Protein AF-0000000076757649 (afdb_homodimer)

Radius of gyration: 25.76 Å; Cα contacts (8 Å, |Δi|>4): 1391; chains: 2; bounding box: 56×74×54 Å

Structure (mmCIF, N/CA/C/O backbone):
data_AF-0000000076757649-model_v1
#
loop_
_entity.id
_entity.type
_entity.pdbx_description
1 polymer 'Dyp-type peroxidase'
#
loop_
_atom_site.group_PDB
_atom_site.id
_atom_site.type_symbol
_atom_site.label_atom_id
_atom_site.label_alt_id
_atom_site.label_comp_id
_atom_site.label_asym_id
_atom_site.label_entity_id
_atom_site.label_seq_id
_atom_site.pdbx_PDB_ins_code
_atom_site.Cartn_x
_atom_site.Cartn_y
_atom_site.Cartn_z
_atom_site.occupancy
_atom_site.B_iso_or_equiv
_atom_site.auth_seq_id
_atom_site.auth_comp_id
_atom_site.auth_asym_id
_atom_site.auth_atom_id
_atom_site.pdbx_PDB_model_num
ATOM 1 N N . MET A 1 1 ? 19.5 -32.125 1.056 1 68.5 1 MET A N 1
ATOM 2 C CA . MET A 1 1 ? 18.078 -31.844 0.833 1 68.5 1 MET A CA 1
ATOM 3 C C . MET A 1 1 ? 17.859 -30.438 0.289 1 68.5 1 MET A C 1
ATOM 5 O O . MET A 1 1 ? 18.547 -29.5 0.704 1 68.5 1 MET A O 1
ATOM 9 N N . SER A 1 2 ? 17.25 -30.172 -0.918 1 90.62 2 SER A N 1
ATOM 10 C CA . SER A 1 2 ? 17.047 -28.906 -1.595 1 90.62 2 SER A CA 1
ATOM 11 C C . SER A 1 2 ? 16.016 -28.047 -0.85 1 90.62 2 SER A C 1
ATOM 13 O O . SER A 1 2 ? 15.008 -28.547 -0.367 1 90.62 2 SER A O 1
ATOM 15 N N . THR A 1 3 ? 16.422 -26.859 -0.515 1 96.69 3 THR A N 1
ATOM 16 C CA . THR A 1 3 ? 15.648 -25.953 0.329 1 96.69 3 THR A CA 1
ATOM 17 C C . THR A 1 3 ? 14.719 -25.094 -0.517 1 96.69 3 THR A C 1
ATOM 19 O O . THR A 1 3 ? 15.172 -24.391 -1.422 1 96.69 3 THR A O 1
ATOM 22 N N . PRO A 1 4 ? 13.438 -25.203 -0.251 1 98.12 4 PRO A N 1
ATOM 23 C CA . PRO A 1 4 ? 12.539 -24.281 -0.949 1 98.12 4 PRO A CA 1
ATOM 24 C C . PRO A 1 4 ? 12.773 -22.828 -0.573 1 98.12 4 PRO A C 1
ATOM 26 O O . PRO A 1 4 ? 13.266 -22.531 0.52 1 98.12 4 PRO A O 1
ATOM 29 N N . GLN A 1 5 ? 12.477 -21.938 -1.474 1 98.12 5 GLN A N 1
ATOM 30 C CA . GLN A 1 5 ? 12.586 -20.516 -1.158 1 98.12 5 GLN A CA 1
ATOM 31 C C . GLN A 1 5 ? 11.562 -20.109 -0.097 1 98.12 5 GLN A C 1
ATOM 33 O O . GLN A 1 5 ? 10.492 -20.719 0.005 1 98.12 5 GLN A O 1
ATOM 38 N N . THR A 1 6 ? 11.758 -19.062 0.585 1 97 6 THR A N 1
ATOM 39 C CA . THR A 1 6 ? 11.227 -18.844 1.924 1 97 6 THR A CA 1
ATOM 40 C C . THR A 1 6 ? 9.812 -18.266 1.853 1 97 6 THR A C 1
ATOM 42 O O . THR A 1 6 ? 9.102 -18.234 2.857 1 97 6 THR A O 1
ATOM 45 N N . ALA A 1 7 ? 9.359 -17.828 0.71 1 96.44 7 ALA A N 1
ATOM 46 C CA . ALA A 1 7 ? 8.023 -17.25 0.639 1 96.44 7 ALA A CA 1
ATOM 47 C C . ALA A 1 7 ? 6.977 -18.312 0.326 1 96.44 7 ALA A C 1
ATOM 49 O O . ALA A 1 7 ? 5.773 -18.047 0.359 1 96.44 7 ALA A O 1
ATOM 50 N N . ILE A 1 8 ? 7.367 -19.5 0.077 1 95.44 8 ILE A N 1
ATOM 51 C CA . ILE A 1 8 ? 6.465 -20.516 -0.445 1 95.44 8 ILE A CA 1
ATOM 52 C C . ILE A 1 8 ? 5.699 -21.172 0.707 1 95.44 8 ILE A C 1
ATOM 54 O O . ILE A 1 8 ? 4.484 -21.359 0.628 1 95.44 8 ILE A O 1
ATOM 58 N N . ILE A 1 9 ? 6.305 -21.406 1.802 1 88.81 9 ILE A N 1
ATOM 59 C CA . ILE A 1 9 ? 5.75 -22.297 2.816 1 88.81 9 ILE A CA 1
ATOM 60 C C . ILE A 1 9 ? 4.953 -21.484 3.834 1 88.81 9 ILE A C 1
ATOM 62 O O . ILE A 1 9 ? 3.869 -21.891 4.25 1 88.81 9 ILE A O 1
ATOM 66 N N . PRO A 1 10 ? 5.469 -20.328 4.258 1 78.94 10 PRO A N 1
ATOM 67 C CA . PRO A 1 10 ? 4.742 -19.625 5.32 1 78.94 10 PRO A CA 1
ATOM 68 C C . PRO A 1 10 ? 3.285 -19.344 4.961 1 78.94 10 PRO A C 1
ATOM 70 O O . PRO A 1 10 ? 2.982 -19.016 3.812 1 78.94 10 PRO A O 1
ATOM 73 N N . GLU A 1 11 ? 2.508 -19.531 6.094 1 75.12 11 GLU A N 1
ATOM 74 C CA . GLU A 1 11 ? 1.067 -19.406 5.887 1 75.12 11 GLU A CA 1
ATOM 75 C C . GLU A 1 11 ? 0.59 -17.984 6.152 1 75.12 11 GLU A C 1
ATOM 77 O O . GLU A 1 11 ? -0.396 -17.531 5.562 1 75.12 11 GLU A O 1
ATOM 82 N N . THR A 1 12 ? 1.281 -17.375 7.02 1 75.31 12 THR A N 1
ATOM 83 C CA . THR A 1 12 ? 0.773 -16.062 7.41 1 75.31 12 THR A CA 1
ATOM 84 C C . THR A 1 12 ? 1.344 -14.977 6.508 1 75.31 12 THR A C 1
ATOM 86 O O . THR A 1 12 ? 2.559 -14.766 6.473 1 75.31 12 THR A O 1
ATOM 89 N N . ILE A 1 13 ? 0.492 -14.406 5.715 1 85.75 13 ILE A N 1
ATOM 90 C CA . ILE A 1 13 ? 0.849 -13.297 4.832 1 85.75 13 ILE A CA 1
ATOM 91 C C . ILE A 1 13 ? -0.15 -12.156 5.012 1 85.75 13 ILE A C 1
ATOM 93 O O . ILE A 1 13 ? -1.356 -12.344 4.84 1 85.75 13 ILE A O 1
ATOM 97 N N . THR A 1 14 ? 0.355 -11.016 5.469 1 93.81 14 THR A N 1
ATOM 98 C CA . THR A 1 14 ? -0.56 -9.883 5.613 1 93.81 14 THR A CA 1
ATOM 99 C C . THR A 1 14 ? -0.215 -8.781 4.621 1 93.81 14 THR A C 1
ATOM 101 O O . THR A 1 14 ? -1.026 -7.883 4.375 1 93.81 14 THR A O 1
ATOM 104 N N . ALA A 1 15 ? 1.003 -8.883 4.094 1 97.44 15 ALA A N 1
ATOM 105 C CA . ALA A 1 15 ? 1.462 -7.918 3.096 1 97.44 15 ALA A CA 1
ATOM 106 C C . ALA A 1 15 ? 2.441 -8.562 2.119 1 97.44 15 ALA A C 1
ATOM 108 O O . ALA A 1 15 ? 3.18 -9.484 2.484 1 97.44 15 ALA A O 1
ATOM 109 N N . ALA A 1 16 ? 2.475 -8.016 0.935 1 98.25 16 ALA A N 1
ATOM 110 C CA . ALA A 1 16 ? 3.393 -8.57 -0.057 1 98.25 16 ALA A CA 1
ATOM 111 C C . ALA A 1 16 ? 3.703 -7.547 -1.146 1 98.25 16 ALA A C 1
ATOM 113 O O . ALA A 1 16 ? 2.949 -6.586 -1.339 1 98.25 16 ALA A O 1
ATOM 114 N N . ILE A 1 17 ? 4.801 -7.723 -1.767 1 98.75 17 ILE A N 1
ATOM 115 C CA . ILE A 1 17 ? 5.188 -7.012 -2.979 1 98.75 17 ILE A CA 1
ATOM 116 C C . ILE A 1 17 ? 5.473 -8.008 -4.094 1 98.75 17 ILE A C 1
ATOM 118 O O . ILE A 1 17 ? 6.199 -8.992 -3.891 1 98.75 17 ILE A O 1
ATOM 122 N N . TYR A 1 18 ? 4.906 -7.793 -5.211 1 98.81 18 TYR A N 1
ATOM 123 C CA . TYR A 1 18 ? 5.105 -8.586 -6.418 1 98.81 18 TYR A CA 1
ATOM 124 C C . TYR A 1 18 ? 5.777 -7.754 -7.508 1 98.81 18 TYR A C 1
ATOM 126 O O . TYR A 1 18 ? 5.293 -6.676 -7.859 1 98.81 18 TYR A O 1
ATOM 134 N N . ILE A 1 19 ? 6.832 -8.273 -8.047 1 98.94 19 ILE A N 1
ATOM 135 C CA . ILE A 1 19 ? 7.562 -7.551 -9.086 1 98.94 19 ILE A CA 1
ATOM 136 C C . ILE A 1 19 ? 7.758 -8.453 -10.305 1 98.94 19 ILE A C 1
ATOM 138 O O . ILE A 1 19 ? 8.102 -9.633 -10.164 1 98.94 19 ILE A O 1
ATOM 142 N N . GLU A 1 20 ? 7.449 -7.984 -11.438 1 98.88 20 GLU A N 1
ATOM 143 C CA . GLU A 1 20 ? 7.762 -8.609 -12.719 1 98.88 20 GLU A CA 1
ATOM 144 C C . GLU A 1 20 ? 8.758 -7.773 -13.508 1 98.88 20 GLU A C 1
ATOM 146 O O . GLU A 1 20 ? 8.617 -6.555 -13.609 1 98.88 20 GLU A O 1
ATOM 151 N N . ALA A 1 21 ? 9.727 -8.453 -14.086 1 98.88 21 ALA A N 1
ATOM 152 C CA . ALA A 1 21 ? 10.766 -7.695 -14.773 1 98.88 21 ALA A CA 1
ATOM 153 C C . ALA A 1 21 ? 11.375 -8.5 -15.914 1 98.88 21 ALA A C 1
ATOM 155 O O . ALA A 1 21 ? 11.258 -9.727 -15.953 1 98.88 21 ALA A O 1
ATOM 156 N N . ASP A 1 22 ? 12 -7.781 -16.828 1 98.81 22 ASP A N 1
ATOM 157 C CA . ASP A 1 22 ? 12.758 -8.391 -17.922 1 98.81 22 ASP A CA 1
ATOM 158 C C . ASP A 1 22 ? 14.258 -8.203 -17.703 1 98.81 22 ASP A C 1
ATOM 160 O O . ASP A 1 22 ? 14.695 -7.172 -17.203 1 98.81 22 ASP A O 1
ATOM 164 N N . VAL A 1 23 ? 15 -9.164 -18.172 1 98.5 23 VAL A N 1
ATOM 165 C CA . VAL A 1 23 ? 16.453 -9.172 -17.969 1 98.5 23 VAL A CA 1
ATOM 166 C C . VAL A 1 23 ? 17.125 -8.383 -19.094 1 98.5 23 VAL A C 1
ATOM 168 O O . VAL A 1 23 ? 16.812 -8.578 -20.266 1 98.5 23 VAL A O 1
ATOM 171 N N . ARG A 1 24 ? 18.062 -7.555 -18.734 1 97.56 24 ARG A N 1
ATOM 172 C CA . ARG A 1 24 ? 18.844 -6.781 -19.688 1 97.56 24 ARG A CA 1
ATOM 173 C C . ARG A 1 24 ? 20.297 -7.27 -19.734 1 97.56 24 ARG A C 1
ATOM 175 O O . ARG A 1 24 ? 20.984 -7.094 -20.734 1 97.56 24 ARG A O 1
ATOM 182 N N . ASP A 1 25 ? 20.703 -7.848 -18.641 1 95.56 25 ASP A N 1
ATOM 183 C CA . ASP A 1 25 ? 22.062 -8.359 -18.516 1 95.56 25 ASP A CA 1
ATOM 184 C C . ASP A 1 25 ? 22.094 -9.664 -17.734 1 95.56 25 ASP A C 1
ATOM 186 O O . ASP A 1 25 ? 22.125 -9.656 -16.5 1 95.56 25 ASP A O 1
ATOM 190 N N . VAL A 1 26 ? 22.266 -10.727 -18.422 1 92.12 26 VAL A N 1
ATOM 191 C CA . VAL A 1 26 ? 22.141 -12.07 -17.859 1 92.12 26 VAL A CA 1
ATOM 192 C C . VAL A 1 26 ? 23.266 -12.32 -16.859 1 92.12 26 VAL A C 1
ATOM 194 O O . VAL A 1 26 ? 23.062 -12.953 -15.82 1 92.12 26 VAL A O 1
ATOM 197 N N . VAL A 1 27 ? 24.391 -11.852 -17.141 1 91.69 27 VAL A N 1
ATOM 198 C CA . VAL A 1 27 ? 25.578 -12.102 -16.312 1 91.69 27 VAL A CA 1
ATOM 199 C C . VAL A 1 27 ? 25.375 -11.492 -14.93 1 91.69 27 VAL A C 1
ATOM 201 O O . VAL A 1 27 ? 25.703 -12.117 -13.922 1 91.69 27 VAL A O 1
ATOM 204 N N . LYS A 1 28 ? 24.766 -10.43 -14.852 1 95.69 28 LYS A N 1
ATOM 205 C CA . LYS A 1 28 ? 24.609 -9.711 -13.594 1 95.69 28 LYS A CA 1
ATOM 206 C C . LYS A 1 28 ? 23.469 -10.312 -12.758 1 95.69 28 LYS A C 1
ATOM 208 O O . LYS A 1 28 ? 23.422 -10.117 -11.547 1 95.69 28 LYS A O 1
ATOM 213 N N . VAL A 1 29 ? 22.578 -11 -13.367 1 97.06 29 VAL A N 1
ATOM 214 C CA . VAL A 1 29 ? 21.422 -11.562 -12.68 1 97.06 29 VAL A CA 1
ATOM 215 C C . VAL A 1 29 ? 21.891 -12.594 -11.648 1 97.06 29 VAL A C 1
ATOM 217 O O . VAL A 1 29 ? 21.344 -12.656 -10.539 1 97.06 29 VAL A O 1
ATOM 220 N N . LYS A 1 30 ? 22.906 -13.375 -11.992 1 94.62 30 LYS A N 1
ATOM 221 C CA . LYS A 1 30 ? 23.406 -14.398 -11.078 1 94.62 30 LYS A CA 1
ATOM 222 C C . LYS A 1 30 ? 23.938 -13.773 -9.789 1 94.62 30 LYS A C 1
ATOM 224 O O . LYS A 1 30 ? 23.547 -14.18 -8.688 1 94.62 30 LYS A O 1
ATOM 229 N N . THR A 1 31 ? 24.781 -12.812 -9.992 1 97 31 THR A N 1
ATOM 230 C CA . THR A 1 31 ? 25.359 -12.125 -8.836 1 97 31 THR A CA 1
ATOM 231 C C . THR A 1 31 ? 24.25 -11.43 -8.031 1 97 31 THR A C 1
ATOM 233 O O . THR A 1 31 ? 24.281 -11.445 -6.801 1 97 31 THR A O 1
ATOM 236 N N . ALA A 1 32 ? 23.312 -10.867 -8.719 1 98.38 32 ALA A N 1
ATOM 237 C CA . ALA A 1 32 ? 22.219 -10.156 -8.062 1 98.38 32 ALA A CA 1
ATOM 238 C C . ALA A 1 32 ? 21.375 -11.109 -7.227 1 98.38 32 ALA A C 1
ATOM 240 O O . ALA A 1 32 ? 20.891 -10.742 -6.148 1 98.38 32 ALA A O 1
ATOM 241 N N . CYS A 1 33 ? 21.172 -12.312 -7.691 1 98.44 33 CYS A N 1
ATOM 242 C CA . CYS A 1 33 ? 20.422 -13.297 -6.938 1 98.44 33 CYS A CA 1
ATOM 243 C C . CYS A 1 33 ? 21.125 -13.648 -5.633 1 98.44 33 CYS A C 1
ATOM 245 O O . CYS A 1 33 ? 20.484 -13.781 -4.59 1 98.44 33 CYS A O 1
ATOM 247 N N . LEU A 1 34 ? 22.438 -13.812 -5.727 1 97.94 34 LEU A N 1
ATOM 248 C CA . LEU A 1 34 ? 23.219 -14.078 -4.52 1 97.94 34 LEU A CA 1
ATOM 249 C C . LEU A 1 34 ? 23.094 -12.93 -3.527 1 97.94 34 LEU A C 1
ATOM 251 O O . LEU A 1 34 ? 22.891 -13.156 -2.332 1 97.94 34 LEU A O 1
ATOM 255 N N . GLU A 1 35 ? 23.203 -11.766 -4.059 1 98.56 35 GLU A N 1
ATOM 256 C CA . GLU A 1 35 ? 23.094 -10.57 -3.219 1 98.56 35 GLU A CA 1
ATOM 257 C C . GLU A 1 35 ? 21.688 -10.445 -2.619 1 98.56 35 GLU A C 1
ATOM 259 O O . GLU A 1 35 ? 21.531 -10 -1.481 1 98.56 35 GLU A O 1
ATOM 264 N N . ALA A 1 36 ? 20.688 -10.789 -3.375 1 98.81 36 ALA A N 1
ATOM 265 C CA . ALA A 1 36 ? 19.312 -10.758 -2.893 1 98.81 36 ALA A CA 1
ATOM 266 C C . ALA A 1 36 ? 19.125 -11.742 -1.739 1 98.81 36 ALA A C 1
ATOM 268 O O . ALA A 1 36 ? 18.469 -11.414 -0.747 1 98.81 36 ALA A O 1
ATOM 269 N N . LEU A 1 37 ? 19.672 -12.914 -1.889 1 98.69 37 LEU A N 1
ATOM 270 C CA . LEU A 1 37 ? 19.594 -13.898 -0.821 1 98.69 37 LEU A CA 1
ATOM 271 C C . LEU A 1 37 ? 20.281 -13.406 0.44 1 98.69 37 LEU A C 1
ATOM 273 O O . LEU A 1 37 ? 19.797 -13.602 1.55 1 98.69 37 LEU A O 1
ATOM 277 N N . ALA A 1 38 ? 21.391 -12.797 0.24 1 98.75 38 ALA A N 1
ATOM 278 C CA . ALA A 1 38 ? 22.109 -12.219 1.375 1 98.75 38 ALA A CA 1
ATOM 279 C C . ALA A 1 38 ? 21.281 -11.117 2.037 1 98.75 38 ALA A C 1
ATOM 281 O O . ALA A 1 38 ? 21.234 -11.031 3.266 1 98.75 38 ALA A O 1
ATOM 282 N N . ALA A 1 39 ? 20.672 -10.305 1.231 1 98.81 39 ALA A N 1
ATOM 283 C CA . ALA A 1 39 ? 19.828 -9.234 1.752 1 98.81 39 ALA A CA 1
ATOM 284 C C . ALA A 1 39 ? 18.656 -9.797 2.566 1 98.81 39 ALA A C 1
ATOM 286 O O . ALA A 1 39 ? 18.328 -9.258 3.623 1 98.81 39 ALA A O 1
ATOM 287 N N . LEU A 1 40 ? 18.062 -10.805 2.068 1 98.81 40 LEU A N 1
ATOM 288 C CA . LEU A 1 40 ? 16.984 -11.484 2.795 1 98.81 40 LEU A CA 1
ATOM 289 C C . LEU A 1 40 ? 17.469 -11.953 4.164 1 98.81 40 LEU A C 1
ATOM 291 O O . LEU A 1 40 ? 16.844 -11.664 5.184 1 98.81 40 LEU A O 1
ATOM 295 N N . SER A 1 41 ? 18.562 -12.672 4.117 1 98.56 41 SER A N 1
ATOM 296 C CA . SER A 1 41 ? 19.125 -13.203 5.355 1 98.56 41 SER A CA 1
ATOM 297 C C . SER A 1 41 ? 19.438 -12.078 6.344 1 98.56 41 SER A C 1
ATOM 299 O O . SER A 1 41 ? 19.156 -12.203 7.535 1 98.56 41 SER A O 1
ATOM 301 N N . ASP A 1 42 ? 20 -11.039 5.867 1 98.56 42 ASP A N 1
ATOM 302 C CA . ASP A 1 42 ? 20.328 -9.891 6.703 1 98.56 42 ASP A CA 1
ATOM 303 C C . ASP A 1 42 ? 19.062 -9.297 7.324 1 98.56 42 ASP A C 1
ATOM 305 O O . ASP A 1 42 ? 19.047 -8.992 8.523 1 98.56 42 ASP A O 1
ATOM 309 N N . CYS A 1 43 ? 18.031 -9.086 6.566 1 98.56 43 CYS A N 1
ATOM 310 C CA . CYS A 1 43 ? 16.781 -8.523 7.059 1 98.56 43 CYS A CA 1
ATOM 311 C C . CYS A 1 43 ? 16.141 -9.445 8.086 1 98.56 43 CYS A C 1
ATOM 313 O O . CYS A 1 43 ? 15.625 -8.977 9.109 1 98.56 43 CYS A O 1
ATOM 315 N N . GLN A 1 44 ? 16.141 -10.734 7.805 1 98.12 44 GLN A N 1
ATOM 316 C CA . GLN A 1 44 ? 15.555 -11.695 8.734 1 98.12 44 GLN A CA 1
ATOM 317 C C . GLN A 1 44 ? 16.297 -11.68 10.07 1 98.12 44 GLN A C 1
ATOM 319 O O . GLN A 1 44 ? 15.672 -11.836 11.125 1 98.12 44 GLN A O 1
ATOM 324 N N . THR A 1 45 ? 17.594 -11.547 9.992 1 98.31 45 THR A N 1
ATOM 325 C CA . THR A 1 45 ? 18.406 -11.5 11.203 1 98.31 45 THR A CA 1
ATOM 326 C C . THR A 1 45 ? 18.172 -10.203 11.969 1 98.31 45 THR A C 1
ATOM 328 O O . THR A 1 45 ? 18 -10.219 13.188 1 98.31 45 THR A O 1
ATOM 331 N N . ARG A 1 46 ? 18.094 -9.102 11.25 1 97.69 46 ARG A N 1
ATOM 332 C CA . ARG A 1 46 ? 17.953 -7.785 11.867 1 97.69 46 ARG A CA 1
ATOM 333 C C . ARG A 1 46 ? 16.547 -7.574 12.406 1 97.69 46 ARG A C 1
ATOM 335 O O . ARG A 1 46 ? 16.359 -6.91 13.43 1 97.69 46 ARG A O 1
ATOM 342 N N . PHE A 1 47 ? 15.578 -8.102 11.695 1 97.5 47 PHE A N 1
ATOM 343 C CA . PHE A 1 47 ? 14.18 -7.906 12.055 1 97.5 47 PHE A CA 1
ATOM 344 C C . PHE A 1 47 ? 13.461 -9.242 12.18 1 97.5 47 PHE A C 1
ATOM 346 O O . PHE A 1 47 ? 12.602 -9.578 11.359 1 97.5 47 PHE A O 1
ATOM 353 N N . PRO A 1 48 ? 13.703 -9.938 13.258 1 95.56 48 PRO A N 1
ATOM 354 C CA . PRO A 1 48 ? 13.055 -11.242 13.422 1 95.56 48 PRO A CA 1
ATOM 355 C C . PRO A 1 48 ? 11.578 -11.133 13.789 1 95.56 48 PRO A C 1
ATOM 357 O O . PRO A 1 48 ? 11.125 -10.07 14.227 1 95.56 48 PRO A O 1
ATOM 360 N N . GLY A 1 49 ? 10.852 -12.141 13.547 1 92.94 49 GLY A N 1
ATOM 361 C CA . GLY A 1 49 ? 9.492 -12.242 14.062 1 92.94 49 GLY A CA 1
ATOM 362 C C . GLY A 1 49 ? 8.453 -11.703 13.102 1 92.94 49 GLY A C 1
ATOM 363 O O . GLY A 1 49 ? 7.289 -11.523 13.469 1 92.94 49 GLY A O 1
ATOM 364 N N . HIS A 1 50 ? 8.844 -11.422 11.828 1 93.69 50 HIS A N 1
ATOM 365 C CA . HIS A 1 50 ? 7.887 -10.867 10.875 1 93.69 50 HIS A CA 1
ATOM 366 C C . HIS A 1 50 ? 7.609 -11.844 9.742 1 93.69 50 HIS A C 1
ATOM 368 O O . HIS A 1 50 ? 6.984 -11.484 8.742 1 93.69 50 HIS A O 1
ATOM 374 N N . GLU A 1 51 ? 8.18 -13.047 9.789 1 94.75 51 GLU A N 1
ATOM 375 C CA . GLU A 1 51 ? 7.945 -14.078 8.781 1 94.75 51 GLU A CA 1
ATOM 376 C C . GLU A 1 51 ? 8.289 -13.578 7.383 1 94.75 51 GLU A C 1
ATOM 378 O O . GLU A 1 51 ? 7.523 -13.773 6.438 1 94.75 51 GLU A O 1
ATOM 383 N N . LEU A 1 52 ? 9.344 -12.875 7.324 1 97.38 52 LEU A N 1
ATOM 384 C CA . LEU A 1 52 ? 9.797 -12.336 6.047 1 97.38 52 LEU A CA 1
ATOM 385 C C . LEU A 1 52 ? 10.25 -13.453 5.113 1 97.38 52 LEU A C 1
ATOM 387 O O . LEU A 1 52 ? 11.008 -14.336 5.52 1 97.38 52 LEU A O 1
ATOM 391 N N . GLY A 1 53 ? 9.727 -13.469 3.908 1 97.81 53 GLY A N 1
ATOM 392 C CA . GLY A 1 53 ? 10.102 -14.422 2.881 1 97.81 53 GLY A CA 1
ATOM 393 C C . GLY A 1 53 ? 10.219 -13.805 1.501 1 97.81 53 GLY A C 1
ATOM 394 O O . GLY A 1 53 ? 9.688 -12.719 1.256 1 97.81 53 GLY A O 1
ATOM 395 N N . MET A 1 54 ? 10.875 -14.531 0.639 1 98.62 54 MET A N 1
ATOM 396 C CA . MET A 1 54 ? 11.094 -14.07 -0.73 1 98.62 54 MET A CA 1
ATOM 397 C C . MET A 1 54 ? 11.188 -15.25 -1.692 1 98.62 54 MET A C 1
ATOM 399 O O . MET A 1 54 ? 11.75 -16.281 -1.351 1 98.62 54 MET A O 1
ATOM 403 N N . THR A 1 55 ? 10.656 -15.07 -2.803 1 98.75 55 THR A N 1
ATOM 404 C CA . THR A 1 55 ? 10.836 -15.984 -3.926 1 98.75 55 THR A CA 1
ATOM 405 C C . THR A 1 55 ? 11.258 -15.219 -5.18 1 98.75 55 THR A C 1
ATOM 407 O O . THR A 1 55 ? 10.648 -14.211 -5.531 1 98.75 55 THR A O 1
ATOM 410 N N . ILE A 1 56 ? 12.32 -15.609 -5.777 1 98.94 56 ILE A N 1
ATOM 411 C CA . ILE A 1 56 ? 12.719 -15.18 -7.113 1 98.94 56 ILE A CA 1
ATOM 412 C C . ILE A 1 56 ? 12.523 -16.328 -8.102 1 98.94 56 ILE A C 1
ATOM 414 O O . ILE A 1 56 ? 13.062 -17.422 -7.91 1 98.94 56 ILE A O 1
ATOM 418 N N . ALA A 1 57 ? 11.766 -16.062 -9.078 1 98.94 57 ALA A N 1
ATOM 419 C CA . ALA A 1 57 ? 11.422 -17.094 -10.055 1 98.94 57 ALA A CA 1
ATOM 420 C C . ALA A 1 57 ? 11.648 -16.594 -11.484 1 98.94 57 ALA A C 1
ATOM 422 O O . ALA A 1 57 ? 11.742 -15.391 -11.719 1 98.94 57 ALA A O 1
ATOM 423 N N . PHE A 1 58 ? 11.688 -17.547 -12.414 1 98.81 58 PHE A N 1
ATOM 424 C CA . PHE A 1 58 ? 12.133 -17.203 -13.758 1 98.81 58 PHE A CA 1
ATOM 425 C C . PHE A 1 58 ? 11.148 -17.719 -14.805 1 98.81 58 PHE A C 1
ATOM 427 O O . PHE A 1 58 ? 10.633 -18.828 -14.688 1 98.81 58 PHE A O 1
ATOM 434 N N . GLY A 1 59 ? 10.875 -16.844 -15.805 1 98.69 59 GLY A N 1
ATOM 435 C CA . GLY A 1 59 ? 10.117 -17.297 -16.953 1 98.69 59 GLY A CA 1
ATOM 436 C C . GLY A 1 59 ? 10.82 -18.375 -17.75 1 98.69 59 GLY A C 1
ATOM 437 O O . GLY A 1 59 ? 12.047 -18.531 -17.656 1 98.69 59 GLY A O 1
ATOM 438 N N . ALA A 1 60 ? 10.109 -19.047 -18.562 1 98.12 60 ALA A N 1
ATOM 439 C CA . ALA A 1 60 ? 10.586 -20.219 -19.281 1 98.12 60 ALA A CA 1
ATOM 440 C C . ALA A 1 60 ? 11.773 -19.875 -20.172 1 98.12 60 ALA A C 1
ATOM 442 O O . ALA A 1 60 ? 12.797 -20.562 -20.141 1 98.12 60 ALA A O 1
ATOM 443 N N . ASP A 1 61 ? 11.648 -18.906 -20.969 1 97.31 61 ASP A N 1
ATOM 444 C CA . ASP A 1 61 ? 12.688 -18.562 -21.938 1 97.31 61 ASP A CA 1
ATOM 445 C C . ASP A 1 61 ? 13.992 -18.203 -21.234 1 97.31 61 ASP A C 1
ATOM 447 O O . ASP A 1 61 ? 15.062 -18.688 -21.625 1 97.31 61 ASP A O 1
ATOM 451 N N . PHE A 1 62 ? 13.922 -17.391 -20.25 1 97.81 62 PHE A N 1
ATOM 452 C CA . PHE A 1 62 ? 15.133 -17.031 -19.516 1 97.81 62 PHE A CA 1
ATOM 453 C C . PHE A 1 62 ? 15.727 -18.266 -18.828 1 97.81 62 PHE A C 1
ATOM 455 O O . PHE A 1 62 ? 16.938 -18.484 -18.875 1 97.81 62 PHE A O 1
ATOM 462 N N . TRP A 1 63 ? 14.898 -19.016 -18.125 1 97.75 63 TRP A N 1
ATOM 463 C CA . TRP A 1 63 ? 15.398 -20.203 -17.438 1 97.75 63 TRP A CA 1
ATOM 464 C C . TRP A 1 63 ? 16.141 -21.125 -18.391 1 97.75 63 TRP A C 1
ATOM 466 O O . TRP A 1 63 ? 17.219 -21.625 -18.078 1 97.75 63 TRP A O 1
ATOM 476 N N . ARG A 1 64 ? 15.586 -21.344 -19.547 1 95.94 64 ARG A N 1
ATOM 477 C CA . ARG A 1 64 ? 16.203 -22.203 -20.547 1 95.94 64 ARG A CA 1
ATOM 478 C C . ARG A 1 64 ? 17.547 -21.656 -20.984 1 95.94 64 ARG A C 1
ATOM 480 O O . ARG A 1 64 ? 18.484 -22.422 -21.25 1 95.94 64 ARG A O 1
ATOM 487 N N . SER A 1 65 ? 17.594 -20.391 -21.047 1 95.12 65 SER A N 1
ATOM 488 C CA . SER A 1 65 ? 18.828 -19.75 -21.5 1 95.12 65 SER A CA 1
ATOM 489 C C . SER A 1 65 ? 19.969 -20 -20.516 1 95.12 65 SER A C 1
ATOM 491 O O . SER A 1 65 ? 21.141 -19.844 -20.859 1 95.12 65 SER A O 1
ATOM 493 N N . LEU A 1 66 ? 19.641 -20.344 -19.281 1 95.06 66 LEU A N 1
ATOM 494 C CA . LEU A 1 66 ? 20.656 -20.594 -18.266 1 95.06 66 LEU A CA 1
ATOM 495 C C . LEU A 1 66 ? 21.25 -22 -18.438 1 95.06 66 LEU A C 1
ATOM 497 O O . LEU A 1 66 ? 22.219 -22.344 -17.766 1 95.06 66 LEU A O 1
ATOM 501 N N . ASN A 1 67 ? 20.641 -22.844 -19.266 1 92.44 67 ASN A N 1
ATOM 502 C CA . ASN A 1 67 ? 21.156 -24.141 -19.688 1 92.44 67 ASN A CA 1
ATOM 503 C C . ASN A 1 67 ? 21.281 -25.094 -18.5 1 92.44 67 ASN A C 1
ATOM 505 O O . ASN A 1 67 ? 22.328 -25.75 -18.344 1 92.44 67 ASN A O 1
ATOM 509 N N . HIS A 1 68 ? 20.328 -25.062 -17.641 1 90.12 68 HIS A N 1
ATOM 510 C CA . HIS A 1 68 ? 20.219 -26.047 -16.578 1 90.12 68 HIS A CA 1
ATOM 511 C C . HIS A 1 68 ? 19.375 -27.25 -17.031 1 90.12 68 HIS A C 1
ATOM 513 O O . HIS A 1 68 ? 18.219 -27.359 -16.656 1 90.12 68 HIS A O 1
ATOM 519 N N . SER A 1 69 ? 20 -28.141 -17.688 1 87.62 69 SER A N 1
ATOM 520 C CA . SER A 1 69 ? 19.312 -29.25 -18.328 1 87.62 69 SER A CA 1
ATOM 521 C C . SER A 1 69 ? 18.578 -30.109 -17.297 1 87.62 69 SER A C 1
ATOM 523 O O . SER A 1 69 ? 19.156 -30.469 -16.266 1 87.62 69 SER A O 1
ATOM 525 N N . GLY A 1 70 ? 17.312 -30.328 -17.547 1 91.19 70 GLY A N 1
ATOM 526 C CA . GLY A 1 70 ? 16.531 -31.266 -16.734 1 91.19 70 GLY A CA 1
ATOM 527 C C . GLY A 1 70 ? 15.883 -30.609 -15.539 1 91.19 70 GLY A C 1
ATOM 528 O O . GLY A 1 70 ? 15.203 -31.266 -14.758 1 91.19 70 GLY A O 1
ATOM 529 N N . GLU A 1 71 ? 16.109 -29.344 -15.305 1 95.88 71 GLU A N 1
ATOM 530 C CA . GLU A 1 71 ? 15.492 -28.625 -14.195 1 95.88 71 GLU A CA 1
ATOM 531 C C . GLU A 1 71 ? 14.32 -27.766 -14.672 1 95.88 71 GLU A C 1
ATOM 533 O O . GLU A 1 71 ? 14.422 -27.094 -15.703 1 95.88 71 GLU A O 1
ATOM 538 N N . GLY A 1 72 ? 13.258 -27.75 -13.93 1 96.88 72 GLY A N 1
ATOM 539 C CA . GLY A 1 72 ? 12.078 -27.016 -14.336 1 96.88 72 GLY A CA 1
ATOM 540 C C . GLY A 1 72 ? 11.445 -27.547 -15.609 1 96.88 72 GLY A C 1
ATOM 541 O O . GLY A 1 72 ? 11.133 -26.781 -16.516 1 96.88 72 GLY A O 1
ATOM 542 N N . GLU A 1 73 ? 11.219 -28.766 -15.695 1 95.62 73 GLU A N 1
ATOM 543 C CA . GLU A 1 73 ? 10.883 -29.438 -16.938 1 95.62 73 GLU A CA 1
ATOM 544 C C . GLU A 1 73 ? 9.508 -29.031 -17.438 1 95.62 73 GLU A C 1
ATOM 546 O O . GLU A 1 73 ? 9.258 -29 -18.656 1 95.62 73 GLU A O 1
ATOM 551 N N . GLU A 1 74 ? 8.625 -28.625 -16.516 1 97.31 74 GLU A N 1
ATOM 552 C CA . GLU A 1 74 ? 7.254 -28.328 -16.922 1 97.31 74 GLU A CA 1
ATOM 553 C C . GLU A 1 74 ? 7.105 -26.875 -17.344 1 97.31 74 GLU A C 1
ATOM 555 O O . GLU A 1 74 ? 6.098 -26.484 -17.938 1 97.31 74 GLU A O 1
ATOM 560 N N . ILE A 1 75 ? 8.117 -26 -17.062 1 98.38 75 ILE A N 1
ATOM 561 C CA . ILE A 1 75 ? 7.918 -24.562 -17.25 1 98.38 75 ILE A CA 1
ATOM 562 C C . ILE A 1 75 ? 7.789 -24.25 -18.734 1 98.38 75 ILE A C 1
ATOM 564 O O . ILE A 1 75 ? 8.508 -24.812 -19.562 1 98.38 75 ILE A O 1
ATOM 568 N N . ARG A 1 76 ? 6.941 -23.453 -19.062 1 98.12 76 ARG A N 1
ATOM 569 C CA . ARG A 1 76 ? 6.684 -22.922 -20.406 1 98.12 76 ARG A CA 1
ATOM 570 C C . ARG A 1 76 ? 6.062 -21.531 -20.328 1 98.12 76 ARG A C 1
ATOM 572 O O . ARG A 1 76 ? 5.5 -21.156 -19.297 1 98.12 76 ARG A O 1
ATOM 579 N N . PRO A 1 77 ? 6.172 -20.797 -21.406 1 97.69 77 PRO A N 1
ATOM 580 C CA . PRO A 1 77 ? 5.5 -19.5 -21.375 1 97.69 77 PRO A CA 1
ATOM 581 C C . PRO A 1 77 ? 3.988 -19.609 -21.219 1 97.69 77 PRO A C 1
ATOM 583 O O . PRO A 1 77 ? 3.391 -20.594 -21.672 1 97.69 77 PRO A O 1
ATOM 586 N N . PHE A 1 78 ? 3.43 -18.609 -20.594 1 98.62 78 PHE A N 1
ATOM 587 C CA . PHE A 1 78 ? 1.978 -18.547 -20.469 1 98.62 78 PHE A CA 1
ATOM 588 C C . PHE A 1 78 ? 1.325 -18.344 -21.844 1 98.62 78 PHE A C 1
ATOM 590 O O . PHE A 1 78 ? 1.804 -17.562 -22.656 1 98.62 78 PHE A O 1
ATOM 597 N N . VAL A 1 79 ? 0.298 -19.047 -22.094 1 97.62 79 VAL A N 1
ATOM 598 C CA . VAL A 1 79 ? -0.497 -18.875 -23.312 1 97.62 79 VAL A CA 1
ATOM 599 C C . VAL A 1 79 ? -1.824 -18.203 -22.969 1 97.62 79 VAL A C 1
ATOM 601 O O . VAL A 1 79 ? -2.48 -18.562 -21.984 1 97.62 79 VAL A O 1
ATOM 604 N N . PRO A 1 80 ? -2.168 -17.219 -23.781 1 98.5 80 PRO A N 1
ATOM 605 C CA . PRO A 1 80 ? -3.451 -16.562 -23.5 1 98.5 80 PRO A CA 1
ATOM 606 C C . PRO A 1 80 ? -4.613 -17.562 -23.453 1 98.5 80 PRO A C 1
ATOM 608 O O . PRO A 1 80 ? -4.625 -18.547 -24.203 1 98.5 80 PRO A O 1
ATOM 611 N N . LEU A 1 81 ? -5.613 -17.281 -22.672 1 98.44 81 LEU A N 1
ATOM 612 C CA . LEU A 1 81 ? -6.75 -18.172 -22.5 1 98.44 81 LEU A CA 1
ATOM 613 C C . LEU A 1 81 ? -8.062 -17.438 -22.734 1 98.44 81 LEU A C 1
ATOM 615 O O . LEU A 1 81 ? -8.102 -16.203 -22.703 1 98.44 81 LEU A O 1
ATOM 619 N N . GLY A 1 82 ? -9.148 -18.25 -22.969 1 97.56 82 GLY A N 1
ATOM 620 C CA . GLY A 1 82 ? -10.516 -17.734 -22.984 1 97.56 82 GLY A CA 1
ATOM 621 C C . GLY A 1 82 ? -10.789 -16.797 -24.141 1 97.56 82 GLY A C 1
ATOM 622 O O . GLY A 1 82 ? -11.617 -15.898 -24.031 1 97.56 82 GLY A O 1
ATOM 623 N N . ASN A 1 83 ? -10.023 -16.953 -25.266 1 95.88 83 ASN A N 1
ATOM 624 C CA . ASN A 1 83 ? -10.242 -16.125 -26.438 1 95.88 83 ASN A CA 1
ATOM 625 C C . ASN A 1 83 ? -10.172 -14.648 -26.109 1 95.88 83 ASN A C 1
ATOM 627 O O . ASN A 1 83 ? -11.102 -13.891 -26.406 1 95.88 83 ASN A O 1
ATOM 631 N N . GLY A 1 84 ? -9.094 -14.289 -25.406 1 95.62 84 GLY A N 1
ATOM 632 C CA . GLY A 1 84 ? -8.859 -12.883 -25.125 1 95.62 84 GLY A CA 1
ATOM 633 C C . GLY A 1 84 ? -9.188 -12.508 -23.688 1 95.62 84 GLY A C 1
ATOM 634 O O . GLY A 1 84 ? -8.875 -11.398 -23.25 1 95.62 84 GLY A O 1
ATOM 635 N N . LEU A 1 85 ? -9.75 -13.297 -22.828 1 97.88 85 LEU A N 1
ATOM 636 C CA . LEU A 1 85 ? -10.172 -13.016 -21.469 1 97.88 85 LEU A CA 1
ATOM 637 C C . LEU A 1 85 ? -8.977 -13 -20.516 1 97.88 85 LEU A C 1
ATOM 639 O O . LEU A 1 85 ? -9.023 -12.383 -19.453 1 97.88 85 LEU A O 1
ATOM 643 N N . CYS A 1 86 ? -7.941 -13.695 -20.844 1 98.56 86 CYS A N 1
ATOM 644 C CA . CYS A 1 86 ? -6.746 -13.828 -20.031 1 98.56 86 CYS A CA 1
ATOM 645 C C . CYS A 1 86 ? -5.484 -13.648 -20.859 1 98.56 86 CYS A C 1
ATOM 647 O O . CYS A 1 86 ? -5.008 -14.602 -21.484 1 98.56 86 CYS A O 1
ATOM 649 N N . PRO A 1 87 ? -4.926 -12.477 -20.875 1 98.75 87 PRO A N 1
ATOM 650 C CA . PRO A 1 87 ? -3.746 -12.234 -21.703 1 98.75 87 PRO A CA 1
ATOM 651 C C . PRO A 1 87 ? -2.469 -12.812 -21.094 1 98.75 87 PRO A C 1
ATOM 653 O O . PRO A 1 87 ? -2.404 -13.039 -19.891 1 98.75 87 PRO A O 1
ATOM 656 N N . ALA A 1 88 ? -1.512 -13.086 -21.938 1 98.62 88 ALA A N 1
ATOM 657 C CA . ALA A 1 88 ? -0.156 -13.406 -21.5 1 98.62 88 ALA A CA 1
ATOM 658 C C . ALA A 1 88 ? 0.694 -12.148 -21.375 1 98.62 88 ALA A C 1
ATOM 660 O O . ALA A 1 88 ? 0.789 -11.352 -22.312 1 98.62 88 ALA A O 1
ATOM 661 N N . THR A 1 89 ? 1.27 -11.906 -20.266 1 98.69 89 THR A N 1
ATOM 662 C CA . THR A 1 89 ? 2.166 -10.781 -20.031 1 98.69 89 THR A CA 1
ATOM 663 C C . THR A 1 89 ? 3.488 -11.258 -19.438 1 98.69 89 THR A C 1
ATOM 665 O O . THR A 1 89 ? 3.986 -10.688 -18.469 1 98.69 89 THR A O 1
ATOM 668 N N . GLN A 1 90 ? 3.992 -12.289 -20 1 98.75 90 GLN A N 1
ATOM 669 C CA . GLN A 1 90 ? 5.148 -13.023 -19.484 1 98.75 90 GLN A CA 1
ATOM 670 C C . GLN A 1 90 ? 6.375 -12.117 -19.391 1 98.75 90 GLN A C 1
ATOM 672 O O . GLN A 1 90 ? 6.695 -11.398 -20.344 1 98.75 90 GLN A O 1
ATOM 677 N N . CYS A 1 91 ? 7.043 -12.109 -18.25 1 98.75 91 CYS A N 1
ATOM 678 C CA . CYS A 1 91 ? 8.344 -11.477 -18.047 1 98.75 91 CYS A CA 1
ATOM 679 C C . CYS A 1 91 ? 9.406 -12.516 -17.719 1 98.75 91 CYS A C 1
ATOM 681 O O . CYS A 1 91 ? 9.102 -13.695 -17.547 1 98.75 91 CYS A O 1
ATOM 683 N N . ASP A 1 92 ? 10.617 -12.094 -17.625 1 98.81 92 ASP A N 1
ATOM 684 C CA . ASP A 1 92 ? 11.742 -13 -17.406 1 98.81 92 ASP A CA 1
ATOM 685 C C . ASP A 1 92 ? 11.875 -13.375 -15.938 1 98.81 92 ASP A C 1
ATOM 687 O O . ASP A 1 92 ? 12.305 -14.484 -15.609 1 98.81 92 ASP A O 1
ATOM 691 N N . VAL A 1 93 ? 11.555 -12.422 -15.078 1 98.88 93 VAL A N 1
ATOM 692 C CA . VAL A 1 93 ? 11.797 -12.602 -13.656 1 98.88 93 VAL A CA 1
ATOM 693 C C . VAL A 1 93 ? 10.578 -12.164 -12.852 1 98.88 93 VAL A C 1
ATOM 695 O O . VAL A 1 93 ? 9.93 -11.164 -13.188 1 98.88 93 VAL A 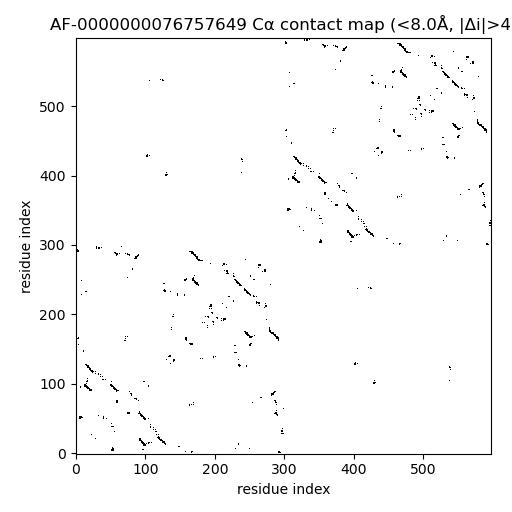O 1
ATOM 698 N N . MET A 1 94 ? 10.273 -12.898 -11.891 1 98.88 94 MET A N 1
ATOM 699 C CA . MET A 1 94 ? 9.266 -12.547 -10.891 1 98.88 94 MET A CA 1
ATOM 700 C C . MET A 1 94 ? 9.875 -12.547 -9.492 1 98.88 94 MET A C 1
ATOM 702 O O . MET A 1 94 ? 10.625 -13.461 -9.133 1 98.88 94 MET A O 1
ATOM 706 N N . ILE A 1 95 ? 9.656 -11.539 -8.695 1 98.94 95 ILE A N 1
ATOM 707 C CA . ILE A 1 95 ? 10.062 -11.461 -7.297 1 98.94 95 ILE A CA 1
ATOM 708 C C . ILE A 1 95 ? 8.836 -11.289 -6.406 1 98.94 95 ILE A C 1
ATOM 710 O O . ILE A 1 95 ? 8.039 -10.375 -6.613 1 98.94 95 ILE A O 1
ATOM 714 N N . HIS A 1 96 ? 8.641 -12.18 -5.512 1 98.75 96 HIS A N 1
ATOM 715 C CA . HIS A 1 96 ? 7.586 -12.148 -4.512 1 98.75 96 HIS A CA 1
ATOM 716 C C . HIS A 1 96 ? 8.156 -12 -3.105 1 98.75 96 HIS A C 1
ATOM 718 O O . HIS A 1 96 ? 8.898 -12.875 -2.637 1 98.75 96 HIS A O 1
ATOM 724 N N . ILE A 1 97 ? 7.891 -10.914 -2.453 1 98.75 97 ILE A N 1
ATOM 725 C CA . ILE A 1 97 ? 8.305 -10.656 -1.079 1 98.75 97 ILE A CA 1
ATOM 726 C C . ILE A 1 97 ? 7.074 -10.547 -0.179 1 98.75 97 ILE A C 1
ATOM 728 O O . ILE A 1 97 ? 6.117 -9.844 -0.509 1 98.75 97 ILE A O 1
ATOM 732 N N . GLN A 1 98 ? 7.117 -11.242 0.946 1 97.75 98 GLN A N 1
ATOM 733 C CA . GLN A 1 98 ? 5.957 -11.188 1.831 1 97.75 98 GLN A CA 1
ATOM 734 C C . GLN A 1 98 ? 6.383 -11.211 3.297 1 97.75 98 GLN A C 1
ATOM 736 O O . GLN A 1 98 ? 7.438 -11.75 3.635 1 97.75 98 GLN A O 1
ATOM 741 N N . SER A 1 99 ? 5.625 -10.609 4.172 1 96.94 99 SER A N 1
ATOM 742 C CA . SER A 1 99 ? 5.762 -10.656 5.625 1 96.94 99 SER A CA 1
ATOM 743 C C . SER A 1 99 ? 4.512 -10.117 6.312 1 96.94 99 SER A C 1
ATOM 745 O O . SER A 1 99 ? 3.482 -9.906 5.668 1 96.94 99 SER A O 1
ATOM 747 N N . THR A 1 100 ? 4.609 -9.961 7.609 1 95.5 100 THR A N 1
ATOM 748 C CA . THR A 1 100 ? 3.535 -9.336 8.375 1 95.5 100 THR A CA 1
ATOM 749 C C . THR A 1 100 ? 3.797 -7.84 8.555 1 95.5 100 THR A C 1
ATOM 751 O O . THR A 1 100 ? 3.113 -7.176 9.336 1 95.5 100 THR A O 1
ATOM 754 N N . HIS A 1 101 ? 4.793 -7.316 7.832 1 95.88 101 HIS A N 1
ATOM 755 C CA . HIS A 1 101 ? 5.188 -5.918 7.965 1 95.88 101 HIS A CA 1
ATOM 756 C C . HIS A 1 101 ? 5.441 -5.285 6.602 1 95.88 101 HIS A C 1
ATOM 758 O O . HIS A 1 101 ? 6.48 -5.523 5.984 1 95.88 101 HIS A O 1
ATOM 764 N N . THR A 1 102 ? 4.562 -4.387 6.203 1 97.5 102 THR A N 1
ATOM 765 C CA . THR A 1 102 ? 4.609 -3.795 4.871 1 97.5 102 THR A CA 1
ATOM 766 C C . THR A 1 102 ? 5.938 -3.084 4.641 1 97.5 102 THR A C 1
ATOM 768 O O . THR A 1 102 ? 6.566 -3.256 3.594 1 97.5 102 THR A O 1
ATOM 771 N N . GLY A 1 103 ? 6.383 -2.297 5.582 1 97.88 103 GLY A N 1
ATOM 772 C CA . GLY A 1 103 ? 7.625 -1.555 5.441 1 97.88 103 GLY A CA 1
ATOM 773 C C . GLY A 1 103 ? 8.844 -2.449 5.297 1 97.88 103 GLY A C 1
ATOM 774 O O . GLY A 1 103 ? 9.805 -2.096 4.605 1 97.88 103 GLY A O 1
ATOM 775 N N . LEU A 1 104 ? 8.797 -3.572 5.977 1 98.12 104 LEU A N 1
ATOM 776 C CA . LEU A 1 104 ? 9.898 -4.52 5.867 1 98.12 104 LEU A CA 1
ATOM 777 C C . LEU A 1 104 ? 9.969 -5.117 4.465 1 98.12 104 LEU A C 1
ATOM 779 O O . LEU A 1 104 ? 11.055 -5.312 3.918 1 98.12 104 LEU A O 1
ATOM 783 N N . ASN A 1 105 ? 8.797 -5.418 3.9 1 98.62 105 ASN A N 1
ATOM 784 C CA . ASN A 1 105 ? 8.773 -5.844 2.504 1 98.62 105 ASN A CA 1
ATOM 785 C C . ASN A 1 105 ? 9.414 -4.801 1.59 1 98.62 105 ASN A C 1
ATOM 787 O O . ASN A 1 105 ? 10.18 -5.148 0.693 1 98.62 105 ASN A O 1
ATOM 791 N N . TYR A 1 106 ? 9.062 -3.539 1.818 1 98.75 106 TYR A N 1
ATOM 792 C CA . TYR A 1 106 ? 9.594 -2.443 1.017 1 98.75 106 TYR A CA 1
ATOM 793 C C . TYR A 1 106 ? 11.109 -2.361 1.135 1 98.75 106 TYR A C 1
ATOM 795 O O . TYR A 1 106 ? 11.812 -2.24 0.129 1 98.75 106 TYR A O 1
ATOM 803 N N . LEU A 1 107 ? 11.57 -2.445 2.348 1 98.75 107 LEU A N 1
ATOM 804 C CA . LEU A 1 107 ? 13.008 -2.387 2.602 1 98.75 107 LEU A CA 1
ATOM 805 C C . LEU A 1 107 ? 13.742 -3.49 1.847 1 98.75 107 LEU A C 1
ATOM 807 O O . LEU A 1 107 ? 14.742 -3.23 1.181 1 98.75 107 LEU A O 1
ATOM 811 N N . LEU A 1 108 ? 13.234 -4.691 1.954 1 98.88 108 LEU A N 1
ATOM 812 C CA . LEU A 1 108 ? 13.875 -5.793 1.242 1 98.88 108 LEU A CA 1
ATOM 813 C C . LEU A 1 108 ? 13.789 -5.586 -0.267 1 98.88 108 LEU A C 1
ATOM 815 O O . LEU A 1 108 ? 14.766 -5.828 -0.987 1 98.88 108 LEU A O 1
ATOM 819 N N . ALA A 1 109 ? 12.656 -5.156 -0.725 1 98.88 109 ALA A N 1
ATOM 820 C CA . ALA A 1 109 ? 12.492 -4.914 -2.156 1 98.88 109 ALA A CA 1
ATOM 821 C C . ALA A 1 109 ? 13.5 -3.883 -2.654 1 98.88 109 ALA A C 1
ATOM 823 O O . ALA A 1 109 ? 14.047 -4.016 -3.754 1 98.88 109 ALA A O 1
ATOM 824 N N . GLU A 1 110 ? 13.688 -2.855 -1.889 1 98.5 110 GLU A N 1
ATOM 825 C CA . GLU A 1 110 ? 14.68 -1.848 -2.244 1 98.5 110 GLU A CA 1
ATOM 826 C C . GLU A 1 110 ? 16.062 -2.473 -2.41 1 98.5 110 GLU A C 1
ATOM 828 O O . GLU A 1 110 ? 16.75 -2.205 -3.395 1 98.5 110 GLU A O 1
ATOM 833 N N . LYS A 1 111 ? 16.453 -3.283 -1.467 1 98.56 111 LYS A N 1
ATOM 834 C CA . LYS A 1 111 ? 17.75 -3.936 -1.5 1 98.56 111 LYS A CA 1
ATOM 835 C C . LYS A 1 111 ? 17.859 -4.887 -2.689 1 98.56 111 LYS A C 1
ATOM 837 O O . LYS A 1 111 ? 18.906 -4.934 -3.357 1 98.56 111 LYS A O 1
ATOM 842 N N . VAL A 1 112 ? 16.844 -5.605 -2.926 1 98.88 112 VAL A N 1
ATOM 843 C CA . VAL A 1 112 ? 16.828 -6.594 -4 1 98.88 112 VAL A CA 1
ATOM 844 C C . VAL A 1 112 ? 16.938 -5.887 -5.352 1 98.88 112 VAL A C 1
ATOM 846 O O . VAL A 1 112 ? 17.75 -6.254 -6.191 1 98.88 112 VAL A O 1
ATOM 849 N N . LEU A 1 113 ? 16.125 -4.871 -5.5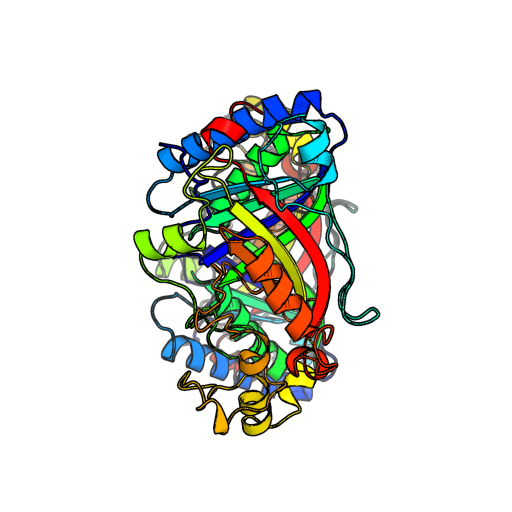62 1 98.62 113 LEU A N 1
ATOM 850 C CA . LEU A 1 113 ? 16.172 -4.16 -6.836 1 98.62 113 LEU A CA 1
ATOM 851 C C . LEU A 1 113 ? 17.5 -3.43 -7.008 1 98.62 113 LEU A C 1
ATOM 853 O O . LEU A 1 113 ? 18.016 -3.309 -8.125 1 98.62 113 LEU A O 1
ATOM 857 N N . ALA A 1 114 ? 18.031 -2.953 -5.91 1 97.75 114 ALA A N 1
ATOM 858 C CA . ALA A 1 114 ? 19.359 -2.34 -5.984 1 97.75 114 ALA A CA 1
ATOM 859 C C . ALA A 1 114 ? 20.406 -3.354 -6.426 1 97.75 114 ALA A C 1
ATOM 861 O O . ALA A 1 114 ? 21.297 -3.029 -7.215 1 97.75 114 ALA A O 1
ATOM 862 N N . ALA A 1 115 ? 20.328 -4.559 -5.895 1 98.25 115 ALA A N 1
ATOM 863 C CA . ALA A 1 115 ? 21.25 -5.625 -6.273 1 98.25 115 ALA A CA 1
ATOM 864 C C . ALA A 1 115 ? 21.188 -5.906 -7.773 1 98.25 115 ALA A C 1
ATOM 866 O O . ALA A 1 115 ? 22.203 -6.094 -8.43 1 98.25 115 ALA A O 1
ATOM 867 N N . PHE A 1 116 ? 20.016 -5.934 -8.32 1 98.25 116 PHE A N 1
ATOM 868 C CA . PHE A 1 116 ? 19.844 -6.203 -9.742 1 98.25 116 PHE A CA 1
ATOM 869 C C . PHE A 1 116 ? 20.266 -5 -10.578 1 98.25 116 PHE A C 1
ATOM 871 O O . PHE A 1 116 ? 20.812 -5.156 -11.672 1 98.25 116 PHE A O 1
ATOM 878 N N . GLY A 1 117 ? 19.953 -3.814 -10.062 1 96.31 117 GLY A N 1
ATOM 879 C CA . GLY A 1 117 ? 20.312 -2.596 -10.781 1 96.31 117 GLY A CA 1
ATOM 880 C C . GLY A 1 117 ? 19.719 -2.527 -12.172 1 96.31 117 GLY A C 1
ATOM 881 O O . GLY A 1 117 ? 18.516 -2.756 -12.352 1 96.31 117 GLY A O 1
ATOM 882 N N . GLU A 1 118 ? 20.562 -2.215 -13.117 1 95.81 118 GLU A N 1
ATOM 883 C CA . GLU A 1 118 ? 20.094 -2.01 -14.484 1 95.81 118 GLU A CA 1
ATOM 884 C C . GLU A 1 118 ? 19.969 -3.336 -15.227 1 95.81 118 GLU A C 1
ATOM 886 O O . GLU A 1 118 ? 19.531 -3.367 -16.375 1 95.81 118 GLU A O 1
ATOM 891 N N . SER A 1 119 ? 20.266 -4.371 -14.531 1 97.88 119 SER A N 1
ATOM 892 C CA . SER A 1 119 ? 20.172 -5.668 -15.188 1 97.88 119 SER A CA 1
ATOM 893 C C . SER A 1 119 ? 18.703 -6.094 -15.352 1 97.88 119 SER A C 1
ATOM 895 O O . SER A 1 119 ? 18.406 -7.016 -16.109 1 97.88 119 SER A O 1
ATOM 897 N N . LEU A 1 120 ? 17.812 -5.41 -14.625 1 98.19 120 LEU A N 1
ATOM 898 C CA . LEU A 1 120 ? 16.375 -5.68 -14.766 1 98.19 120 LEU A CA 1
ATOM 899 C C . LEU A 1 120 ? 15.625 -4.43 -15.211 1 98.19 120 LEU A C 1
ATOM 901 O O . LEU A 1 120 ? 15.945 -3.32 -14.781 1 98.19 120 LEU A O 1
ATOM 905 N N . GLU A 1 121 ? 14.773 -4.621 -16.016 1 98.56 121 GLU A N 1
ATOM 906 C CA . GLU A 1 121 ? 13.742 -3.623 -16.312 1 98.56 121 GLU A CA 1
ATOM 907 C C . GLU A 1 121 ? 12.406 -4.004 -15.68 1 98.56 121 GLU A C 1
ATOM 909 O O . GLU A 1 121 ? 11.734 -4.93 -16.156 1 98.56 121 GLU A O 1
ATOM 914 N N . VAL A 1 122 ? 11.992 -3.314 -14.695 1 98.75 122 VAL A N 1
ATOM 915 C CA . VAL A 1 122 ? 10.75 -3.625 -13.992 1 98.75 122 VAL A CA 1
ATOM 916 C C . VAL A 1 122 ? 9.555 -3.285 -14.883 1 98.75 122 VAL A C 1
ATOM 918 O O . VAL A 1 122 ? 9.484 -2.188 -15.438 1 98.75 122 VAL A O 1
ATOM 921 N N . LYS A 1 123 ? 8.656 -4.199 -15.031 1 98.75 123 LYS A N 1
ATOM 922 C CA . LYS A 1 123 ? 7.465 -4.039 -15.859 1 98.75 123 LYS A CA 1
ATOM 923 C C . LYS A 1 123 ? 6.219 -3.84 -15 1 98.75 123 LYS A C 1
ATOM 925 O O . LYS A 1 123 ? 5.234 -3.254 -15.453 1 98.75 123 LYS A O 1
ATOM 930 N N . ASN A 1 124 ? 6.281 -4.324 -13.812 1 98.62 124 ASN A N 1
ATOM 931 C CA . ASN A 1 124 ? 5.156 -4.215 -12.891 1 98.62 124 ASN A CA 1
ATOM 932 C C . ASN A 1 124 ? 5.605 -4.375 -11.445 1 98.62 124 ASN A C 1
ATOM 934 O O . ASN A 1 124 ? 6.477 -5.191 -11.141 1 98.62 124 ASN A O 1
ATOM 938 N N . GLU A 1 125 ? 5.082 -3.627 -10.586 1 98.88 125 GLU A N 1
ATOM 939 C CA . GLU A 1 125 ? 5.191 -3.744 -9.133 1 98.88 125 GLU A CA 1
ATOM 940 C C . GLU A 1 125 ? 3.842 -3.525 -8.461 1 98.88 125 GLU A C 1
ATOM 942 O O . GLU A 1 125 ? 3.18 -2.514 -8.695 1 98.88 125 GLU A O 1
ATOM 947 N N . THR A 1 126 ? 3.41 -4.469 -7.68 1 98.69 126 THR A N 1
ATOM 948 C CA . THR A 1 126 ? 2.123 -4.398 -7 1 98.69 126 THR A CA 1
ATOM 949 C C . THR A 1 126 ? 2.279 -4.707 -5.512 1 98.69 126 THR A C 1
ATOM 951 O O . THR A 1 126 ? 2.977 -5.652 -5.141 1 98.69 126 THR A O 1
ATOM 954 N N . HIS A 1 127 ? 1.706 -3.877 -4.695 1 98.69 127 HIS A N 1
ATOM 955 C CA . HIS A 1 127 ? 1.7 -4.078 -3.252 1 98.69 127 HIS A CA 1
ATOM 956 C C . HIS A 1 127 ? 0.347 -4.59 -2.771 1 98.69 127 HIS A C 1
ATOM 958 O O . HIS A 1 127 ? -0.688 -3.979 -3.045 1 98.69 127 HIS A O 1
ATOM 964 N N . GLY A 1 128 ? 0.394 -5.688 -2.105 1 98.38 128 GLY A N 1
ATOM 965 C CA . GLY A 1 128 ? -0.83 -6.301 -1.613 1 98.38 128 GLY A CA 1
ATOM 966 C C . GLY A 1 128 ? -0.968 -6.227 -0.104 1 98.38 128 GLY A C 1
ATOM 967 O O . GLY A 1 128 ? 0.026 -6.078 0.609 1 98.38 128 GLY A O 1
ATOM 968 N N . PHE A 1 129 ? -2.201 -6.355 0.37 1 98.25 129 PHE A N 1
ATOM 969 C CA . PHE A 1 129 ? -2.502 -6.324 1.796 1 98.25 129 PHE A CA 1
ATOM 970 C C . PHE A 1 129 ? -3.646 -7.273 2.129 1 98.25 129 PHE A C 1
ATOM 972 O O . PHE A 1 129 ? -4.504 -7.539 1.285 1 98.25 129 PHE A O 1
ATOM 979 N N . ARG A 1 130 ? -3.66 -7.73 3.312 1 96.94 130 ARG A N 1
ATOM 980 C CA . ARG A 1 130 ? -4.715 -8.625 3.773 1 96.94 130 ARG A CA 1
ATOM 981 C C . ARG A 1 130 ? -5.887 -7.84 4.352 1 96.94 130 ARG A C 1
ATOM 983 O O . ARG A 1 130 ? -5.691 -6.898 5.121 1 96.94 130 ARG A O 1
ATOM 990 N N . MET A 1 131 ? -7.086 -8.219 3.98 1 97.5 131 MET A N 1
ATOM 991 C CA . MET A 1 131 ? -8.305 -7.645 4.543 1 97.5 131 MET A CA 1
ATOM 992 C C . MET A 1 131 ? -8.656 -8.312 5.867 1 97.5 131 MET A C 1
ATOM 994 O O . MET A 1 131 ? -8.195 -9.422 6.152 1 97.5 131 MET A O 1
ATOM 998 N N . PRO A 1 132 ? -9.477 -7.633 6.68 1 96.25 132 PRO A N 1
ATOM 999 C CA . PRO A 1 132 ? -9.93 -8.312 7.895 1 96.25 132 PRO A CA 1
ATOM 1000 C C . PRO A 1 132 ? -10.656 -9.625 7.605 1 96.25 132 PRO A C 1
ATOM 1002 O O . PRO A 1 132 ? -11.32 -9.75 6.574 1 96.25 132 PRO A O 1
ATOM 1005 N N . GLU A 1 133 ? -10.422 -10.57 8.516 1 95 133 GLU A N 1
ATOM 1006 C CA . GLU A 1 133 ? -11.086 -11.867 8.461 1 95 133 GLU A CA 1
ATOM 1007 C C . GLU A 1 133 ? -10.68 -12.641 7.207 1 95 133 GLU A C 1
ATOM 1009 O O . GLU A 1 133 ? -11.438 -13.484 6.719 1 95 133 GLU A O 1
ATOM 1014 N N . GLU A 1 134 ? -9.617 -12.281 6.578 1 93.94 134 GLU A N 1
ATOM 1015 C CA . GLU A 1 134 ? -9.016 -12.961 5.438 1 93.94 134 GLU A CA 1
ATOM 1016 C C . GLU A 1 134 ? -9.938 -12.922 4.223 1 93.94 134 GLU A C 1
ATOM 1018 O O . GLU A 1 134 ? -9.984 -13.875 3.441 1 93.94 134 GLU A O 1
ATOM 1023 N N . ARG A 1 135 ? -10.703 -11.906 4.102 1 96.44 135 ARG A N 1
ATOM 1024 C CA . ARG A 1 135 ? -11.648 -11.797 2.992 1 96.44 135 ARG A CA 1
ATOM 1025 C C . ARG A 1 135 ? -11.023 -11.047 1.817 1 96.44 135 ARG A C 1
ATOM 1027 O O . ARG A 1 135 ? -10.078 -10.281 1.995 1 96.44 135 ARG A O 1
ATOM 1034 N N . GLY A 1 136 ? -11.539 -11.359 0.618 1 96.62 136 GLY A N 1
ATOM 1035 C CA . GLY A 1 136 ? -11.227 -10.539 -0.541 1 96.62 136 GLY A CA 1
ATOM 1036 C C . GLY A 1 136 ? -12.086 -9.289 -0.627 1 96.62 136 GLY A C 1
ATOM 1037 O O . GLY A 1 136 ? -12.953 -9.062 0.217 1 96.62 136 GLY A O 1
ATOM 1038 N N . LEU A 1 137 ? -11.758 -8.516 -1.702 1 98 137 LEU A N 1
ATOM 1039 C CA . LEU A 1 137 ? -12.57 -7.32 -1.916 1 98 137 LEU A CA 1
ATOM 1040 C C . LEU A 1 137 ? -14 -7.695 -2.307 1 98 137 LEU A C 1
ATOM 1042 O O . LEU A 1 137 ? -14.906 -6.867 -2.215 1 98 137 LEU A O 1
ATOM 1046 N N . ASP A 1 138 ? -14.164 -8.938 -2.691 1 97.12 138 ASP A N 1
ATOM 1047 C CA . ASP A 1 138 ? -15.484 -9.43 -3.072 1 97.12 138 ASP A CA 1
ATOM 1048 C C . ASP A 1 138 ? -16.312 -9.797 -1.839 1 97.12 138 ASP A C 1
ATOM 1050 O O . ASP A 1 138 ? -17.5 -10.117 -1.952 1 97.12 138 ASP A O 1
ATOM 1054 N N . GLY A 1 139 ? -15.68 -9.828 -0.678 1 97.38 139 GLY A N 1
ATOM 1055 C CA . GLY A 1 139 ? -16.391 -10.078 0.572 1 97.38 139 GLY A CA 1
ATOM 1056 C C . GLY A 1 139 ? -16.344 -11.531 1.001 1 97.38 139 GLY A C 1
ATOM 1057 O O . GLY A 1 139 ? -16.875 -11.891 2.053 1 97.38 139 GLY A O 1
ATOM 1058 N N . PHE A 1 140 ? -15.711 -12.383 0.249 1 97.56 140 PHE A N 1
ATOM 1059 C CA . PHE A 1 140 ? -15.617 -13.797 0.579 1 97.56 140 PHE A CA 1
ATOM 1060 C C . PHE A 1 140 ? -14.273 -14.117 1.221 1 97.56 140 PHE A C 1
ATOM 1062 O O . PHE A 1 140 ? -13.289 -13.43 0.974 1 97.56 140 PHE A O 1
ATOM 1069 N N . VAL A 1 141 ? -14.289 -15.156 2.027 1 94.94 141 VAL A N 1
ATOM 1070 C CA . VAL A 1 141 ? -13.031 -15.617 2.615 1 94.94 141 VAL A CA 1
ATOM 1071 C C . VAL A 1 141 ? -12.141 -16.219 1.528 1 94.94 141 VAL A C 1
ATOM 1073 O O . VAL A 1 141 ? -12.609 -16.969 0.676 1 94.94 141 VAL A O 1
ATOM 1076 N N . ASP A 1 142 ? -10.969 -15.82 1.559 1 88.12 142 ASP A N 1
ATOM 1077 C CA . ASP A 1 142 ? -9.992 -16.297 0.588 1 88.12 142 ASP A CA 1
ATOM 1078 C C . ASP A 1 142 ? -9.125 -17.406 1.187 1 88.12 142 ASP A C 1
ATOM 1080 O O . ASP A 1 142 ? -8.914 -17.453 2.402 1 88.12 142 ASP A O 1
ATOM 1084 N N . GLY A 1 143 ? -8.648 -18.297 0.384 1 81.31 143 GLY A N 1
ATOM 1085 C CA . GLY A 1 143 ? -7.66 -19.297 0.759 1 81.31 143 GLY A CA 1
ATOM 1086 C C . GLY A 1 143 ? -8.25 -20.453 1.53 1 81.31 143 GLY A C 1
ATOM 1087 O O . GLY A 1 143 ? -7.539 -21.156 2.244 1 81.31 143 GLY A O 1
ATOM 1088 N N . THR A 1 144 ? -9.516 -20.656 1.435 1 82.06 144 THR A N 1
ATOM 1089 C CA . THR A 1 144 ? -10.203 -21.688 2.189 1 82.06 144 THR A CA 1
ATOM 1090 C C . THR A 1 144 ? -9.664 -23.078 1.819 1 82.06 144 THR A C 1
ATOM 1092 O O . THR A 1 144 ? -9.531 -23.938 2.68 1 82.06 144 THR A O 1
ATOM 1095 N N . GLU A 1 145 ? -9.266 -23.297 0.604 1 84.06 145 GLU A N 1
ATOM 1096 C CA . GLU A 1 145 ? -8.859 -24.609 0.118 1 84.06 145 GLU A CA 1
ATOM 1097 C C . GLU A 1 145 ? -7.352 -24.797 0.213 1 84.06 145 GLU A C 1
ATOM 1099 O O . GLU A 1 145 ? -6.816 -25.812 -0.218 1 84.06 145 GLU A O 1
ATOM 1104 N N . ASN A 1 146 ? -6.688 -23.844 0.742 1 91.06 146 ASN A N 1
ATOM 1105 C CA . ASN A 1 146 ? -5.242 -23.969 0.889 1 91.06 146 ASN A CA 1
ATOM 1106 C C . ASN A 1 146 ? -4.867 -25.109 1.828 1 91.06 146 ASN A C 1
ATOM 1108 O O . ASN A 1 146 ? -5.516 -25.312 2.857 1 91.06 146 ASN A O 1
ATOM 1112 N N . PRO A 1 147 ? -3.793 -25.828 1.42 1 93.31 147 PRO A N 1
ATOM 1113 C CA . PRO A 1 147 ? -3.252 -26.75 2.422 1 93.31 147 PRO A CA 1
ATOM 1114 C C . PRO A 1 147 ? -2.773 -26.047 3.684 1 93.31 147 PRO A C 1
ATOM 1116 O O . PRO A 1 147 ? -2.416 -24.859 3.631 1 93.31 147 PRO A O 1
ATOM 1119 N N . HIS A 1 148 ? -2.797 -26.781 4.781 1 92.12 148 HIS A N 1
ATOM 1120 C CA . HIS A 1 148 ? -2.369 -26.219 6.055 1 92.12 148 HIS A CA 1
ATOM 1121 C C . HIS A 1 148 ? -1.238 -27.031 6.668 1 92.12 148 HIS A C 1
ATOM 1123 O O . HIS A 1 148 ? -1.215 -28.266 6.543 1 92.12 148 HIS A O 1
ATOM 1129 N N . GLY A 1 149 ? -0.407 -26.297 7.352 1 93.62 149 GLY A N 1
ATOM 1130 C CA . GLY A 1 149 ? 0.752 -26.953 7.938 1 93.62 149 GLY A CA 1
ATOM 1131 C C . GLY A 1 149 ? 1.921 -27.062 6.98 1 93.62 149 GLY A C 1
ATOM 1132 O O . GLY A 1 149 ? 1.729 -27.312 5.789 1 93.62 149 GLY A O 1
ATOM 1133 N N . ASP A 1 150 ? 3.049 -27 7.512 1 94.19 150 ASP A N 1
ATOM 1134 C CA . ASP A 1 150 ? 4.254 -26.922 6.695 1 94.19 150 ASP A CA 1
ATOM 1135 C C . ASP A 1 150 ? 4.398 -28.156 5.812 1 94.19 150 ASP A C 1
ATOM 1137 O O . ASP A 1 150 ? 4.742 -28.047 4.633 1 94.19 150 ASP A O 1
ATOM 1141 N N . GLU A 1 151 ? 4.121 -29.25 6.332 1 95.69 151 GLU A N 1
ATOM 1142 C CA . GLU A 1 151 ? 4.32 -30.5 5.598 1 95.69 151 GLU A CA 1
ATOM 1143 C C . GLU A 1 151 ? 3.355 -30.609 4.418 1 95.69 151 GLU A C 1
ATOM 1145 O O . GLU A 1 151 ? 3.764 -30.953 3.309 1 95.69 151 GLU A O 1
ATOM 1150 N N . GLU A 1 152 ? 2.113 -30.281 4.652 1 95.81 152 GLU A N 1
ATOM 1151 C CA . GLU A 1 152 ? 1.12 -30.344 3.584 1 95.81 152 GLU A CA 1
ATOM 1152 C C . GLU A 1 152 ? 1.375 -29.281 2.525 1 95.81 152 GLU A C 1
ATOM 1154 O O . GLU A 1 152 ? 1.2 -29.516 1.331 1 95.81 152 GLU A O 1
ATOM 1159 N N . ILE A 1 153 ? 1.741 -28.141 2.957 1 96.56 153 ILE A N 1
ATOM 1160 C CA . ILE A 1 153 ? 2.07 -27.062 2.029 1 96.56 153 ILE A CA 1
ATOM 1161 C C . ILE A 1 153 ? 3.248 -27.469 1.15 1 96.56 153 ILE A C 1
ATOM 1163 O O . ILE A 1 153 ? 3.209 -27.312 -0.071 1 96.56 153 ILE A O 1
ATOM 1167 N N . ALA A 1 154 ? 4.203 -28.078 1.808 1 97 154 ALA A N 1
ATOM 1168 C CA . ALA A 1 154 ? 5.375 -28.516 1.061 1 97 154 ALA A CA 1
ATOM 1169 C C . ALA A 1 154 ? 5.012 -29.609 0.067 1 97 154 ALA A C 1
ATOM 1171 O O . ALA A 1 154 ? 5.5 -29.625 -1.064 1 97 154 ALA A O 1
ATOM 1172 N N . ALA A 1 155 ? 4.188 -30.484 0.445 1 97.19 155 ALA A N 1
ATOM 1173 C CA . ALA A 1 155 ? 3.791 -31.609 -0.408 1 97.19 155 ALA A CA 1
ATOM 1174 C C . ALA A 1 155 ? 3.109 -31.109 -1.681 1 97.19 155 ALA A C 1
ATOM 1176 O O . ALA A 1 155 ? 3.27 -31.703 -2.75 1 97.19 155 ALA A O 1
ATOM 1177 N N . VAL A 1 156 ? 2.451 -29.984 -1.548 1 97.38 156 VAL A N 1
ATOM 1178 C CA . VAL A 1 156 ? 1.706 -29.438 -2.678 1 97.38 156 VAL A CA 1
ATOM 1179 C C . VAL A 1 156 ? 2.586 -28.469 -3.453 1 97.38 156 VAL A C 1
ATOM 1181 O O . VAL A 1 156 ? 2.594 -28.469 -4.688 1 97.38 156 VAL A O 1
ATOM 1184 N N . GLY A 1 157 ? 3.357 -27.719 -2.76 1 98.12 157 GLY A N 1
ATOM 1185 C CA . GLY A 1 157 ? 3.996 -26.547 -3.342 1 98.12 157 GLY A CA 1
ATOM 1186 C C . GLY A 1 157 ? 5.414 -26.812 -3.814 1 98.12 157 GLY A C 1
ATOM 1187 O O . GLY A 1 157 ? 5.973 -26.031 -4.586 1 98.12 157 GLY A O 1
ATOM 1188 N N . ILE A 1 158 ? 6 -27.984 -3.346 1 98.56 158 ILE A N 1
ATOM 1189 C CA . ILE A 1 158 ? 7.434 -28.172 -3.555 1 98.56 158 ILE A CA 1
ATOM 1190 C C . ILE A 1 158 ? 7.684 -29.438 -4.352 1 98.56 158 ILE A C 1
ATOM 1192 O O . ILE A 1 158 ? 7.102 -30.484 -4.059 1 98.56 158 ILE A O 1
ATOM 1196 N N . ILE A 1 159 ? 8.5 -29.328 -5.414 1 98.38 159 ILE A N 1
ATOM 1197 C CA . ILE A 1 159 ? 8.953 -30.5 -6.137 1 98.38 159 ILE A CA 1
ATOM 1198 C C . ILE A 1 159 ? 9.82 -31.375 -5.223 1 98.38 159 ILE A C 1
ATOM 1200 O O . ILE A 1 159 ? 10.844 -30.906 -4.711 1 98.38 159 ILE A O 1
ATOM 1204 N N . ALA A 1 160 ? 9.523 -32.594 -5.078 1 96.62 160 ALA A N 1
ATOM 1205 C CA . ALA A 1 160 ? 10.086 -33.438 -4.016 1 96.62 160 ALA A CA 1
ATOM 1206 C C . ALA A 1 160 ? 11.391 -34.094 -4.465 1 96.62 160 ALA A C 1
ATOM 1208 O O . ALA A 1 160 ? 12.297 -34.312 -3.656 1 96.62 160 ALA A O 1
ATOM 1209 N N . GLU A 1 161 ? 11.469 -34.469 -5.73 1 95.69 161 GLU A N 1
ATOM 1210 C CA . GLU A 1 161 ? 12.578 -35.312 -6.176 1 95.69 161 GLU A CA 1
ATOM 1211 C C . GLU A 1 161 ? 13.109 -34.844 -7.527 1 95.69 161 GLU A C 1
ATOM 1213 O O . GLU A 1 161 ? 12.477 -34.031 -8.203 1 95.69 161 GLU A O 1
ATOM 1218 N N . GLY A 1 162 ? 14.258 -35.406 -7.77 1 95.62 162 GLY A N 1
ATOM 1219 C CA . GLY A 1 162 ? 14.852 -35.094 -9.062 1 95.62 162 GLY A CA 1
ATOM 1220 C C . GLY A 1 162 ? 15.711 -33.844 -9.047 1 95.62 162 GLY A C 1
ATOM 1221 O O . GLY A 1 162 ? 16.047 -33.344 -7.98 1 95.62 162 GLY A O 1
ATOM 1222 N N . LYS A 1 163 ? 16.047 -33.375 -10.227 1 96.06 163 LYS A N 1
ATOM 1223 C CA . LYS A 1 163 ? 16.953 -32.219 -10.383 1 96.06 163 LYS A CA 1
ATOM 1224 C C . LYS A 1 163 ? 16.266 -30.938 -9.969 1 96.06 163 LYS A C 1
ATOM 1226 O O . LYS A 1 163 ? 16.938 -29.938 -9.664 1 96.06 163 LYS A O 1
ATOM 1231 N N . SER A 1 164 ? 15 -30.953 -9.93 1 97.88 164 SER A N 1
ATOM 1232 C CA . SER A 1 164 ? 14.242 -29.75 -9.617 1 97.88 164 SER A CA 1
ATOM 1233 C C . SER A 1 164 ? 13.789 -29.75 -8.164 1 97.88 164 SER A C 1
ATOM 1235 O O . SER A 1 164 ? 12.984 -28.906 -7.758 1 97.88 164 SER A O 1
ATOM 1237 N N . ALA A 1 165 ? 14.305 -30.766 -7.371 1 98 165 ALA A N 1
ATOM 1238 C CA . ALA A 1 165 ? 13.898 -30.859 -5.969 1 98 165 ALA A CA 1
ATOM 1239 C C . ALA A 1 165 ? 14.086 -29.516 -5.25 1 98 165 ALA A C 1
ATOM 1241 O O . ALA A 1 165 ? 15.094 -28.844 -5.449 1 98 165 ALA A O 1
ATOM 1242 N N . GLY A 1 166 ? 13.094 -29.172 -4.434 1 98.12 166 GLY A N 1
ATOM 1243 C CA . GLY A 1 166 ? 13.125 -27.922 -3.693 1 98.12 166 GLY A CA 1
ATOM 1244 C C . GLY A 1 166 ? 12.539 -26.75 -4.469 1 98.12 166 GLY A C 1
ATOM 1245 O O . GLY A 1 166 ? 12.266 -25.688 -3.896 1 98.12 166 GLY A O 1
ATOM 1246 N N . GLY A 1 167 ? 12.328 -26.922 -5.766 1 98.56 167 GLY A N 1
ATOM 1247 C CA . GLY A 1 167 ? 11.742 -25.906 -6.617 1 98.56 167 GLY A CA 1
ATOM 1248 C C . GLY A 1 167 ? 10.227 -25.922 -6.605 1 98.56 167 GLY A C 1
ATOM 1249 O O . GLY A 1 167 ? 9.609 -26.75 -5.941 1 98.56 167 GLY A O 1
ATOM 1250 N N . SER A 1 168 ? 9.672 -24.969 -7.328 1 98.88 168 SER A N 1
ATOM 1251 C CA . SER A 1 168 ? 8.227 -24.812 -7.438 1 98.88 168 SER A CA 1
ATOM 1252 C C . SER A 1 168 ? 7.84 -24.125 -8.734 1 98.88 168 SER A C 1
ATOM 1254 O O . SER A 1 168 ? 8.641 -23.359 -9.305 1 98.88 168 SER A O 1
ATOM 1256 N N . TYR A 1 169 ? 6.699 -24.422 -9.234 1 98.88 169 TYR A N 1
ATOM 1257 C CA . TYR A 1 169 ? 6.113 -23.656 -10.32 1 98.88 169 TYR A CA 1
ATOM 1258 C C . TYR A 1 169 ? 5.16 -22.594 -9.789 1 98.88 169 TYR A C 1
ATOM 1260 O O . TYR A 1 169 ? 4.484 -22.812 -8.781 1 98.88 169 TYR A O 1
ATOM 1268 N N . VAL A 1 170 ? 5.133 -21.484 -10.484 1 98.88 170 VAL A N 1
ATOM 1269 C CA . VAL A 1 170 ? 4.406 -20.328 -9.984 1 98.88 170 VAL A CA 1
ATOM 1270 C C . VAL A 1 170 ? 3.508 -19.766 -11.086 1 98.88 170 VAL A C 1
ATOM 1272 O O . VAL A 1 170 ? 3.922 -19.672 -12.242 1 98.88 170 VAL A O 1
ATOM 1275 N N . VAL A 1 171 ? 2.336 -19.422 -10.742 1 98.88 171 VAL A N 1
ATOM 1276 C CA . VAL A 1 171 ? 1.522 -18.531 -11.578 1 98.88 171 VAL A CA 1
ATOM 1277 C C . VAL A 1 171 ? 1.357 -17.188 -10.898 1 98.88 171 VAL A C 1
ATOM 1279 O O . VAL A 1 171 ? 1.18 -17.109 -9.68 1 98.88 171 VAL A O 1
ATOM 1282 N N . LEU A 1 172 ? 1.503 -16.141 -11.602 1 98.88 172 LEU A N 1
ATOM 1283 C CA . LEU A 1 172 ? 1.187 -14.789 -11.164 1 98.88 172 LEU A CA 1
ATOM 1284 C C . LEU A 1 172 ? 0.163 -14.141 -12.094 1 98.88 172 LEU A C 1
ATOM 1286 O O . LEU A 1 172 ? 0.388 -14.055 -13.305 1 98.88 172 LEU A O 1
ATOM 1290 N N . GLN A 1 173 ? -0.954 -13.742 -11.523 1 98.81 173 GLN A N 1
ATOM 1291 C CA . GLN A 1 173 ? -2.006 -13.062 -12.273 1 98.81 173 GLN A CA 1
ATOM 1292 C C . GLN A 1 173 ? -2.504 -11.828 -11.531 1 98.81 173 GLN A C 1
ATOM 1294 O O . GLN A 1 173 ? -2.514 -11.797 -10.297 1 98.81 173 GLN A O 1
ATOM 1299 N N . GLN A 1 174 ? -2.871 -10.875 -12.289 1 98.88 174 GLN A N 1
ATOM 1300 C CA . GLN A 1 174 ? -3.535 -9.695 -11.742 1 98.88 174 GLN A CA 1
ATOM 1301 C C . GLN A 1 174 ? -4.965 -9.578 -12.258 1 98.88 174 GLN A C 1
ATOM 1303 O O . GLN A 1 174 ? -5.195 -9.578 -13.469 1 98.88 174 GLN A O 1
ATOM 1308 N N . TYR A 1 175 ? -5.898 -9.5 -11.375 1 98.81 175 TYR A N 1
ATOM 1309 C CA . TYR A 1 175 ? -7.305 -9.32 -11.703 1 98.81 175 TYR A CA 1
ATOM 1310 C C . TYR A 1 175 ? -7.805 -7.957 -11.234 1 98.81 175 TYR A C 1
ATOM 1312 O O . TYR A 1 175 ? -7.68 -7.617 -10.062 1 98.81 175 TYR A O 1
ATOM 1320 N N . LEU A 1 176 ? -8.344 -7.172 -12.133 1 98.81 176 LEU A N 1
ATOM 1321 C CA . LEU A 1 176 ? -9.047 -5.953 -11.75 1 98.81 176 LEU A CA 1
ATOM 1322 C C . LEU A 1 176 ? -10.516 -6.238 -11.469 1 98.81 176 LEU A C 1
ATOM 1324 O O . LEU A 1 176 ? -11.164 -6.992 -12.203 1 98.81 176 LEU A O 1
ATOM 1328 N N . HIS A 1 177 ? -11 -5.656 -10.391 1 98.75 177 HIS A N 1
ATOM 1329 C CA . HIS A 1 177 ? -12.375 -5.918 -9.969 1 98.75 177 HIS A CA 1
ATOM 1330 C C . HIS A 1 177 ? -13.281 -4.723 -10.258 1 98.75 177 HIS A C 1
ATOM 1332 O O . HIS A 1 177 ? -12.883 -3.576 -10.039 1 98.75 177 HIS A O 1
ATOM 1338 N N . ASP A 1 178 ? -14.406 -4.961 -10.797 1 98.44 178 ASP A N 1
ATOM 1339 C CA . ASP A 1 178 ? -15.531 -4.031 -10.844 1 98.44 178 ASP A CA 1
ATOM 1340 C C . ASP A 1 178 ? -16.5 -4.289 -9.695 1 98.44 178 ASP A C 1
ATOM 1342 O O . ASP A 1 178 ? -17.484 -5.02 -9.859 1 98.44 178 ASP A O 1
ATOM 1346 N N . LEU A 1 179 ? -16.281 -3.693 -8.625 1 97.88 179 LEU A N 1
ATOM 1347 C CA . LEU A 1 179 ? -17.047 -4.008 -7.426 1 97.88 179 LEU A CA 1
ATOM 1348 C C . LEU A 1 179 ? -18.453 -3.43 -7.516 1 97.88 179 LEU A C 1
ATOM 1350 O O . LEU A 1 179 ? -19.391 -3.938 -6.879 1 97.88 179 LEU A O 1
ATOM 1354 N N . LYS A 1 180 ? -18.641 -2.328 -8.195 1 96.12 180 LYS A N 1
ATOM 1355 C CA . LYS A 1 180 ? -19.984 -1.819 -8.422 1 96.12 180 LYS A CA 1
ATOM 1356 C C . LYS A 1 180 ? -20.844 -2.855 -9.141 1 96.12 180 LYS A C 1
ATOM 1358 O O . LYS A 1 180 ? -21.984 -3.094 -8.75 1 96.12 180 LYS A O 1
ATOM 1363 N N . LYS A 1 181 ? -20.234 -3.463 -10.18 1 97.88 181 LYS A N 1
ATOM 1364 C CA . LYS A 1 181 ? -20.922 -4.531 -10.898 1 97.88 181 LYS A CA 1
ATOM 1365 C C . LYS A 1 181 ? -21.203 -5.719 -9.984 1 97.88 181 LYS A C 1
ATOM 1367 O O . LYS A 1 181 ? -22.312 -6.273 -9.992 1 97.88 181 LYS A O 1
ATOM 1372 N N . TRP A 1 182 ? -20.297 -6.141 -9.18 1 98.25 182 TRP A N 1
ATOM 1373 C CA . TRP A 1 182 ? -20.406 -7.246 -8.234 1 98.25 182 TRP A CA 1
ATOM 1374 C C . TRP A 1 182 ? -21.531 -6.988 -7.23 1 98.25 182 TRP A C 1
ATOM 1376 O O . TRP A 1 182 ? -22.359 -7.867 -6.973 1 98.25 182 TRP A O 1
ATOM 1386 N N . ASP A 1 183 ? -21.625 -5.773 -6.785 1 96.69 183 ASP A N 1
ATOM 1387 C CA . ASP A 1 183 ? -22.594 -5.414 -5.754 1 96.69 183 ASP A CA 1
ATOM 1388 C C . ASP A 1 183 ? -23.984 -5.215 -6.348 1 96.69 183 ASP A C 1
ATOM 1390 O O . ASP A 1 183 ? -24.969 -5.09 -5.613 1 96.69 183 ASP A O 1
ATOM 1394 N N . SER A 1 184 ? -24.047 -5.184 -7.613 1 97.5 184 SER A N 1
ATOM 1395 C CA . SER A 1 184 ? -25.344 -4.988 -8.266 1 97.5 184 SER A CA 1
ATOM 1396 C C . SER A 1 184 ? -26.141 -6.285 -8.305 1 97.5 184 SER A C 1
ATOM 1398 O O . SER A 1 184 ? -27.344 -6.266 -8.562 1 97.5 184 SER A O 1
ATOM 1400 N N . ILE A 1 185 ? -25.531 -7.422 -8.086 1 98.12 185 ILE A N 1
ATOM 1401 C CA . ILE A 1 185 ? -26.25 -8.688 -8.039 1 98.12 185 ILE A CA 1
ATOM 1402 C C . ILE A 1 185 ? -26.5 -9.094 -6.59 1 98.12 185 ILE A C 1
ATOM 1404 O O . ILE A 1 185 ? -25.797 -8.633 -5.688 1 98.12 185 ILE A O 1
ATOM 1408 N N . SER A 1 186 ? -27.469 -9.953 -6.363 1 98.19 186 SER A N 1
ATOM 1409 C CA . SER A 1 186 ? -27.875 -10.328 -5.008 1 98.19 186 SER A CA 1
ATOM 1410 C C . SER A 1 186 ? -26.797 -11.172 -4.332 1 98.19 186 SER A C 1
ATOM 1412 O O . SER A 1 186 ? -25.969 -11.797 -5.008 1 98.19 186 SER A O 1
ATOM 1414 N N . VAL A 1 187 ? -26.844 -11.195 -3.031 1 98.19 187 VAL A N 1
ATOM 1415 C CA . VAL A 1 187 ? -25.922 -12.031 -2.268 1 98.19 187 VAL A CA 1
ATOM 1416 C C . VAL A 1 187 ? -26.078 -13.492 -2.686 1 98.19 187 VAL A C 1
ATOM 1418 O O . VAL A 1 187 ? -25.094 -14.227 -2.787 1 98.19 187 VAL A O 1
ATOM 1421 N N . GLN A 1 188 ? -27.297 -13.891 -2.953 1 97.75 188 GLN A N 1
ATOM 1422 C CA . GLN A 1 188 ? -27.547 -15.258 -3.389 1 97.75 188 GLN A CA 1
ATOM 1423 C C . GLN A 1 188 ? -26.844 -15.555 -4.719 1 97.75 188 GLN A C 1
ATOM 1425 O O . GLN A 1 188 ? -26.25 -16.609 -4.891 1 97.75 188 GLN A O 1
ATOM 1430 N N . GLU A 1 189 ? -26.922 -14.609 -5.629 1 98.25 189 GLU A N 1
ATOM 1431 C CA . GLU A 1 189 ? -26.25 -14.773 -6.914 1 98.25 189 GLU A CA 1
ATOM 1432 C C . GLU A 1 189 ? -24.734 -14.805 -6.738 1 98.25 189 GLU A C 1
ATOM 1434 O O . GLU A 1 189 ? -24.047 -15.578 -7.402 1 98.25 189 GLU A O 1
ATOM 1439 N N . GLN A 1 190 ? -24.234 -13.922 -5.863 1 98.69 190 GLN A N 1
ATOM 1440 C CA . GLN A 1 190 ? -22.812 -13.922 -5.562 1 98.69 190 GLN A CA 1
ATOM 1441 C C . GLN A 1 190 ? -22.359 -15.273 -5.016 1 98.69 190 GLN A C 1
ATOM 1443 O O . GLN A 1 190 ? -21.344 -15.82 -5.449 1 98.69 190 GLN A O 1
ATOM 1448 N N . GLU A 1 191 ? -23.156 -15.781 -4.094 1 98.5 191 GLU A N 1
ATOM 1449 C CA . GLU A 1 191 ? -22.844 -17.062 -3.479 1 98.5 191 GLU A CA 1
ATOM 1450 C C . GLU A 1 191 ? -22.875 -18.203 -4.504 1 98.5 191 GLU A C 1
ATOM 1452 O O . GLU A 1 191 ? -22.047 -19.094 -4.477 1 98.5 191 GLU A O 1
ATOM 1457 N N . GLN A 1 192 ? -23.781 -18.156 -5.418 1 97.88 192 GLN A N 1
ATOM 1458 C CA . GLN A 1 192 ? -23.844 -19.141 -6.492 1 97.88 192 GLN A CA 1
ATOM 1459 C C . GLN A 1 192 ? -22.641 -19 -7.434 1 97.88 192 GLN A C 1
ATOM 1461 O O . GLN A 1 192 ? -22.094 -20 -7.906 1 97.88 192 GLN A O 1
ATOM 1466 N N . ALA A 1 193 ? -22.25 -17.766 -7.66 1 98.38 193 ALA A N 1
ATOM 1467 C CA . ALA A 1 193 ? -21.109 -17.516 -8.531 1 98.38 193 ALA A CA 1
ATOM 1468 C C . ALA A 1 193 ? -19.812 -18.047 -7.914 1 98.38 193 ALA A C 1
ATOM 1470 O O . ALA A 1 193 ? -18.938 -18.547 -8.617 1 98.38 193 ALA A O 1
ATOM 1471 N N . VAL A 1 194 ? -19.734 -17.984 -6.625 1 97.81 194 VAL A N 1
ATOM 1472 C CA . VAL A 1 194 ? -18.531 -18.422 -5.926 1 97.81 194 VAL A CA 1
ATOM 1473 C C . VAL A 1 194 ? -18.641 -19.922 -5.602 1 97.81 194 VAL A C 1
ATOM 1475 O O . VAL A 1 194 ? -17.672 -20.656 -5.75 1 97.81 194 VAL A O 1
ATOM 1478 N N . GLY A 1 195 ? -19.812 -20.406 -5.16 1 97.12 195 GLY A N 1
ATOM 1479 C CA . GLY A 1 195 ? -20.062 -21.781 -4.773 1 97.12 195 GLY A CA 1
ATOM 1480 C C . GLY A 1 195 ? -20 -22 -3.275 1 97.12 195 GLY A C 1
ATOM 1481 O O . GLY A 1 195 ? -19.812 -23.125 -2.812 1 97.12 195 GLY A O 1
ATOM 1482 N N . ARG A 1 196 ? -20.125 -20.906 -2.512 1 96.88 196 ARG A N 1
ATOM 1483 C CA . ARG A 1 196 ? -20.141 -20.953 -1.054 1 96.88 196 ARG A CA 1
ATOM 1484 C C . ARG A 1 196 ? -20.938 -19.797 -0.471 1 96.88 196 ARG A C 1
ATOM 1486 O O . ARG A 1 196 ? -21.188 -18.797 -1.154 1 96.88 196 ARG A O 1
ATOM 1493 N N . SER A 1 197 ? -21.344 -19.953 0.775 1 97.38 197 SER A N 1
ATOM 1494 C CA . SER A 1 197 ? -22 -18.844 1.443 1 97.38 197 SER A CA 1
ATOM 1495 C C . SER A 1 197 ? -21 -17.75 1.808 1 97.38 197 SER A C 1
ATOM 1497 O O . SER A 1 197 ? -19.844 -18.031 2.113 1 97.38 197 SER A O 1
ATOM 1499 N N . LYS A 1 198 ? -21.406 -16.609 1.726 1 97.19 198 LYS A N 1
ATOM 1500 C CA . LYS A 1 198 ? -20.516 -15.461 1.846 1 97.19 198 LYS A CA 1
ATOM 1501 C C . LYS A 1 198 ? -20.125 -15.211 3.301 1 97.19 198 LYS A C 1
ATOM 1503 O O . LYS A 1 198 ? -18.938 -15.133 3.627 1 97.19 198 LYS A O 1
ATOM 1508 N N . VAL A 1 199 ? -21.078 -15.172 4.25 1 95.81 199 VAL A N 1
ATOM 1509 C CA . VAL A 1 199 ? -20.844 -14.797 5.645 1 95.81 199 VAL A CA 1
ATOM 1510 C C . VAL A 1 199 ? -20.203 -15.961 6.395 1 95.81 199 VAL A C 1
ATOM 1512 O O . VAL A 1 199 ? -19.172 -15.797 7.043 1 95.81 199 VAL A O 1
ATOM 1515 N N . ASP A 1 200 ? -20.656 -17.203 6.156 1 95.69 200 ASP A N 1
ATOM 1516 C CA . ASP A 1 200 ? -20.281 -18.359 6.973 1 95.69 200 ASP A CA 1
ATOM 1517 C C . ASP A 1 200 ? -19.156 -19.156 6.301 1 95.69 200 ASP A C 1
ATOM 1519 O O . ASP A 1 200 ? -18.578 -20.062 6.914 1 95.69 200 ASP A O 1
ATOM 1523 N N . ASN A 1 201 ? -18.953 -18.828 5.07 1 96.25 201 ASN A N 1
ATOM 1524 C CA . ASN A 1 201 ? -17.875 -19.5 4.344 1 96.25 201 ASN A CA 1
ATOM 1525 C C . ASN A 1 201 ? -18.109 -21 4.266 1 96.25 201 ASN A C 1
ATOM 1527 O O . ASN A 1 201 ? -17.188 -21.797 4.508 1 96.25 201 ASN A O 1
ATOM 1531 N N . ILE A 1 202 ? -19.359 -21.391 3.963 1 96.25 202 ILE A N 1
ATOM 1532 C CA . ILE A 1 202 ? -19.703 -22.797 3.818 1 96.25 202 ILE A CA 1
ATOM 1533 C C . ILE A 1 202 ? -19.797 -23.156 2.338 1 96.25 202 ILE A C 1
ATOM 1535 O O . ILE A 1 202 ? -20.594 -22.578 1.604 1 96.25 202 ILE A O 1
ATOM 1539 N N . GLU A 1 203 ? -19.047 -24.125 1.934 1 95.19 203 GLU A N 1
ATOM 1540 C CA . GLU A 1 203 ? -19.094 -24.594 0.553 1 95.19 203 GLU A CA 1
ATOM 1541 C C . GLU A 1 203 ? -20.406 -25.328 0.261 1 95.19 203 GLU A C 1
ATOM 1543 O O . GLU A 1 203 ? -20.875 -26.125 1.072 1 95.19 203 GLU A O 1
ATOM 1548 N N . PHE A 1 204 ? -20.922 -24.984 -0.877 1 95.69 204 PHE A N 1
ATOM 1549 C CA . PHE A 1 204 ? -22.094 -25.75 -1.305 1 95.69 204 PHE A CA 1
ATOM 1550 C C . PHE A 1 204 ? -21.703 -27.156 -1.745 1 95.69 204 PHE A C 1
ATOM 1552 O O . PHE A 1 204 ? -20.609 -27.359 -2.275 1 95.69 204 PHE A O 1
ATOM 1559 N N . ALA A 1 205 ? -22.703 -28.062 -1.543 1 93.56 205 ALA A N 1
ATOM 1560 C CA . ALA A 1 205 ? -22.5 -29.406 -2.07 1 93.56 205 ALA A CA 1
ATOM 1561 C C . ALA A 1 205 ? -22.359 -29.375 -3.59 1 93.56 205 ALA A C 1
ATOM 1563 O O . ALA A 1 205 ? -22.922 -28.516 -4.258 1 93.56 205 ALA A O 1
ATOM 1564 N N . SER A 1 206 ? -21.516 -30.312 -4.062 1 90.06 206 SER A N 1
ATOM 1565 C CA . SER A 1 206 ? -21.203 -30.344 -5.492 1 90.06 206 SER A CA 1
ATOM 1566 C C . SER A 1 206 ? -22.484 -30.312 -6.328 1 90.06 206 SER A C 1
ATOM 1568 O O . SER A 1 206 ? -22.531 -29.656 -7.367 1 90.06 206 SER A O 1
ATOM 1570 N N . GLU A 1 207 ? -23.5 -30.969 -5.883 1 92.12 207 GLU A N 1
ATOM 1571 C CA . GLU A 1 207 ? -24.75 -31.062 -6.629 1 92.12 207 GLU A CA 1
ATOM 1572 C C . GLU A 1 207 ? -25.516 -29.734 -6.582 1 92.12 207 GLU A C 1
ATOM 1574 O O . GLU A 1 207 ? -26.406 -29.5 -7.398 1 92.12 207 GLU A O 1
ATOM 1579 N N . ASP A 1 208 ? -25.172 -28.922 -5.645 1 93.81 208 ASP A N 1
ATOM 1580 C CA . ASP A 1 208 ? -25.891 -27.656 -5.449 1 93.81 208 ASP A CA 1
ATOM 1581 C C . ASP A 1 208 ? -25.109 -26.5 -6.07 1 93.81 208 ASP A C 1
ATOM 1583 O O . ASP A 1 208 ? -25.609 -25.375 -6.105 1 93.81 208 ASP A O 1
ATOM 1587 N N . ARG A 1 209 ? -23.922 -26.75 -6.555 1 94.19 209 ARG A N 1
ATOM 1588 C CA . ARG A 1 209 ? -23.094 -25.703 -7.156 1 94.19 209 ARG A CA 1
ATOM 1589 C C . ARG A 1 209 ? -23.359 -25.594 -8.656 1 94.19 209 ARG A C 1
ATOM 1591 O O . ARG A 1 209 ? -23.547 -26.609 -9.328 1 94.19 209 ARG A O 1
ATOM 1598 N N . LEU A 1 210 ? -23.344 -24.359 -9.062 1 96.12 210 LEU A N 1
ATOM 1599 C CA . LEU A 1 210 ? -23.328 -24.188 -10.508 1 96.12 210 LEU A CA 1
ATOM 1600 C C . LEU A 1 210 ? -22.031 -24.688 -11.109 1 96.12 210 LEU A C 1
ATOM 1602 O O . LEU A 1 210 ? -20.953 -24.484 -10.539 1 96.12 210 LEU A O 1
ATOM 1606 N N . PRO A 1 211 ? -22.125 -25.328 -12.25 1 94.69 211 PRO A N 1
ATOM 1607 C CA . PRO A 1 211 ? -20.891 -25.828 -12.875 1 94.69 211 PRO A CA 1
ATOM 1608 C C . PRO A 1 211 ? -19.906 -24.719 -13.211 1 94.69 211 PRO A C 1
ATOM 1610 O O . PRO A 1 211 ? -18.688 -24.969 -13.273 1 94.69 211 PRO A O 1
ATOM 1613 N N . ASP A 1 212 ? -20.422 -23.484 -13.461 1 97.25 212 ASP A N 1
ATOM 1614 C CA . ASP A 1 212 ? -19.547 -22.391 -13.828 1 97.25 212 ASP A CA 1
ATOM 1615 C C . ASP A 1 212 ? -19.25 -21.5 -12.625 1 97.25 212 ASP A C 1
ATOM 1617 O O . ASP A 1 212 ? -18.703 -20.391 -12.781 1 97.25 212 ASP A O 1
ATOM 1621 N N . SER A 1 213 ? -19.641 -21.969 -11.422 1 97.62 213 SER A N 1
ATOM 1622 C CA . SER A 1 213 ? -19.172 -21.266 -10.219 1 97.62 213 SER A CA 1
ATOM 1623 C C . SER A 1 213 ? -17.656 -21.328 -10.094 1 97.62 213 SER A C 1
ATOM 1625 O O . SER A 1 213 ? -17.016 -22.172 -10.719 1 97.62 213 SER A O 1
ATOM 1627 N N . HIS A 1 214 ? -17.109 -20.453 -9.344 1 97.25 214 HIS A N 1
ATOM 1628 C CA . HIS A 1 214 ? -15.656 -20.422 -9.141 1 97.25 214 HIS A CA 1
ATOM 1629 C C . HIS A 1 214 ? -15.156 -21.75 -8.57 1 97.25 214 HIS A C 1
ATOM 1631 O O . HIS A 1 214 ? -14.188 -22.312 -9.078 1 97.25 214 HIS A O 1
ATOM 1637 N N . LEU A 1 215 ? -15.82 -22.203 -7.539 1 95.56 215 LEU A N 1
ATOM 1638 C CA . LEU A 1 215 ? -15.422 -23.469 -6.934 1 95.56 215 LEU A CA 1
ATOM 1639 C C . LEU A 1 215 ? -15.594 -24.625 -7.918 1 95.56 215 LEU A C 1
ATOM 1641 O O . LEU A 1 215 ? -14.797 -25.562 -7.934 1 95.56 215 LEU A O 1
ATOM 1645 N N . GLY A 1 216 ? -16.641 -24.562 -8.656 1 94 216 GLY A N 1
ATOM 1646 C CA . GLY A 1 216 ? -16.859 -25.578 -9.68 1 94 216 GLY A CA 1
ATOM 1647 C C . GLY A 1 216 ? -15.766 -25.609 -10.734 1 94 216 GLY A C 1
ATOM 1648 O O . GLY A 1 216 ? -15.445 -26.656 -11.281 1 94 216 GLY A O 1
ATOM 1649 N N . ARG A 1 217 ? -15.203 -24.453 -10.977 1 95.94 217 ARG A N 1
ATOM 1650 C CA . ARG A 1 217 ? -14.188 -24.328 -12.016 1 95.94 217 ARG A CA 1
ATOM 1651 C C . ARG A 1 217 ? -12.805 -24.672 -11.477 1 95.94 217 ARG A C 1
ATOM 1653 O O . ARG A 1 217 ? -11.945 -25.141 -12.227 1 95.94 217 ARG A O 1
ATOM 1660 N N . THR A 1 218 ? -12.547 -24.5 -10.141 1 94.44 218 THR A N 1
ATOM 1661 C CA . THR A 1 218 ? -11.172 -24.547 -9.648 1 94.44 218 THR A CA 1
ATOM 1662 C C . THR A 1 218 ? -10.953 -25.781 -8.781 1 94.44 218 THR A C 1
ATOM 1664 O O . THR A 1 218 ? -9.812 -26.188 -8.555 1 94.44 218 THR A O 1
ATOM 1667 N N . ASN A 1 219 ? -12.016 -26.281 -8.211 1 92.31 219 ASN A N 1
ATOM 1668 C CA . ASN A 1 219 ? -11.914 -27.516 -7.449 1 92.31 219 ASN A CA 1
ATOM 1669 C C . ASN A 1 219 ? -12.039 -28.75 -8.352 1 92.31 219 ASN A C 1
ATOM 1671 O O . ASN A 1 219 ? -13.055 -29.438 -8.336 1 92.31 219 ASN A O 1
ATOM 1675 N N . ILE A 1 220 ? -10.969 -29.047 -9 1 92.06 220 ILE A N 1
ATOM 1676 C CA . ILE A 1 220 ? -10.992 -30.078 -10.031 1 92.06 220 ILE A CA 1
ATOM 1677 C C . ILE A 1 220 ? -10.234 -31.312 -9.531 1 92.06 220 ILE A C 1
ATOM 1679 O O . ILE A 1 220 ? -9.297 -31.203 -8.75 1 92.06 220 ILE A O 1
ATOM 1683 N N . LYS A 1 221 ? -10.695 -32.469 -10 1 93.06 221 LYS A N 1
ATOM 1684 C CA . LYS A 1 221 ? -10.062 -33.75 -9.688 1 93.06 221 LYS A CA 1
ATOM 1685 C C . LYS A 1 221 ? -9.703 -34.5 -10.953 1 93.06 221 LYS A C 1
ATOM 1687 O O . LYS A 1 221 ? -10.445 -34.469 -11.938 1 93.06 221 LYS A O 1
ATOM 1692 N N . GLU A 1 222 ? -8.57 -35 -10.945 1 94.5 222 GLU A N 1
ATOM 1693 C CA . GLU A 1 222 ? -8.133 -35.969 -11.945 1 94.5 222 GLU A CA 1
ATOM 1694 C C . GLU A 1 222 ? -7.832 -37.312 -11.32 1 94.5 222 GLU A C 1
ATOM 1696 O O . GLU A 1 222 ? -7.031 -37.406 -10.391 1 94.5 222 GLU A O 1
ATOM 1701 N N . ASN A 1 223 ? -8.531 -38.375 -11.828 1 94.44 223 ASN A N 1
ATOM 1702 C CA . ASN A 1 223 ? -8.406 -39.719 -11.297 1 94.44 223 ASN A CA 1
ATOM 1703 C C . ASN A 1 223 ? -8.68 -39.75 -9.797 1 94.44 223 ASN A C 1
ATOM 1705 O O . ASN A 1 223 ? -7.93 -40.375 -9.039 1 94.44 223 ASN A O 1
ATOM 1709 N N . GLY A 1 224 ? -9.523 -39 -9.344 1 92.88 224 GLY A N 1
ATOM 1710 C CA . GLY A 1 224 ? -9.969 -39 -7.965 1 92.88 224 GLY A CA 1
ATOM 1711 C C . GLY A 1 224 ? -9.086 -38.156 -7.055 1 92.88 224 GLY A C 1
ATOM 1712 O O . GLY A 1 224 ? -9.344 -38.062 -5.855 1 92.88 224 GLY A O 1
ATOM 1713 N N . VAL A 1 225 ? -8.109 -37.625 -7.641 1 93.56 225 VAL A N 1
ATOM 1714 C CA . VAL A 1 225 ? -7.188 -36.844 -6.836 1 93.56 225 VAL A CA 1
ATOM 1715 C C . VAL A 1 225 ? -7.344 -35.344 -7.172 1 93.56 225 VAL A C 1
ATOM 1717 O O . VAL A 1 225 ? -7.312 -34.969 -8.344 1 93.56 225 VAL A O 1
ATOM 1720 N N . GLY A 1 226 ? -7.496 -34.562 -6.191 1 94.44 226 GLY A N 1
ATOM 1721 C CA . GLY A 1 226 ? -7.629 -33.125 -6.379 1 94.44 226 GLY A CA 1
ATOM 1722 C C . GLY A 1 226 ? -6.355 -32.469 -6.867 1 94.44 226 GLY A C 1
ATOM 1723 O O . GLY A 1 226 ? -5.262 -32.812 -6.418 1 94.44 226 GLY A O 1
ATOM 1724 N N . LEU A 1 227 ? -6.422 -31.578 -7.773 1 96.38 227 LEU A N 1
ATOM 1725 C CA . LEU A 1 227 ? -5.305 -30.75 -8.227 1 96.38 227 LEU A CA 1
ATOM 1726 C C . LEU A 1 227 ? -5.086 -29.562 -7.289 1 96.38 227 LEU A C 1
ATOM 1728 O O . LEU A 1 227 ? -5.73 -28.531 -7.441 1 96.38 227 LEU A O 1
ATOM 1732 N N . LYS A 1 228 ? -4.184 -29.688 -6.379 1 96.19 228 LYS A N 1
ATOM 1733 C CA . LYS A 1 228 ? -4.004 -28.688 -5.32 1 96.19 228 LYS A CA 1
ATOM 1734 C C . LYS A 1 228 ? -2.902 -27.703 -5.676 1 96.19 228 LYS A C 1
ATOM 1736 O O . LYS A 1 228 ? -1.972 -28.031 -6.414 1 96.19 228 LYS A O 1
ATOM 1741 N N . ILE A 1 229 ? -3.037 -26.547 -5.195 1 96.75 229 ILE A N 1
ATOM 1742 C CA . ILE A 1 229 ? -2.051 -25.469 -5.293 1 96.75 229 ILE A CA 1
ATOM 1743 C C . ILE A 1 229 ? -1.944 -24.75 -3.957 1 96.75 229 ILE A C 1
ATOM 1745 O O . ILE A 1 229 ? -2.801 -24.906 -3.084 1 96.75 229 ILE A O 1
ATOM 1749 N N . VAL A 1 230 ? -0.884 -24.062 -3.734 1 96.56 230 VAL A N 1
ATOM 1750 C CA . VAL A 1 230 ? -0.701 -23.188 -2.574 1 96.56 230 VAL A CA 1
ATOM 1751 C C . VAL A 1 230 ? -0.914 -21.734 -2.98 1 96.56 230 VAL A C 1
ATOM 1753 O O . VAL A 1 230 ? -0.087 -21.156 -3.688 1 96.56 230 VAL A O 1
ATOM 1756 N N . ARG A 1 231 ? -1.966 -21.172 -2.506 1 95.06 231 ARG A N 1
ATOM 1757 C CA . ARG A 1 231 ? -2.297 -19.797 -2.857 1 95.06 231 ARG A CA 1
ATOM 1758 C C . ARG A 1 231 ? -1.704 -18.812 -1.85 1 95.06 231 ARG A C 1
ATOM 1760 O O . ARG A 1 231 ? -1.759 -19.047 -0.64 1 95.06 231 ARG A O 1
ATOM 1767 N N . ARG A 1 232 ? -1.145 -17.719 -2.342 1 93.38 232 ARG A N 1
ATOM 1768 C CA . ARG A 1 232 ? -0.598 -16.625 -1.542 1 93.38 232 ARG A CA 1
ATOM 1769 C C . ARG A 1 232 ? -1.064 -15.281 -2.07 1 93.38 232 ARG A C 1
ATOM 1771 O O . ARG A 1 232 ? -0.289 -14.32 -2.111 1 93.38 232 ARG A O 1
ATOM 1778 N N . SER A 1 233 ? -2.242 -15.148 -2.465 1 94 233 SER A N 1
ATOM 1779 C CA . SER A 1 233 ? -2.809 -13.977 -3.121 1 94 233 SER A CA 1
ATOM 1780 C C . SER A 1 233 ? -3.25 -12.938 -2.102 1 94 233 SER A C 1
ATOM 1782 O O . SER A 1 233 ? -3.652 -13.273 -0.988 1 94 233 SER A O 1
ATOM 1784 N N . LEU A 1 234 ? -3.172 -11.719 -2.486 1 97.44 234 LEU A N 1
ATOM 1785 C CA . LEU A 1 234 ? -3.666 -10.609 -1.678 1 97.44 234 LEU A CA 1
ATOM 1786 C C . LEU A 1 234 ? -4.395 -9.586 -2.543 1 97.44 234 LEU A C 1
ATOM 1788 O O . LEU A 1 234 ? -4.016 -9.359 -3.695 1 97.44 234 LEU A O 1
ATOM 1792 N N . PRO A 1 235 ? -5.434 -8.945 -1.981 1 98.31 235 PRO A N 1
ATOM 1793 C CA . PRO A 1 235 ? -5.973 -7.758 -2.648 1 98.31 235 PRO A CA 1
ATOM 1794 C C . PRO A 1 235 ? -4.945 -6.641 -2.789 1 98.31 235 PRO A C 1
ATOM 1796 O O . PRO A 1 235 ? -3.902 -6.668 -2.127 1 98.31 235 PRO A O 1
ATOM 1799 N N . PHE A 1 236 ? -5.223 -5.742 -3.738 1 98.56 236 PHE A N 1
ATOM 1800 C CA . PHE A 1 236 ? -4.387 -4.566 -3.939 1 98.56 236 PHE A CA 1
ATOM 1801 C C . PHE A 1 236 ? -5.211 -3.391 -4.449 1 98.56 236 PHE A C 1
ATOM 1803 O O . PHE A 1 236 ? -6.348 -3.568 -4.887 1 98.56 236 PHE A O 1
ATOM 1810 N N . GLY A 1 237 ? -4.633 -2.189 -4.297 1 98.38 237 GLY A N 1
ATOM 1811 C CA . GLY A 1 237 ? -5.156 -1.045 -5.023 1 98.38 237 GLY A CA 1
ATOM 1812 C C . GLY A 1 237 ? -5.723 0.031 -4.117 1 98.38 237 GLY A C 1
ATOM 1813 O O . GLY A 1 237 ? -5.461 0.035 -2.91 1 98.38 237 GLY A O 1
ATOM 1814 N N . GLN A 1 238 ? -6.355 0.972 -4.719 1 98.56 238 GLN A N 1
ATOM 1815 C CA . GLN A 1 238 ? -6.992 2.102 -4.051 1 98.56 238 GLN A CA 1
ATOM 1816 C C . GLN A 1 238 ? -8.516 1.997 -4.125 1 98.56 238 GLN A C 1
ATOM 1818 O O . GLN A 1 238 ? -9.055 1.491 -5.109 1 98.56 238 GLN A O 1
ATOM 1823 N N . VAL A 1 239 ? -9.164 2.537 -3.143 1 98.38 239 VAL A N 1
ATOM 1824 C CA . VAL A 1 239 ? -10.625 2.506 -3.123 1 98.38 239 VAL A CA 1
ATOM 1825 C C . VAL A 1 239 ? -11.172 3.289 -4.312 1 98.38 239 VAL A C 1
ATOM 1827 O O . VAL A 1 239 ? -12.102 2.834 -4.984 1 98.38 239 VAL A O 1
ATOM 1830 N N . SER A 1 240 ? -10.555 4.406 -4.629 1 98 240 SER A N 1
ATOM 1831 C CA . SER A 1 240 ? -11.047 5.285 -5.684 1 98 240 SER A CA 1
ATOM 1832 C C . SER A 1 240 ? -10.352 5.012 -7.008 1 98 240 SER A C 1
ATOM 1834 O O . SER A 1 240 ? -10.562 5.723 -7.988 1 98 240 SER A O 1
ATOM 1836 N N . GLY A 1 241 ? -9.43 4.109 -7.082 1 97.25 241 GLY A N 1
ATOM 1837 C CA . GLY A 1 241 ? -8.695 3.756 -8.281 1 97.25 241 GLY A CA 1
ATOM 1838 C C . GLY A 1 241 ? -8.781 2.279 -8.625 1 97.25 241 GLY A C 1
ATOM 1839 O O . GLY A 1 241 ? -9.742 1.605 -8.25 1 97.25 241 GLY A O 1
ATOM 1840 N N . GLU A 1 242 ? -7.836 1.84 -9.406 1 97.5 242 GLU A N 1
ATOM 1841 C CA . GLU A 1 242 ? -7.781 0.42 -9.734 1 97.5 242 GLU A CA 1
ATOM 1842 C C . GLU A 1 242 ? -7.57 -0.433 -8.492 1 97.5 242 GLU A C 1
ATOM 1844 O O . GLU A 1 242 ? -6.805 -0.059 -7.598 1 97.5 242 GLU A O 1
ATOM 1849 N N . HIS A 1 243 ? -8.25 -1.474 -8.406 1 98.75 243 HIS A N 1
ATOM 1850 C CA . HIS A 1 243 ? -8.148 -2.434 -7.316 1 98.75 243 HIS A CA 1
ATOM 1851 C C . HIS A 1 243 ? -8.547 -3.834 -7.77 1 98.75 243 HIS A C 1
ATOM 1853 O O . HIS A 1 243 ? -9.164 -3.994 -8.828 1 98.75 243 HIS A O 1
ATOM 1859 N N . GLY A 1 244 ? -8.125 -4.773 -7.047 1 98.69 244 GLY A N 1
ATOM 1860 C CA . GLY A 1 244 ? -8.461 -6.148 -7.379 1 98.69 244 GLY A CA 1
ATOM 1861 C C . GLY A 1 244 ? -7.668 -7.168 -6.582 1 98.69 244 GLY A C 1
ATOM 1862 O O . GLY A 1 244 ? -7.523 -7.035 -5.363 1 98.69 244 GLY A O 1
ATOM 1863 N N . LEU A 1 245 ? -7.289 -8.219 -7.258 1 98.44 245 LEU A N 1
ATOM 1864 C CA . LEU A 1 245 ? -6.574 -9.328 -6.645 1 98.44 245 LEU A CA 1
ATOM 1865 C C . LEU A 1 245 ? -5.254 -9.586 -7.363 1 98.44 245 LEU A C 1
ATOM 1867 O O . LEU A 1 245 ? -5.219 -9.703 -8.594 1 98.44 245 LEU A O 1
ATOM 1871 N N . GLN A 1 246 ? -4.223 -9.578 -6.605 1 98.31 246 GLN A N 1
ATOM 1872 C CA . GLN A 1 246 ? -2.961 -10.133 -7.082 1 98.31 246 GLN A CA 1
ATOM 1873 C C . GLN A 1 246 ? -2.838 -11.609 -6.719 1 98.31 246 GLN A C 1
ATOM 1875 O O . GLN A 1 246 ? -2.426 -11.953 -5.605 1 98.31 246 GLN A O 1
ATOM 1880 N N . PHE A 1 247 ? -3.152 -12.406 -7.688 1 98.06 247 PHE A N 1
ATOM 1881 C CA . PHE A 1 247 ? -3.17 -13.852 -7.465 1 98.06 247 PHE A CA 1
ATOM 1882 C C . PHE A 1 247 ? -1.786 -14.453 -7.684 1 98.06 247 PHE A C 1
ATOM 1884 O O . PHE A 1 247 ? -1.125 -14.148 -8.68 1 98.06 247 PHE A O 1
ATOM 1891 N N . ILE A 1 248 ? -1.389 -15.258 -6.746 1 97.88 248 ILE A N 1
ATOM 1892 C CA . ILE A 1 248 ? -0.173 -16.047 -6.906 1 97.88 248 ILE A CA 1
ATOM 1893 C C . ILE A 1 248 ? -0.379 -17.438 -6.316 1 97.88 248 ILE A C 1
ATOM 1895 O O . ILE A 1 248 ? -1.008 -17.594 -5.266 1 97.88 248 ILE A O 1
ATOM 1899 N N . ALA A 1 249 ? 0.132 -18.391 -6.969 1 97.44 249 ALA A N 1
ATOM 1900 C CA . ALA A 1 249 ? 0.072 -19.766 -6.445 1 97.44 249 ALA A CA 1
ATOM 1901 C C . ALA A 1 249 ? 1.354 -20.531 -6.766 1 97.44 249 ALA A C 1
ATOM 1903 O O . ALA A 1 249 ? 2.002 -20.266 -7.781 1 97.44 249 ALA A O 1
ATOM 1904 N N . TYR A 1 250 ? 1.683 -21.391 -5.906 1 98.38 250 TYR A N 1
ATOM 1905 C CA . TYR A 1 250 ? 2.822 -22.281 -6.023 1 98.38 250 TYR A CA 1
ATOM 1906 C C . TYR A 1 250 ? 2.363 -23.734 -6.133 1 98.38 250 TYR A C 1
ATOM 1908 O O . TYR A 1 250 ? 1.371 -24.125 -5.512 1 98.38 250 TYR A O 1
ATOM 1916 N N . SER A 1 251 ? 3.104 -24.516 -6.871 1 98.5 251 SER A N 1
ATOM 1917 C CA . SER A 1 251 ? 2.779 -25.938 -6.984 1 98.5 251 SER A CA 1
ATOM 1918 C C . SER A 1 251 ? 3.992 -26.734 -7.43 1 98.5 251 SER A C 1
ATOM 1920 O O . SER A 1 251 ? 4.828 -26.25 -8.188 1 98.5 251 SER A O 1
ATOM 1922 N N . ALA A 1 252 ? 4.016 -27.953 -7.027 1 98.25 252 ALA A N 1
ATOM 1923 C CA . ALA A 1 252 ? 5.039 -28.891 -7.484 1 98.25 252 ALA A CA 1
ATOM 1924 C C . ALA A 1 252 ? 4.816 -29.281 -8.945 1 98.25 252 ALA A C 1
ATOM 1926 O O . ALA A 1 252 ? 5.711 -29.828 -9.594 1 98.25 252 ALA A O 1
ATOM 1927 N N . SER A 1 253 ? 3.641 -29 -9.438 1 97.94 253 SER A N 1
ATOM 1928 C CA . SER A 1 253 ? 3.279 -29.344 -10.812 1 97.94 253 SER A CA 1
ATOM 1929 C C . SER A 1 253 ? 2.598 -28.172 -11.508 1 97.94 253 SER A C 1
ATOM 1931 O O . SER A 1 253 ? 1.545 -27.703 -11.07 1 97.94 253 SER A O 1
ATOM 1933 N N . LEU A 1 254 ? 3.182 -27.734 -12.633 1 98.5 254 LEU A N 1
ATOM 1934 C CA . LEU A 1 254 ? 2.551 -26.672 -13.406 1 98.5 254 LEU A CA 1
ATOM 1935 C C . LEU A 1 254 ? 1.197 -27.125 -13.945 1 98.5 254 LEU A C 1
ATOM 1937 O O . LEU A 1 254 ? 0.293 -26.312 -14.133 1 98.5 254 LEU A O 1
ATOM 1941 N N . HIS A 1 255 ? 1.086 -28.422 -14.125 1 98.06 255 HIS A N 1
ATOM 1942 C CA . HIS A 1 255 ? -0.14 -29.016 -14.648 1 98.06 255 HIS A CA 1
ATOM 1943 C C . HIS A 1 255 ? -1.343 -28.656 -13.789 1 98.06 255 HIS A C 1
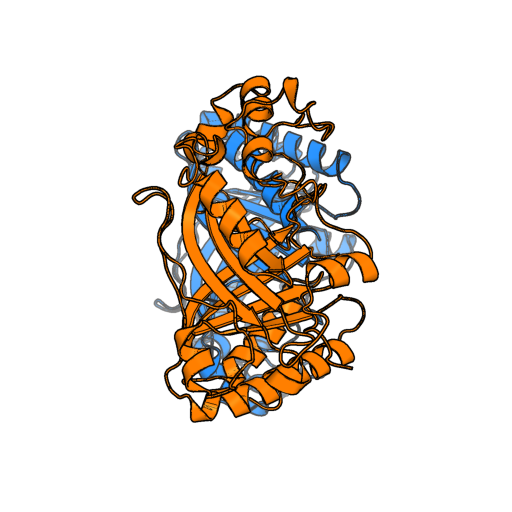ATOM 1945 O O . HIS A 1 255 ? -2.4 -28.297 -14.312 1 98.06 255 HIS A O 1
ATOM 1951 N N . ASN A 1 256 ? -1.188 -28.734 -12.453 1 97.88 256 ASN A N 1
ATOM 1952 C CA . ASN A 1 256 ? -2.291 -28.391 -11.555 1 97.88 256 ASN A CA 1
ATOM 1953 C C . ASN A 1 256 ? -2.787 -26.969 -11.789 1 97.88 256 ASN A C 1
ATOM 1955 O O . ASN A 1 256 ? -3.99 -26.734 -11.906 1 97.88 256 ASN A O 1
ATOM 1959 N N . ILE A 1 257 ? -1.898 -26.031 -11.891 1 98 257 ILE A N 1
ATOM 1960 C CA . ILE A 1 257 ? -2.205 -24.625 -12.109 1 98 257 ILE A CA 1
ATOM 1961 C C . ILE A 1 257 ? -2.871 -24.453 -13.477 1 98 257 ILE A C 1
ATOM 1963 O O . ILE A 1 257 ? -3.945 -23.844 -13.578 1 98 257 ILE A O 1
ATOM 1967 N N . ASP A 1 258 ? -2.23 -25 -14.445 1 98.19 258 ASP A N 1
ATOM 1968 C CA . ASP A 1 258 ? -2.658 -24.828 -15.828 1 98.19 258 ASP A CA 1
ATOM 1969 C C . ASP A 1 258 ? -4.066 -25.375 -16.047 1 98.19 258 ASP A C 1
ATOM 1971 O O . ASP A 1 258 ? -4.895 -24.734 -16.688 1 98.19 258 ASP A O 1
ATOM 1975 N N . GLU A 1 259 ? -4.336 -26.531 -15.531 1 97.69 259 GLU A N 1
ATOM 1976 C CA . GLU A 1 259 ? -5.648 -27.156 -15.688 1 97.69 259 GLU A CA 1
ATOM 1977 C C . GLU A 1 259 ? -6.742 -26.312 -15.047 1 97.69 259 GLU A C 1
ATOM 1979 O O . GLU A 1 259 ? -7.812 -26.125 -15.625 1 97.69 259 GLU A O 1
ATOM 1984 N N . GLN A 1 260 ? -6.477 -25.828 -13.867 1 97.38 260 GLN A N 1
ATOM 1985 C CA . GLN A 1 260 ? -7.457 -24.984 -13.203 1 97.38 260 GLN A CA 1
ATOM 1986 C C . GLN A 1 260 ? -7.77 -23.75 -14.031 1 97.38 260 GLN A C 1
ATOM 1988 O O . GLN A 1 260 ? -8.938 -23.375 -14.18 1 97.38 260 GLN A O 1
ATOM 1993 N N . LEU A 1 261 ? -6.773 -23.125 -14.594 1 98.44 261 LEU A N 1
ATOM 1994 C CA . LEU A 1 261 ? -6.977 -21.938 -15.406 1 98.44 261 LEU A CA 1
ATOM 1995 C C . LEU A 1 261 ? -7.77 -22.266 -16.672 1 98.44 261 LEU A C 1
ATOM 1997 O O . LEU A 1 261 ? -8.641 -21.484 -17.078 1 98.44 261 LEU A O 1
ATOM 2001 N N . LYS A 1 262 ? -7.434 -23.391 -17.297 1 98.12 262 LYS A N 1
ATOM 2002 C CA . LYS A 1 262 ? -8.156 -23.797 -18.516 1 98.12 262 LYS A CA 1
ATOM 2003 C C . LYS A 1 262 ? -9.633 -24 -18.219 1 98.12 262 LYS A C 1
ATOM 2005 O O . LYS A 1 262 ? -10.492 -23.656 -19.047 1 98.12 262 LYS A O 1
ATOM 2010 N N . PHE A 1 263 ? -9.93 -24.516 -17.031 1 97.25 263 PHE A N 1
ATOM 2011 C CA . PHE A 1 263 ? -11.32 -24.641 -16.625 1 97.25 263 PHE A CA 1
ATOM 2012 C C . PHE A 1 263 ? -11.938 -23.281 -16.375 1 97.25 263 PHE A C 1
ATOM 2014 O O . PHE A 1 263 ? -13.039 -22.984 -16.844 1 97.25 263 PHE A O 1
ATOM 2021 N N . MET A 1 264 ? -11.266 -22.422 -15.695 1 98.19 264 MET A N 1
ATOM 2022 C CA . MET A 1 264 ? -11.773 -21.109 -15.328 1 98.19 264 MET A CA 1
ATOM 2023 C C . MET A 1 264 ? -12.125 -20.297 -16.578 1 98.19 264 MET A C 1
ATOM 2025 O O . MET A 1 264 ? -13.117 -19.562 -16.578 1 98.19 264 MET A O 1
ATOM 2029 N N . PHE A 1 265 ? -11.328 -20.484 -17.594 1 98.5 265 PHE A N 1
ATOM 2030 C CA . PHE A 1 265 ? -11.469 -19.609 -18.734 1 98.5 265 PHE A CA 1
ATOM 2031 C C . PHE A 1 265 ? -12.164 -20.312 -19.891 1 98.5 265 PHE A C 1
ATOM 2033 O O . PHE A 1 265 ? -12.211 -19.797 -21.016 1 98.5 265 PHE A O 1
ATOM 2040 N N . GLY A 1 266 ? -12.586 -21.562 -19.703 1 97.31 266 GLY A N 1
ATOM 2041 C CA . GLY A 1 266 ? -13.516 -22.219 -20.609 1 97.31 266 GLY A CA 1
ATOM 2042 C C . GLY A 1 266 ? -12.82 -23.031 -21.703 1 97.31 266 GLY A C 1
ATOM 2043 O O . GLY A 1 266 ? -13.445 -23.422 -22.688 1 97.31 266 GLY A O 1
ATOM 2044 N N . GLU A 1 267 ? -11.586 -23.281 -21.531 1 96.56 267 GLU A N 1
ATOM 2045 C CA . GLU A 1 267 ? -10.836 -24.016 -22.531 1 96.56 267 GLU A CA 1
ATOM 2046 C C . GLU A 1 267 ? -11.289 -25.469 -22.609 1 96.56 267 GLU A C 1
ATOM 2048 O O . GLU A 1 267 ? -11.164 -26.109 -23.641 1 96.56 267 GLU A O 1
ATOM 2053 N N . LYS A 1 268 ? -11.805 -26 -21.531 1 95.19 268 LYS A N 1
ATOM 2054 C CA . LYS A 1 268 ? -12.078 -27.438 -21.422 1 95.19 268 LYS A CA 1
ATOM 2055 C C . LYS A 1 268 ? -13.516 -27.75 -21.828 1 95.19 268 LYS A C 1
ATOM 2057 O O . LYS A 1 268 ? -13.773 -28.812 -22.406 1 95.19 268 LYS A O 1
ATOM 2062 N N . ASP A 1 269 ? -14.492 -26.859 -21.609 1 95.81 269 ASP A N 1
ATOM 2063 C CA . ASP A 1 269 ? -15.898 -27.203 -21.844 1 95.81 269 ASP A CA 1
ATOM 2064 C C . ASP A 1 269 ? -16.719 -25.953 -22.141 1 95.81 269 ASP A C 1
ATOM 2066 O O . ASP A 1 269 ? -17.938 -25.969 -22 1 95.81 269 ASP A O 1
ATOM 2070 N N . ASP A 1 270 ? -16.062 -24.844 -22.375 1 95.31 270 ASP A N 1
ATOM 2071 C CA . ASP A 1 270 ? -16.656 -23.578 -22.812 1 95.31 270 ASP A CA 1
ATOM 2072 C C . ASP A 1 270 ? -17.406 -22.906 -21.672 1 95.31 270 ASP A C 1
ATOM 2074 O O . ASP A 1 270 ? -18.156 -21.953 -21.891 1 95.31 270 ASP A O 1
ATOM 2078 N N . LYS A 1 271 ? -17.344 -23.422 -20.453 1 96.94 271 LYS A N 1
ATOM 2079 C CA . LYS A 1 271 ? -17.906 -22.766 -19.281 1 96.94 271 LYS A CA 1
ATOM 2080 C C . LYS A 1 271 ? -16.891 -21.844 -18.625 1 96.94 271 LYS A C 1
ATOM 2082 O O . LYS A 1 271 ? -15.797 -22.281 -18.234 1 96.94 271 LYS A O 1
ATOM 2087 N N . ILE A 1 272 ? -17.281 -20.625 -18.562 1 98 272 ILE A N 1
ATOM 2088 C CA . ILE A 1 272 ? -16.375 -19.609 -18.031 1 98 272 ILE A CA 1
ATOM 2089 C C . ILE A 1 272 ? -16.766 -19.281 -16.594 1 98 272 ILE A C 1
ATOM 2091 O O . ILE A 1 272 ? -17.938 -19.141 -16.281 1 98 272 ILE A O 1
ATOM 2095 N N . ASP A 1 273 ? -15.836 -19.219 -15.719 1 98.5 273 ASP A N 1
ATOM 2096 C CA . ASP A 1 273 ? -16.031 -18.844 -14.312 1 98.5 273 ASP A CA 1
ATOM 2097 C C . ASP A 1 273 ? -16.906 -17.609 -14.18 1 98.5 273 ASP A C 1
ATOM 2099 O O . ASP A 1 273 ? -16.641 -16.578 -14.812 1 98.5 273 ASP A O 1
ATOM 2103 N N . LEU A 1 274 ? -17.859 -17.641 -13.367 1 98.5 274 LEU A N 1
ATOM 2104 C CA . LEU A 1 274 ? -18.859 -16.578 -13.234 1 98.5 274 LEU A CA 1
ATOM 2105 C C . LEU A 1 274 ? -18.234 -15.32 -12.633 1 98.5 274 LEU A C 1
ATOM 2107 O O . LEU A 1 274 ? -18.766 -14.227 -12.797 1 98.5 274 LEU A O 1
ATOM 2111 N N . LEU A 1 275 ? -17.094 -15.422 -11.914 1 98.25 275 LEU A N 1
ATOM 2112 C CA . LEU A 1 275 ? -16.422 -14.242 -11.391 1 98.25 275 LEU A CA 1
ATOM 2113 C C . LEU A 1 275 ? -15.867 -13.383 -12.523 1 98.25 275 LEU A C 1
ATOM 2115 O O . LEU A 1 275 ? -15.742 -12.164 -12.383 1 98.25 275 LEU A O 1
ATOM 2119 N N . LEU A 1 276 ? -15.531 -14.016 -13.633 1 98.31 276 LEU A N 1
ATOM 2120 C CA . LEU A 1 276 ? -15.055 -13.273 -14.797 1 98.31 276 LEU A CA 1
ATOM 2121 C C . LEU A 1 276 ? -16.188 -12.531 -15.477 1 98.31 276 LEU A C 1
ATOM 2123 O O . LEU A 1 276 ? -15.969 -11.523 -16.156 1 98.31 276 LEU A O 1
ATOM 2127 N N . LYS A 1 277 ? -17.359 -13.023 -15.312 1 97.12 277 LYS A N 1
ATOM 2128 C CA . LYS A 1 277 ? -18.547 -12.375 -15.867 1 97.12 277 LYS A CA 1
ATOM 2129 C C . LYS A 1 277 ? -19 -11.219 -14.984 1 97.12 277 LYS A C 1
ATOM 2131 O O . LYS A 1 277 ? -19.359 -10.156 -15.484 1 97.12 277 LYS A O 1
ATOM 2136 N N . HIS A 1 278 ? -18.891 -11.43 -13.719 1 98 278 HIS A N 1
ATOM 2137 C CA . HIS A 1 278 ? -19.641 -10.531 -12.836 1 98 278 HIS A CA 1
ATOM 2138 C C . HIS A 1 278 ? -18.703 -9.523 -12.18 1 98 278 HIS A C 1
ATOM 2140 O O . HIS A 1 278 ? -19.156 -8.516 -11.625 1 98 278 HIS A O 1
ATOM 2146 N N . MET A 1 279 ? -17.359 -9.734 -12.281 1 97.81 279 MET A N 1
ATOM 2147 C CA . MET A 1 279 ? -16.594 -8.859 -11.391 1 97.81 279 MET A CA 1
ATOM 2148 C C . MET A 1 279 ? -15.172 -8.68 -11.898 1 97.81 279 MET A C 1
ATOM 2150 O O . MET A 1 279 ? -14.641 -7.566 -11.906 1 97.81 279 MET A O 1
ATOM 2154 N N . SER A 1 280 ? -14.547 -9.719 -12.367 1 98.38 280 SER A N 1
ATOM 2155 C CA . SER A 1 280 ? -13.086 -9.758 -12.445 1 98.38 280 SER A CA 1
ATOM 2156 C C . SER A 1 280 ? -12.609 -9.766 -13.891 1 98.38 280 SER A C 1
ATOM 2158 O O . SER A 1 280 ? -13.195 -10.438 -14.742 1 98.38 280 SER A O 1
ATOM 2160 N N . THR A 1 281 ? -11.57 -9.07 -14.148 1 98.69 281 THR A N 1
ATOM 2161 C CA . THR A 1 281 ? -10.891 -9.07 -15.438 1 98.69 281 THR A CA 1
ATOM 2162 C C . THR A 1 281 ? -9.406 -9.359 -15.266 1 98.69 281 THR A C 1
ATOM 2164 O O . THR A 1 281 ? -8.711 -8.656 -14.531 1 98.69 281 THR A O 1
ATOM 2167 N N . ALA A 1 282 ? -8.953 -10.359 -15.914 1 98.69 282 ALA A N 1
ATOM 2168 C CA . ALA A 1 282 ? -7.527 -10.68 -15.875 1 98.69 282 ALA A CA 1
ATOM 2169 C C . ALA A 1 282 ? -6.723 -9.688 -16.719 1 98.69 282 ALA A C 1
ATOM 2171 O O . ALA A 1 282 ? -7.004 -9.508 -17.906 1 98.69 282 ALA A O 1
ATOM 2172 N N . LYS A 1 283 ? -5.73 -9.07 -16.125 1 98.69 283 LYS A N 1
ATOM 2173 C CA . LYS A 1 283 ? -4.938 -8.062 -16.828 1 98.69 283 LYS A CA 1
ATOM 2174 C C . LYS A 1 283 ? -3.516 -8.555 -17.078 1 98.69 283 LYS A C 1
ATOM 2176 O O . LYS A 1 283 ? -2.879 -8.156 -18.062 1 98.69 283 LYS A O 1
ATOM 2181 N N . ARG A 1 284 ? -2.969 -9.352 -16.188 1 98.62 284 ARG A N 1
ATOM 2182 C CA . ARG A 1 284 ? -1.629 -9.914 -16.312 1 98.62 284 ARG A CA 1
ATOM 2183 C C . ARG A 1 284 ? -1.627 -11.398 -15.945 1 98.62 284 ARG A C 1
ATOM 2185 O O . ARG A 1 284 ? -2.312 -11.812 -15.016 1 98.62 284 ARG A O 1
ATOM 2192 N N . SER A 1 285 ? -0.882 -12.125 -16.688 1 98.88 285 SER A N 1
ATOM 2193 C CA . SER A 1 285 ? -0.731 -13.555 -16.422 1 98.88 285 SER A CA 1
ATOM 2194 C C . SER A 1 285 ? 0.636 -14.062 -16.875 1 98.88 285 SER A C 1
ATOM 2196 O O . SER A 1 285 ? 1.109 -13.703 -17.953 1 98.88 285 SER A O 1
ATOM 2198 N N . ALA A 1 286 ? 1.23 -14.852 -16.047 1 98.94 286 ALA A N 1
ATOM 2199 C CA . ALA A 1 286 ? 2.549 -15.398 -16.359 1 98.94 286 ALA A CA 1
ATOM 2200 C C . ALA A 1 286 ? 2.832 -16.656 -15.531 1 98.94 286 ALA A C 1
ATOM 2202 O O . ALA A 1 286 ? 2.281 -16.812 -14.438 1 98.94 286 ALA A O 1
ATOM 2203 N N . TYR A 1 287 ? 3.65 -17.531 -16.078 1 98.94 287 TYR A N 1
ATOM 2204 C CA . TYR A 1 287 ? 4.195 -18.672 -15.375 1 98.94 287 TYR A CA 1
ATOM 2205 C C . TYR A 1 287 ? 5.676 -18.484 -15.07 1 98.94 287 TYR A C 1
ATOM 2207 O O . TYR A 1 287 ? 6.41 -17.906 -15.875 1 98.94 287 TYR A O 1
ATOM 2215 N N . TYR A 1 288 ? 6.094 -19.031 -13.953 1 98.94 288 TYR A N 1
ATOM 2216 C CA . TYR A 1 288 ? 7.504 -18.984 -13.578 1 98.94 288 TYR A CA 1
ATOM 2217 C C . TYR A 1 288 ? 7.945 -20.297 -12.93 1 98.94 288 TYR A C 1
ATOM 2219 O O . TYR A 1 288 ? 7.113 -21.094 -12.5 1 98.94 288 TYR A O 1
ATOM 2227 N N . TYR A 1 289 ? 9.211 -20.516 -12.914 1 98.88 289 TYR A N 1
ATOM 2228 C CA . TYR A 1 289 ? 9.859 -21.578 -12.164 1 98.88 289 TYR A CA 1
ATOM 2229 C C . TYR A 1 289 ? 10.766 -21 -11.078 1 98.88 289 TYR A C 1
ATOM 2231 O O . TYR A 1 289 ? 11.672 -20.219 -11.367 1 98.88 289 TYR A O 1
ATOM 2239 N N . ALA A 1 290 ? 10.492 -21.312 -9.836 1 98.88 290 ALA A N 1
ATOM 2240 C CA . ALA A 1 290 ? 11.32 -20.953 -8.688 1 98.88 290 ALA A CA 1
ATOM 2241 C C . ALA A 1 290 ? 12.266 -22.094 -8.32 1 98.88 290 ALA A C 1
ATOM 2243 O O . ALA A 1 290 ? 11.844 -23.109 -7.746 1 98.88 290 ALA A O 1
ATOM 2244 N N . PRO A 1 291 ? 13.523 -21.969 -8.578 1 98.56 291 PRO A N 1
ATOM 2245 C CA . PRO A 1 291 ? 14.453 -23.031 -8.172 1 98.56 291 PRO A CA 1
ATOM 2246 C C . PRO A 1 291 ? 14.68 -23.062 -6.66 1 98.56 291 PRO A C 1
ATOM 2248 O O . PRO A 1 291 ? 14.227 -22.172 -5.941 1 98.56 291 PRO A O 1
ATOM 2251 N N . SER A 1 292 ? 15.328 -24.141 -6.18 1 98.31 292 SER A N 1
ATOM 2252 C CA . SER A 1 292 ? 15.703 -24.203 -4.77 1 98.31 292 SER A CA 1
ATOM 2253 C C . SER A 1 292 ? 16.625 -23.047 -4.391 1 98.31 292 SER A C 1
ATOM 2255 O O . SER A 1 292 ? 17.156 -22.359 -5.262 1 98.31 292 SER A O 1
ATOM 2257 N N . VAL A 1 293 ? 16.781 -22.859 -3.119 1 98.25 293 VAL A N 1
ATOM 2258 C CA . VAL A 1 293 ? 17.656 -21.797 -2.627 1 98.25 293 VAL A CA 1
ATOM 2259 C C . VAL A 1 293 ? 19.078 -22.031 -3.129 1 98.25 293 VAL A C 1
ATOM 2261 O O . VAL A 1 293 ? 19.75 -21.094 -3.562 1 98.25 293 VAL A O 1
ATOM 2264 N N . GLU A 1 294 ? 19.547 -23.312 -3.086 1 97.12 294 GLU A N 1
ATOM 2265 C CA . GLU A 1 294 ? 20.906 -23.656 -3.523 1 97.12 294 GLU A CA 1
ATOM 2266 C C . GLU A 1 294 ? 21.078 -23.391 -5.016 1 97.12 294 GLU A C 1
ATOM 2268 O O . GLU A 1 294 ? 22.109 -22.859 -5.441 1 97.12 294 GLU A O 1
ATOM 2273 N N . ARG A 1 295 ? 20.094 -23.75 -5.762 1 96.88 295 ARG A N 1
ATOM 2274 C CA . ARG A 1 295 ? 20.172 -23.531 -7.203 1 96.88 295 ARG A CA 1
ATOM 2275 C C . ARG A 1 295 ? 20.109 -22.047 -7.543 1 96.88 295 ARG A C 1
ATOM 2277 O O . ARG A 1 295 ? 20.781 -21.578 -8.469 1 96.88 295 ARG A O 1
ATOM 2284 N N . LEU A 1 296 ? 19.297 -21.297 -6.824 1 97.69 296 LEU A N 1
ATOM 2285 C CA . LEU A 1 296 ? 19.234 -19.844 -7.004 1 97.69 296 LEU A CA 1
ATOM 2286 C C . LEU A 1 296 ? 20.594 -19.203 -6.719 1 97.69 296 LEU A C 1
ATOM 2288 O O . LEU A 1 296 ? 21.016 -18.281 -7.426 1 97.69 296 LEU A O 1
ATOM 2292 N N . ALA A 1 297 ? 21.281 -19.734 -5.711 1 96 297 ALA A N 1
ATOM 2293 C CA . ALA A 1 297 ? 22.594 -19.219 -5.328 1 96 297 ALA A CA 1
ATOM 2294 C C . ALA A 1 297 ? 23.641 -19.594 -6.367 1 96 297 ALA A C 1
ATOM 2296 O O . ALA A 1 297 ? 24.703 -18.969 -6.434 1 96 297 ALA A O 1
ATOM 2297 N N . ASP A 1 298 ? 23.312 -20.656 -7.094 1 93.12 298 ASP A N 1
ATOM 2298 C CA . ASP A 1 298 ? 24.219 -21.141 -8.125 1 93.12 298 ASP A CA 1
ATOM 2299 C C . ASP A 1 298 ? 23.547 -21.141 -9.5 1 93.12 298 ASP A C 1
ATOM 2301 O O . ASP A 1 298 ? 23.469 -22.172 -10.164 1 93.12 298 ASP A O 1
ATOM 2305 N N . LEU A 1 299 ? 23.172 -20 -9.922 1 93.31 299 LEU A N 1
ATOM 2306 C CA . LEU A 1 299 ? 22.422 -19.906 -11.172 1 93.31 299 LEU A CA 1
ATOM 2307 C C . LEU A 1 299 ? 23.328 -20.188 -12.367 1 93.31 299 LEU A C 1
ATOM 2309 O O . LEU A 1 299 ? 22.891 -20.766 -13.359 1 93.31 299 LEU A O 1
ATOM 2313 N N . MET B 1 1 ? -17.844 18.656 26.859 1 68.38 1 MET B N 1
ATOM 2314 C CA . MET B 1 1 ? -16.453 18.703 26.406 1 68.38 1 MET B CA 1
ATOM 2315 C C . MET B 1 1 ? -16.328 18.234 24.969 1 68.38 1 MET B C 1
ATOM 2317 O O . MET B 1 1 ? -17.016 17.297 24.562 1 68.38 1 MET B O 1
ATOM 2321 N N . SER B 1 2 ? -15.82 19 23.953 1 90.62 2 SER B N 1
ATOM 2322 C CA . SER B 1 2 ? -15.711 18.719 22.516 1 90.62 2 SER B CA 1
ATOM 2323 C C . SER B 1 2 ? -14.664 17.641 22.25 1 90.62 2 SER B C 1
ATOM 2325 O O . SER B 1 2 ? -13.594 17.625 22.875 1 90.62 2 SER B O 1
ATOM 2327 N N . THR B 1 3 ? -15.078 16.594 21.594 1 96.62 3 THR B N 1
ATOM 2328 C CA . THR B 1 3 ? -14.273 15.406 21.359 1 96.62 3 THR B CA 1
ATOM 2329 C C . THR B 1 3 ? -13.469 15.531 20.078 1 96.62 3 THR B C 1
ATOM 2331 O O . THR B 1 3 ? -14.031 15.75 19 1 96.62 3 THR B O 1
ATOM 2334 N N . PRO B 1 4 ? -12.164 15.461 20.219 1 98.12 4 PRO B N 1
ATOM 2335 C CA . PRO B 1 4 ? -11.367 15.453 18.984 1 98.12 4 PRO B CA 1
ATOM 2336 C C . PRO B 1 4 ? -11.625 14.211 18.125 1 98.12 4 PRO B C 1
ATOM 2338 O O . PRO B 1 4 ? -12.031 13.172 18.656 1 98.12 4 PRO B O 1
ATOM 2341 N N . GLN B 1 5 ? -11.461 14.359 16.844 1 98.06 5 GLN B N 1
ATOM 2342 C CA . GLN B 1 5 ? -11.602 13.195 15.977 1 98.06 5 GLN B CA 1
ATOM 2343 C C . GLN B 1 5 ? -10.5 12.172 16.25 1 98.06 5 GLN B C 1
ATOM 2345 O O . GLN B 1 5 ? -9.398 12.531 16.672 1 98.06 5 GLN B O 1
ATOM 2350 N N . THR B 1 6 ? -10.672 10.969 15.898 1 97 6 THR B N 1
ATOM 2351 C CA . THR B 1 6 ? -10.023 9.828 16.531 1 97 6 THR B CA 1
ATOM 2352 C C . THR B 1 6 ? -8.656 9.57 15.914 1 97 6 THR B C 1
ATOM 2354 O O . THR B 1 6 ? -7.852 8.812 16.453 1 97 6 THR B O 1
ATOM 2357 N N . ALA B 1 7 ? -8.328 10.172 14.805 1 96.5 7 ALA B N 1
ATOM 2358 C CA . ALA B 1 7 ? -7.023 9.906 14.195 1 96.5 7 ALA B CA 1
ATOM 2359 C C . ALA B 1 7 ? -5.969 10.875 14.711 1 96.5 7 ALA B C 1
ATOM 2361 O O . ALA B 1 7 ? -4.781 10.734 14.406 1 96.5 7 ALA B O 1
ATOM 2362 N N . ILE B 1 8 ? -6.328 11.82 15.5 1 95.44 8 ILE B N 1
ATOM 2363 C CA . ILE B 1 8 ? -5.434 12.906 15.867 1 95.44 8 ILE B CA 1
ATOM 2364 C C . ILE B 1 8 ? -4.539 12.477 17.031 1 95.44 8 ILE B C 1
ATOM 2366 O O . ILE B 1 8 ? -3.328 12.703 17 1 95.44 8 ILE B O 1
ATOM 2370 N N . ILE B 1 9 ? -5.031 11.766 17.953 1 88.88 9 ILE B N 1
ATOM 2371 C CA . ILE B 1 9 ? -4.348 11.578 19.234 1 88.88 9 ILE B CA 1
ATOM 2372 C C . ILE B 1 9 ? -3.502 10.305 19.188 1 88.88 9 ILE B C 1
ATOM 2374 O O . ILE B 1 9 ? -2.367 10.289 19.656 1 88.88 9 ILE B O 1
ATOM 2378 N N . PRO B 1 10 ? -4.039 9.219 18.609 1 78.69 10 PRO B N 1
ATOM 2379 C CA . PRO B 1 10 ? -3.254 7.984 18.672 1 78.69 10 PRO B CA 1
ATOM 2380 C C . PRO B 1 10 ? -1.847 8.148 18.094 1 78.69 10 PRO B C 1
ATOM 2382 O O . PRO B 1 10 ? -1.661 8.844 17.094 1 78.69 10 PRO B O 1
ATOM 2385 N N . GLU B 1 11 ? -0.962 7.418 18.891 1 74.56 11 GLU B N 1
ATOM 2386 C CA . GLU B 1 11 ? 0.447 7.562 18.531 1 74.56 11 GLU B CA 1
ATOM 2387 C C . GLU B 1 11 ? 0.89 6.465 17.562 1 74.56 11 GLU B C 1
ATOM 2389 O O . GLU B 1 11 ? 1.799 6.668 16.766 1 74.56 11 GLU B O 1
ATOM 2394 N N . THR B 1 12 ? 0.249 5.379 17.719 1 75.19 12 THR B N 1
ATOM 2395 C CA . THR B 1 12 ? 0.738 4.266 16.922 1 75.19 12 THR B CA 1
ATOM 2396 C C . THR B 1 12 ? 0.045 4.234 15.555 1 75.19 12 THR B C 1
ATOM 2398 O O . THR B 1 12 ? -1.173 4.062 15.477 1 75.19 12 THR B O 1
ATOM 2401 N N . ILE B 1 13 ? 0.798 4.523 14.539 1 86.19 13 ILE B N 1
ATOM 2402 C CA . ILE B 1 13 ? 0.319 4.473 13.156 1 86.19 13 ILE B CA 1
ATOM 2403 C C . ILE B 1 13 ? 1.28 3.648 12.305 1 86.19 13 ILE B C 1
ATOM 2405 O O . ILE B 1 13 ? 2.471 3.959 12.227 1 86.19 13 ILE B O 1
ATOM 2409 N N . THR B 1 14 ? 0.782 2.545 11.781 1 93.88 14 THR B N 1
ATOM 2410 C CA . THR B 1 14 ? 1.656 1.749 10.922 1 93.88 14 THR B CA 1
ATOM 2411 C C . THR B 1 14 ? 1.173 1.78 9.477 1 93.88 14 THR B C 1
ATOM 2413 O O . THR B 1 14 ? 1.918 1.426 8.562 1 93.88 14 THR B O 1
ATOM 2416 N N . ALA B 1 15 ? -0.094 2.193 9.336 1 97.44 15 ALA B N 1
ATOM 2417 C CA . ALA B 1 15 ? -0.686 2.316 8.008 1 97.44 15 ALA B CA 1
ATOM 2418 C C . ALA B 1 15 ? -1.72 3.438 7.969 1 97.44 15 ALA B C 1
ATOM 2420 O O . ALA B 1 15 ? -2.379 3.717 8.977 1 97.44 15 ALA B O 1
ATOM 2421 N N . ALA B 1 16 ? -1.878 3.998 6.797 1 98.31 16 ALA B N 1
ATOM 2422 C CA . ALA B 1 16 ? -2.857 5.074 6.676 1 98.31 16 ALA B CA 1
ATOM 2423 C C . ALA B 1 16 ? -3.312 5.238 5.227 1 98.31 16 ALA B C 1
ATOM 2425 O O . ALA B 1 16 ? -2.625 4.797 4.301 1 98.31 16 ALA B O 1
ATOM 2426 N N . ILE B 1 17 ? -4.453 5.781 5.066 1 98.75 17 ILE B N 1
ATOM 2427 C CA . ILE B 1 17 ? -4.984 6.234 3.785 1 98.75 17 ILE B CA 1
ATOM 2428 C C . ILE B 1 17 ? -5.332 7.723 3.867 1 98.75 17 ILE B C 1
ATOM 2430 O O . ILE B 1 17 ? -5.988 8.164 4.812 1 98.75 17 ILE B O 1
ATOM 2434 N N . TYR B 1 18 ? -4.875 8.461 2.939 1 98.81 18 TYR B N 1
ATOM 2435 C CA . TYR B 1 18 ? -5.152 9.883 2.795 1 98.81 18 TYR B CA 1
ATOM 2436 C C . TYR B 1 18 ? -5.957 10.156 1.529 1 98.81 18 TYR B C 1
ATOM 2438 O O . TYR B 1 18 ? -5.555 9.758 0.434 1 98.81 18 TYR B O 1
ATOM 2446 N N . ILE B 1 19 ? -7.039 10.852 1.684 1 98.94 19 ILE B N 1
ATOM 2447 C CA . ILE B 1 19 ? -7.895 11.148 0.54 1 98.94 19 ILE B CA 1
ATOM 2448 C C . ILE B 1 19 ? -8.164 12.648 0.47 1 98.94 19 ILE B C 1
ATOM 2450 O O . ILE B 1 19 ? -8.438 13.289 1.49 1 98.94 19 ILE B O 1
ATOM 2454 N N . GLU B 1 20 ? -7.984 13.234 -0.64 1 98.88 20 GLU B N 1
ATOM 2455 C CA . GLU B 1 20 ? -8.391 14.602 -0.951 1 98.88 20 GLU B CA 1
ATOM 2456 C C . GLU B 1 20 ? -9.492 14.625 -2 1 98.88 20 GLU B C 1
ATOM 2458 O O . GLU B 1 20 ? -9.414 13.922 -3.01 1 98.88 20 GLU B O 1
ATOM 2463 N N . ALA B 1 21 ? -10.477 15.461 -1.758 1 98.88 21 ALA B N 1
ATOM 2464 C CA . ALA B 1 21 ? -11.609 15.453 -2.678 1 98.88 21 ALA B CA 1
ATOM 2465 C C . ALA B 1 21 ? -12.281 16.812 -2.736 1 98.88 21 ALA B C 1
ATOM 2467 O O . ALA B 1 21 ? -12.125 17.641 -1.825 1 98.88 21 ALA B O 1
ATOM 2468 N N . ASP B 1 22 ? -13.016 17.016 -3.809 1 98.81 22 ASP B N 1
ATOM 2469 C CA . ASP B 1 22 ? -13.844 18.219 -3.965 1 98.81 22 ASP B CA 1
ATOM 2470 C C . ASP B 1 22 ? -15.328 17.875 -3.834 1 98.81 22 ASP B C 1
ATOM 2472 O O . ASP B 1 22 ? -15.766 16.797 -4.27 1 98.81 22 ASP B O 1
ATOM 2476 N N . VAL B 1 23 ? -16.078 18.797 -3.316 1 98.5 23 VAL B N 1
ATOM 2477 C CA . VAL B 1 23 ? -17.5 18.594 -3.057 1 98.5 23 VAL B CA 1
ATOM 2478 C C . VAL B 1 23 ? -18.297 18.922 -4.312 1 98.5 23 VAL B C 1
ATOM 2480 O O . VAL B 1 23 ? -18.109 19.969 -4.93 1 98.5 23 VAL B O 1
ATOM 2483 N N . ARG B 1 24 ? -19.219 18.062 -4.641 1 97.62 24 ARG B N 1
ATOM 2484 C CA . ARG B 1 24 ? -20.125 18.266 -5.773 1 97.62 24 ARG B CA 1
ATOM 2485 C C . ARG B 1 24 ? -21.547 18.547 -5.297 1 97.62 24 ARG B C 1
ATOM 2487 O O . ARG B 1 24 ? -22.328 19.188 -6.008 1 97.62 24 ARG B O 1
ATOM 2494 N N . ASP B 1 25 ? -21.828 18.078 -4.133 1 95.62 25 ASP B N 1
ATOM 2495 C CA . ASP B 1 25 ? -23.156 18.234 -3.547 1 95.62 25 ASP B CA 1
ATOM 2496 C C . ASP B 1 25 ? -23.062 18.484 -2.043 1 95.62 25 ASP B C 1
ATOM 2498 O O . ASP B 1 25 ? -23 17.547 -1.256 1 95.62 25 ASP B O 1
ATOM 2502 N N . VAL B 1 26 ? -23.25 19.703 -1.664 1 92.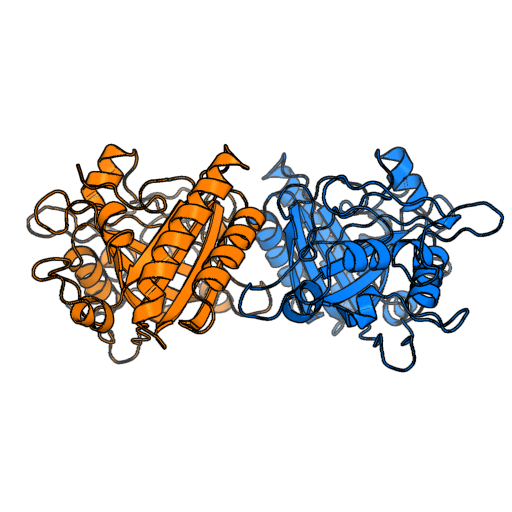44 26 VAL B N 1
ATOM 2503 C CA . VAL B 1 26 ? -23.016 20.141 -0.291 1 92.44 26 VAL B CA 1
ATOM 2504 C C . VAL B 1 26 ? -24.047 19.5 0.634 1 92.44 26 VAL B C 1
ATOM 2506 O O . VAL B 1 26 ? -23.734 19.141 1.771 1 92.44 26 VAL B O 1
ATOM 2509 N N . VAL B 1 27 ? -25.203 19.359 0.191 1 91.62 27 VAL B N 1
ATOM 2510 C CA . VAL B 1 27 ? -26.312 18.859 1.004 1 91.62 27 VAL B CA 1
ATOM 2511 C C . VAL B 1 27 ? -26.031 17.422 1.438 1 91.62 27 VAL B C 1
ATOM 2513 O O . VAL B 1 27 ? -26.281 17.047 2.586 1 91.62 27 VAL B O 1
ATOM 2516 N N . LYS B 1 28 ? -25.422 16.688 0.648 1 95.69 28 LYS B N 1
ATOM 2517 C CA . LYS B 1 28 ? -25.188 15.273 0.918 1 95.69 28 LYS B CA 1
ATOM 2518 C C . LYS B 1 28 ? -23.969 15.078 1.821 1 95.69 28 LYS B C 1
ATOM 2520 O O . LYS B 1 28 ? -23.812 14.016 2.43 1 95.69 28 LYS B O 1
ATOM 2525 N N . VAL B 1 29 ? -23.125 16.031 1.891 1 97.06 29 VAL B N 1
ATOM 2526 C CA . VAL B 1 29 ? -21.875 15.906 2.646 1 97.06 29 VAL B CA 1
ATOM 2527 C C . VAL B 1 29 ? -22.188 15.742 4.133 1 97.06 29 VAL B C 1
ATOM 2529 O O . VAL B 1 29 ? -21.547 14.953 4.824 1 97.06 29 VAL B O 1
ATOM 2532 N N . LYS B 1 30 ? -23.203 16.453 4.625 1 94.88 30 LYS B N 1
ATOM 2533 C CA . LYS B 1 30 ? -23.547 16.375 6.039 1 94.88 30 LYS B CA 1
ATOM 2534 C C . LYS B 1 30 ? -23.969 14.953 6.41 1 94.88 30 LYS B C 1
ATOM 2536 O O . LYS B 1 30 ? -23.453 14.375 7.371 1 94.88 30 LYS B O 1
ATOM 2541 N N . THR B 1 31 ? -24.906 14.469 5.625 1 97.12 31 THR B N 1
ATOM 2542 C CA . THR B 1 31 ? -25.391 13.109 5.871 1 97.12 31 THR B CA 1
ATOM 2543 C C . THR B 1 31 ? -24.25 12.102 5.734 1 97.12 31 THR B C 1
ATOM 2545 O O . THR B 1 31 ? -24.156 11.156 6.52 1 97.12 31 THR B O 1
ATOM 2548 N N . ALA B 1 32 ? -23.406 12.305 4.77 1 98.38 32 ALA B N 1
ATOM 2549 C CA . ALA B 1 32 ? -22.281 11.406 4.535 1 98.38 32 ALA B CA 1
ATOM 2550 C C . ALA B 1 32 ? -21.312 11.414 5.723 1 98.38 32 ALA B C 1
ATOM 2552 O O . ALA B 1 32 ? -20.766 10.367 6.082 1 98.38 32 ALA B O 1
ATOM 2553 N N . CYS B 1 33 ? -21.109 12.547 6.332 1 98.44 33 CYS B N 1
ATOM 2554 C CA . CYS B 1 33 ? -20.25 12.641 7.5 1 98.44 33 CYS B CA 1
ATOM 2555 C C . CYS B 1 33 ? -20.812 11.828 8.664 1 98.44 33 CYS B C 1
ATOM 2557 O O . CYS B 1 33 ? -20.078 11.148 9.367 1 98.44 33 CYS B O 1
ATOM 2559 N N . LEU B 1 34 ? -22.125 11.945 8.852 1 98 34 LEU B N 1
ATOM 2560 C CA . LEU B 1 34 ? -22.766 11.156 9.891 1 98 34 LEU B CA 1
ATOM 2561 C C . LEU B 1 34 ? -22.609 9.664 9.633 1 98 34 LEU B C 1
ATOM 2563 O O . LEU B 1 34 ? -22.281 8.906 10.547 1 98 34 LEU B O 1
ATOM 2567 N N . GLU B 1 35 ? -22.797 9.312 8.406 1 98.56 35 GLU B N 1
ATOM 2568 C CA . GLU B 1 35 ? -22.656 7.914 8.023 1 98.56 35 GLU B CA 1
ATOM 2569 C C . GLU B 1 35 ? -21.219 7.438 8.18 1 98.56 35 GLU B C 1
ATOM 2571 O O . GLU B 1 35 ? -20.969 6.289 8.547 1 98.56 35 GLU B O 1
ATOM 2576 N N . ALA B 1 36 ? -20.281 8.281 7.863 1 98.81 36 ALA B N 1
ATOM 2577 C CA . ALA B 1 36 ? -18.875 7.957 8.023 1 98.81 36 ALA B CA 1
ATOM 2578 C C . ALA B 1 36 ? -18.531 7.711 9.484 1 98.81 36 ALA B C 1
ATOM 2580 O O . ALA B 1 36 ? -17.797 6.773 9.805 1 98.81 36 ALA B O 1
ATOM 2581 N N . LEU B 1 37 ? -19.047 8.562 10.344 1 98.69 37 LEU B N 1
ATOM 2582 C CA . LEU B 1 37 ? -18.828 8.383 11.773 1 98.69 37 LEU B CA 1
ATOM 2583 C C . LEU B 1 37 ? -19.422 7.066 12.258 1 98.69 37 LEU B C 1
ATOM 2585 O O . LEU B 1 37 ? -18.812 6.367 13.07 1 98.69 37 LEU B O 1
ATOM 2589 N N . ALA B 1 38 ? -20.562 6.781 11.766 1 98.75 38 ALA B N 1
ATOM 2590 C CA . ALA B 1 38 ? -21.188 5.512 12.117 1 98.75 38 ALA B CA 1
ATOM 2591 C C . ALA B 1 38 ? -20.359 4.332 11.617 1 98.75 38 ALA B C 1
ATOM 2593 O O . ALA B 1 38 ? -20.188 3.342 12.328 1 98.75 38 ALA B O 1
ATOM 2594 N N . ALA B 1 39 ? -19.844 4.441 10.422 1 98.81 39 ALA B N 1
ATOM 2595 C CA . ALA B 1 39 ? -19 3.393 9.859 1 98.81 39 ALA B CA 1
ATOM 2596 C C . ALA B 1 39 ? -17.75 3.182 10.703 1 98.81 39 ALA B C 1
ATOM 2598 O O . ALA B 1 39 ? -17.328 2.045 10.93 1 98.81 39 ALA B O 1
ATOM 2599 N N . LEU B 1 40 ? -17.156 4.246 11.094 1 98.81 40 LEU B N 1
ATOM 2600 C CA . LEU B 1 40 ? -16 4.172 11.977 1 98.81 40 LEU B CA 1
ATOM 2601 C C . LEU B 1 40 ? -16.328 3.404 13.25 1 98.81 40 LEU B C 1
ATOM 2603 O O . LEU B 1 40 ? -15.617 2.475 13.625 1 98.81 40 LEU B O 1
ATOM 2607 N N . SER B 1 41 ? -17.406 3.857 13.875 1 98.56 41 SER B N 1
ATOM 2608 C CA . SER B 1 41 ? -17.828 3.225 15.117 1 98.56 41 SER B CA 1
ATOM 2609 C C . SER B 1 41 ? -18.078 1.735 14.922 1 98.56 41 SER B C 1
ATOM 2611 O O . SER B 1 41 ? -17.672 0.914 15.742 1 98.56 41 SER B O 1
ATOM 2613 N N . ASP B 1 42 ? -18.734 1.398 13.883 1 98.56 42 ASP B N 1
ATOM 2614 C CA . ASP B 1 42 ? -19.016 0.004 13.562 1 98.56 42 ASP B CA 1
ATOM 2615 C C . ASP B 1 42 ? -17.734 -0.799 13.383 1 98.56 42 ASP B C 1
ATOM 2617 O O . ASP B 1 42 ? -17.609 -1.903 13.922 1 98.56 42 ASP B O 1
ATOM 2621 N N . CYS B 1 43 ? -16.781 -0.301 12.648 1 98.56 43 CYS B N 1
ATOM 2622 C CA . CYS B 1 43 ? -15.523 -0.984 12.414 1 98.56 43 CYS B CA 1
ATOM 2623 C C . CYS B 1 43 ? -14.742 -1.148 13.711 1 98.56 43 CYS B C 1
ATOM 2625 O O . CYS B 1 43 ? -14.156 -2.205 13.961 1 98.56 43 CYS B O 1
ATOM 2627 N N . GLN B 1 44 ? -14.711 -0.102 14.516 1 98.12 44 GLN B N 1
ATOM 2628 C CA . GLN B 1 44 ? -14.008 -0.171 15.789 1 98.12 44 GLN B CA 1
ATOM 2629 C C . GLN B 1 44 ? -14.609 -1.24 16.703 1 98.12 44 GLN B C 1
ATOM 2631 O O . GLN B 1 44 ? -13.891 -1.922 17.422 1 98.12 44 GLN B O 1
ATOM 2636 N N . THR B 1 45 ? -15.922 -1.328 16.672 1 98.31 45 THR B N 1
ATOM 2637 C CA . THR B 1 45 ? -16.625 -2.314 17.484 1 98.31 45 THR B CA 1
ATOM 2638 C C . THR B 1 45 ? -16.359 -3.727 16.969 1 98.31 45 THR B C 1
ATOM 2640 O O . THR B 1 45 ? -16.078 -4.641 17.734 1 98.31 45 THR B O 1
ATOM 2643 N N . ARG B 1 46 ? -16.406 -3.885 15.656 1 97.69 46 ARG B N 1
ATOM 2644 C CA . ARG B 1 46 ? -16.266 -5.195 15.023 1 97.69 46 ARG B CA 1
ATOM 2645 C C . ARG B 1 46 ? -14.82 -5.68 15.078 1 97.69 46 ARG B C 1
ATOM 2647 O O . ARG B 1 46 ? -14.57 -6.879 15.211 1 97.69 46 ARG B O 1
ATOM 2654 N N . PHE B 1 47 ? -13.914 -4.754 14.938 1 97.44 47 PHE B N 1
ATOM 2655 C CA . PHE B 1 47 ? -12.492 -5.09 14.891 1 97.44 47 PHE B CA 1
ATOM 2656 C C . PHE B 1 47 ? -11.711 -4.297 15.93 1 97.44 47 PHE B C 1
ATOM 2658 O O . PHE B 1 47 ? -10.922 -3.412 15.578 1 97.44 47 PHE B O 1
ATOM 2665 N N . PRO B 1 48 ? -11.82 -4.676 17.172 1 95.56 48 PRO B N 1
ATOM 2666 C CA . PRO B 1 48 ? -11.109 -3.93 18.203 1 95.56 48 PRO B CA 1
ATOM 2667 C C . PRO B 1 48 ? -9.609 -4.215 18.219 1 95.56 48 PRO B C 1
ATOM 2669 O O . PRO B 1 48 ? -9.164 -5.215 17.656 1 95.56 48 PRO B O 1
ATOM 2672 N N . GLY B 1 49 ? -8.859 -3.352 18.766 1 92.94 49 GLY B N 1
ATOM 2673 C CA . GLY B 1 49 ? -7.453 -3.621 19.047 1 92.94 49 GLY B CA 1
ATOM 2674 C C . GLY B 1 49 ? -6.531 -3.188 17.922 1 92.94 49 GLY B C 1
ATOM 2675 O O . GLY B 1 49 ? -5.352 -3.545 17.906 1 92.94 49 GLY B O 1
ATOM 2676 N N . HIS B 1 50 ? -7.055 -2.418 16.922 1 93.69 50 HIS B N 1
ATOM 2677 C CA . HIS B 1 50 ? -6.215 -2.008 15.805 1 93.69 50 HIS B CA 1
ATOM 2678 C C . HIS B 1 50 ? -6.008 -0.497 15.797 1 93.69 50 HIS B C 1
ATOM 2680 O O . HIS B 1 50 ? -5.5 0.059 14.82 1 93.69 50 HIS B O 1
ATOM 2686 N N . GLU B 1 51 ? -6.508 0.213 16.812 1 94.81 51 GLU B N 1
ATOM 2687 C CA . GLU B 1 51 ? -6.316 1.654 16.938 1 94.81 51 GLU B CA 1
ATOM 2688 C C . GLU B 1 51 ? -6.816 2.387 15.695 1 94.81 51 GLU B C 1
ATOM 2690 O O . GLU B 1 51 ? -6.133 3.27 15.172 1 94.81 51 GLU B O 1
ATOM 2695 N N . LEU B 1 52 ? -7.902 1.932 15.219 1 97.38 52 LEU B N 1
ATOM 2696 C CA . LEU B 1 52 ? -8.508 2.541 14.039 1 97.38 52 LEU B CA 1
ATOM 2697 C C . LEU B 1 52 ? -8.992 3.953 14.344 1 97.38 52 LEU B C 1
ATOM 2699 O O . LEU B 1 52 ? -9.672 4.176 15.352 1 97.38 52 LEU B O 1
ATOM 2703 N N . GLY B 1 53 ? -8.586 4.906 13.531 1 97.81 53 GLY B N 1
ATOM 2704 C CA . GLY B 1 53 ? -9.016 6.293 13.648 1 97.81 53 GLY B CA 1
ATOM 2705 C C . GLY B 1 53 ? -9.289 6.945 12.305 1 97.81 53 GLY B C 1
ATOM 2706 O O . GLY B 1 53 ? -8.828 6.457 11.266 1 97.81 53 GLY B O 1
ATOM 2707 N N . MET B 1 54 ? -9.984 8.031 12.375 1 98.62 54 MET B N 1
ATOM 2708 C CA . MET B 1 54 ? -10.344 8.781 11.172 1 98.62 54 MET B CA 1
ATOM 2709 C C . MET B 1 54 ? -10.484 10.266 11.477 1 98.62 54 MET B C 1
ATOM 2711 O O . MET B 1 54 ? -10.969 10.648 12.539 1 98.62 54 MET B O 1
ATOM 2715 N N . THR B 1 55 ? -10.062 11.031 10.578 1 98.81 55 THR B N 1
ATOM 2716 C CA . THR B 1 55 ? -10.305 12.477 10.578 1 98.81 55 THR B CA 1
ATOM 2717 C C . THR B 1 55 ? -10.867 12.93 9.234 1 98.81 55 THR B C 1
ATOM 2719 O O . THR B 1 55 ? -10.336 12.578 8.18 1 98.81 55 THR B O 1
ATOM 2722 N N . ILE B 1 56 ? -11.969 13.586 9.25 1 98.94 56 ILE B N 1
ATOM 2723 C CA . ILE B 1 56 ? -12.508 14.312 8.109 1 98.94 56 ILE B CA 1
ATOM 2724 C C . ILE B 1 56 ? -12.359 15.82 8.336 1 98.94 56 ILE B C 1
ATOM 2726 O O . ILE B 1 56 ? -12.828 16.344 9.344 1 98.94 56 ILE B O 1
ATOM 2730 N N . ALA B 1 57 ? -11.703 16.438 7.445 1 98.94 57 ALA B N 1
ATOM 2731 C CA . ALA B 1 57 ? -11.414 17.859 7.582 1 98.94 57 ALA B CA 1
ATOM 2732 C C . ALA B 1 57 ? -11.789 18.625 6.312 1 98.94 57 ALA B C 1
ATOM 2734 O O . ALA B 1 57 ? -11.953 18.031 5.246 1 98.94 57 ALA B O 1
ATOM 2735 N N . PHE B 1 58 ? -11.883 19.938 6.449 1 98.81 58 PHE B N 1
ATOM 2736 C CA . PHE B 1 58 ? -12.461 20.719 5.363 1 98.81 58 PHE B CA 1
ATOM 2737 C C . PHE B 1 58 ? -11.555 21.891 5.004 1 98.81 58 PHE B C 1
ATOM 2739 O O . PHE B 1 58 ? -10.984 22.547 5.883 1 98.81 58 PHE B O 1
ATOM 2746 N N . GLY B 1 59 ? -11.414 22.109 3.684 1 98.69 59 GLY B N 1
ATOM 2747 C CA . GLY B 1 59 ? -10.75 23.328 3.223 1 98.69 59 GLY B CA 1
ATOM 2748 C C . GLY B 1 59 ? -11.477 24.594 3.609 1 98.69 59 GLY B C 1
ATOM 2749 O O . GLY B 1 59 ? -12.68 24.562 3.883 1 98.69 59 GLY B O 1
ATOM 2750 N N . ALA B 1 60 ? -10.805 25.672 3.535 1 98.12 60 ALA B N 1
ATOM 2751 C CA . ALA B 1 60 ? -11.297 26.953 4.027 1 98.12 60 ALA B CA 1
ATOM 2752 C C . ALA B 1 60 ? -12.578 27.375 3.303 1 98.12 60 ALA B C 1
ATOM 2754 O O . ALA B 1 60 ? -13.562 27.75 3.938 1 98.12 60 ALA B O 1
ATOM 2755 N N . ASP B 1 61 ? -12.578 27.359 2.025 1 97.31 61 ASP B N 1
ATOM 2756 C CA . ASP B 1 61 ? -13.711 27.844 1.242 1 97.31 61 ASP B CA 1
ATOM 2757 C C . ASP B 1 61 ? -14.961 27.016 1.541 1 97.31 61 ASP B C 1
ATOM 2759 O O . ASP B 1 61 ? -16.047 27.578 1.76 1 97.31 61 ASP B O 1
ATOM 2763 N N . PHE B 1 62 ? -14.828 25.734 1.54 1 97.81 62 PHE B N 1
ATOM 2764 C CA . PHE B 1 62 ? -15.984 24.891 1.847 1 97.81 62 PHE B CA 1
ATOM 2765 C C . PHE B 1 62 ? -16.453 25.125 3.277 1 97.81 62 PHE B C 1
ATOM 2767 O O . PHE B 1 62 ? -17.656 25.25 3.525 1 97.81 62 PHE B O 1
ATOM 2774 N N . TRP B 1 63 ? -15.531 25.125 4.223 1 97.75 63 TRP B N 1
ATOM 2775 C CA . TRP B 1 63 ? -15.914 25.328 5.617 1 97.75 63 TRP B CA 1
ATOM 2776 C C . TRP B 1 63 ? -16.703 26.625 5.781 1 97.75 63 TRP B C 1
ATOM 2778 O O . TRP B 1 63 ? -17.734 26.656 6.461 1 97.75 63 TRP B O 1
ATOM 2788 N N . ARG B 1 64 ? -16.25 27.672 5.168 1 96 64 ARG B N 1
ATOM 2789 C CA . ARG B 1 64 ? -16.922 28.953 5.246 1 96 64 ARG B CA 1
ATOM 2790 C C . ARG B 1 64 ? -18.328 28.875 4.664 1 96 64 ARG B C 1
ATOM 2792 O O . ARG B 1 64 ? -19.25 29.531 5.168 1 96 64 ARG B O 1
ATOM 2799 N N . SER B 1 65 ? -18.438 28.109 3.662 1 95.19 65 SER B N 1
ATOM 2800 C CA . SER B 1 65 ? -19.734 27.984 3.008 1 95.19 65 SER B CA 1
ATOM 2801 C C . SER B 1 65 ? -20.766 27.344 3.936 1 95.19 65 SER B C 1
ATOM 2803 O O . SER B 1 65 ? -21.969 27.469 3.709 1 95.19 65 SER B O 1
ATOM 2805 N N . LEU B 1 66 ? -20.297 26.641 4.938 1 95 66 LEU B N 1
ATOM 2806 C CA . LEU B 1 66 ? -21.203 25.984 5.883 1 95 66 LEU B CA 1
ATOM 2807 C C . LEU B 1 66 ? -21.75 27 6.898 1 95 66 LEU B C 1
ATOM 2809 O O . LEU B 1 66 ? -22.625 26.656 7.695 1 95 66 LEU B O 1
ATOM 2813 N N . ASN B 1 67 ? -21.188 28.188 6.953 1 92.5 67 ASN B N 1
ATOM 2814 C CA . ASN B 1 67 ? -21.672 29.328 7.73 1 92.5 67 ASN B CA 1
ATOM 2815 C C . ASN B 1 67 ? -21.656 29.031 9.227 1 92.5 67 ASN B C 1
ATOM 2817 O O . ASN B 1 67 ? -22.641 29.281 9.93 1 92.5 67 ASN B O 1
ATOM 2821 N N . HIS B 1 68 ? -20.609 28.406 9.648 1 90.12 68 HIS B N 1
ATOM 2822 C CA . HIS B 1 68 ? -20.359 28.234 11.078 1 90.12 68 HIS B CA 1
ATOM 2823 C C . HIS B 1 68 ? -19.516 29.375 11.625 1 90.12 68 HIS B C 1
ATOM 2825 O O . HIS B 1 68 ? -18.312 29.219 11.852 1 90.12 68 HIS B O 1
ATOM 2831 N N . SER B 1 69 ? -20.156 30.438 11.953 1 87.81 69 SER B N 1
ATOM 2832 C CA . SER B 1 69 ? -19.469 31.656 12.328 1 87.81 69 SER B CA 1
ATOM 2833 C C . SER B 1 69 ? -18.625 31.453 13.578 1 87.81 69 SER B C 1
ATOM 2835 O O . SER B 1 69 ? -19.094 30.875 14.562 1 87.81 69 SER B O 1
ATOM 2837 N N . GLY B 1 70 ? -17.375 31.844 13.477 1 91.19 70 GLY B N 1
ATOM 2838 C CA . GLY B 1 70 ? -16.484 31.844 14.633 1 91.19 70 GLY B CA 1
ATOM 2839 C C . GLY B 1 70 ? -15.766 30.531 14.836 1 91.19 70 GLY B C 1
ATOM 2840 O O . GLY B 1 70 ? -14.977 30.391 15.773 1 91.19 70 GLY B O 1
ATOM 2841 N N . GLU B 1 71 ? -16.016 29.531 14.039 1 95.88 71 GLU B N 1
ATOM 2842 C CA . GLU B 1 71 ? -15.32 28.25 14.141 1 95.88 71 GLU B CA 1
ATOM 2843 C C . GLU B 1 71 ? -14.242 28.125 13.07 1 95.88 71 GLU B C 1
ATOM 2845 O O . GLU B 1 71 ? -14.461 28.469 11.906 1 95.88 71 GLU B O 1
ATOM 2850 N N . GLY B 1 72 ? -13.125 27.594 13.438 1 96.88 72 GLY B N 1
ATOM 2851 C CA . GLY B 1 72 ? -12.016 27.484 12.508 1 96.88 72 GLY B CA 1
ATOM 2852 C C . GLY B 1 72 ? -11.484 28.828 12.047 1 96.88 72 GLY B C 1
ATOM 2853 O O . GLY B 1 72 ? -11.289 29.047 10.852 1 96.88 72 GLY B O 1
ATOM 2854 N N . GLU B 1 73 ? -11.211 29.672 12.898 1 95.62 73 GLU B N 1
ATOM 2855 C CA . GLU B 1 73 ? -10.961 31.078 12.594 1 95.62 73 GLU B CA 1
ATOM 2856 C C . GLU B 1 73 ? -9.648 31.25 11.828 1 95.62 73 GLU B C 1
ATOM 2858 O O . GLU B 1 73 ? -9.523 32.188 11.016 1 95.62 73 GLU B O 1
ATOM 2863 N N . GLU B 1 74 ? -8.711 30.328 12.023 1 97.31 74 GLU B N 1
ATOM 2864 C CA . GLU B 1 74 ? -7.402 30.516 11.406 1 97.31 74 GLU B CA 1
ATOM 2865 C C . GLU B 1 74 ? -7.363 29.906 10.008 1 97.31 74 GLU B C 1
ATOM 2867 O O . GLU B 1 74 ? -6.43 30.156 9.242 1 97.31 74 GLU B O 1
ATOM 2872 N N . ILE B 1 75 ? -8.383 29.094 9.617 1 98.38 75 ILE B N 1
ATOM 2873 C CA . ILE B 1 75 ? -8.273 28.312 8.383 1 98.38 75 ILE B CA 1
ATOM 2874 C C . ILE B 1 75 ? -8.297 29.25 7.18 1 98.38 75 ILE B C 1
ATOM 2876 O O . ILE B 1 75 ? -9.062 30.219 7.156 1 98.38 75 ILE B O 1
ATOM 2880 N N . ARG B 1 76 ? -7.523 29.031 6.285 1 98.12 76 ARG B N 1
ATOM 2881 C CA . ARG B 1 76 ? -7.414 29.719 5.004 1 98.12 76 ARG B CA 1
ATOM 2882 C C . ARG B 1 76 ? -6.848 28.797 3.934 1 98.12 76 ARG B C 1
ATOM 2884 O O . ARG B 1 76 ? -6.211 27.781 4.25 1 98.12 76 ARG B O 1
ATOM 2891 N N . PRO B 1 77 ? -7.086 29.141 2.688 1 97.62 77 PRO B N 1
ATOM 2892 C CA . PRO B 1 77 ? -6.469 28.312 1.645 1 97.62 77 PRO B CA 1
ATOM 2893 C C . PRO B 1 77 ? -4.945 28.344 1.698 1 97.62 77 PRO B C 1
ATOM 2895 O O . PRO B 1 77 ? -4.352 29.344 2.113 1 97.62 77 PRO B O 1
ATOM 2898 N N . PHE B 1 78 ? -4.379 27.25 1.271 1 98.62 78 PHE B N 1
ATOM 2899 C CA . PHE B 1 78 ? -2.924 27.172 1.173 1 98.62 78 PHE B CA 1
ATOM 2900 C C . PHE B 1 78 ? -2.408 28.125 0.1 1 98.62 78 PHE B C 1
ATOM 2902 O O . PHE B 1 78 ? -2.99 28.234 -0.982 1 98.62 78 PHE B O 1
ATOM 2909 N N . VAL B 1 79 ? -1.373 28.828 0.379 1 97.56 79 VAL B N 1
ATOM 2910 C CA . VAL B 1 79 ? -0.698 29.688 -0.587 1 97.56 79 VAL B CA 1
ATOM 2911 C C . VAL B 1 79 ? 0.623 29.047 -1.012 1 97.56 79 VAL B C 1
ATOM 2913 O O . VAL B 1 79 ? 1.383 28.562 -0.172 1 97.56 79 VAL B O 1
ATOM 2916 N N . PRO B 1 80 ? 0.84 29.031 -2.316 1 98.5 80 PRO B N 1
ATOM 2917 C CA . PRO B 1 80 ? 2.115 28.453 -2.76 1 98.5 80 PRO B CA 1
ATOM 2918 C C . PRO B 1 80 ? 3.318 29.109 -2.08 1 98.5 80 PRO B C 1
ATOM 2920 O O . PRO B 1 80 ? 3.303 30.312 -1.805 1 98.5 80 PRO B O 1
ATOM 2923 N N . LEU B 1 81 ? 4.367 28.375 -1.882 1 98.44 81 LEU B N 1
ATOM 2924 C CA . LEU B 1 81 ? 5.555 28.859 -1.189 1 98.44 81 LEU B CA 1
ATOM 2925 C C . LEU B 1 81 ? 6.809 28.641 -2.029 1 98.44 81 LEU B C 1
ATOM 2927 O O . LEU B 1 81 ? 6.797 27.812 -2.953 1 98.44 81 LEU B O 1
ATOM 2931 N N . GLY B 1 82 ? 7.898 29.391 -1.672 1 97.56 82 GLY B N 1
ATOM 2932 C CA . GLY B 1 82 ? 9.234 29.141 -2.197 1 97.56 82 GLY B CA 1
ATOM 2933 C C . GLY B 1 82 ? 9.352 29.438 -3.68 1 97.56 82 GLY B C 1
ATOM 2934 O O . GLY B 1 82 ? 10.148 28.812 -4.383 1 97.56 82 GLY B O 1
ATOM 2935 N N . ASN B 1 83 ? 8.5 30.359 -4.199 1 95.88 83 ASN B N 1
ATOM 2936 C CA . ASN B 1 83 ? 8.562 30.75 -5.605 1 95.88 83 ASN B CA 1
ATOM 2937 C C . ASN B 1 83 ? 8.461 29.531 -6.523 1 95.88 83 ASN B C 1
ATOM 2939 O O . ASN B 1 83 ? 9.328 29.312 -7.375 1 95.88 83 ASN B O 1
ATOM 2943 N N . GLY B 1 84 ? 7.449 28.719 -6.254 1 95.62 84 GLY B N 1
ATOM 2944 C CA . GLY B 1 84 ? 7.184 27.578 -7.125 1 95.62 84 GLY B CA 1
ATOM 2945 C C . GLY B 1 84 ? 7.621 26.25 -6.535 1 95.62 84 GLY B C 1
ATOM 2946 O O . GLY B 1 84 ? 7.305 25.188 -7.078 1 95.62 84 GLY B O 1
ATOM 2947 N N . LEU B 1 85 ? 8.297 26.125 -5.434 1 97.88 85 LEU B N 1
ATOM 2948 C CA . LEU B 1 85 ? 8.828 24.922 -4.824 1 97.88 85 LEU B CA 1
ATOM 2949 C C . LEU B 1 85 ? 7.723 24.141 -4.117 1 97.88 85 LEU B C 1
ATOM 2951 O O . LEU B 1 85 ? 7.844 22.922 -3.918 1 97.88 85 LEU B O 1
ATOM 2955 N N . CYS B 1 86 ? 6.695 24.781 -3.693 1 98.56 86 CYS B N 1
ATOM 2956 C CA . CYS B 1 86 ? 5.59 24.188 -2.955 1 98.56 86 CYS B CA 1
ATOM 2957 C C . CYS B 1 86 ? 4.246 24.656 -3.504 1 98.56 86 CYS B C 1
ATOM 2959 O O . CYS B 1 86 ? 3.756 25.719 -3.127 1 98.56 86 CYS B O 1
ATOM 2961 N N . PRO B 1 87 ? 3.645 23.891 -4.352 1 98.75 87 PRO B N 1
ATOM 2962 C CA . PRO B 1 87 ? 2.381 24.312 -4.961 1 98.75 87 PRO B CA 1
ATOM 2963 C C . PRO B 1 87 ? 1.192 24.172 -4.012 1 98.75 87 PRO B C 1
ATOM 2965 O O . PRO B 1 87 ? 1.254 23.391 -3.053 1 98.75 87 PRO B O 1
ATOM 2968 N N . ALA B 1 88 ? 0.173 24.938 -4.262 1 98.62 88 ALA B N 1
ATOM 2969 C CA . ALA B 1 88 ? -1.121 24.75 -3.609 1 98.62 88 ALA B CA 1
ATOM 2970 C C . ALA B 1 88 ? -2.01 23.812 -4.414 1 98.62 88 ALA B C 1
ATOM 2972 O O . ALA B 1 88 ? -2.229 24.016 -5.609 1 98.62 88 ALA B O 1
ATOM 2973 N N . THR B 1 89 ? -2.49 22.781 -3.838 1 98.69 89 THR B N 1
ATOM 2974 C CA . THR B 1 89 ? -3.406 21.828 -4.461 1 98.69 89 THR B CA 1
ATOM 2975 C C . THR B 1 89 ? -4.648 21.641 -3.596 1 98.69 89 THR B C 1
ATOM 2977 O O . THR B 1 89 ? -5.082 20.5 -3.375 1 98.69 89 THR B O 1
ATOM 2980 N N . GLN B 1 90 ? -5.164 22.703 -3.113 1 98.75 90 GLN B N 1
ATOM 2981 C CA . GLN B 1 90 ? -6.234 22.734 -2.121 1 98.75 90 GLN B CA 1
ATOM 2982 C C . GLN B 1 90 ? -7.484 22.031 -2.639 1 98.75 90 GLN B C 1
ATOM 2984 O O . GLN B 1 90 ? -7.926 22.281 -3.762 1 98.75 90 GLN B O 1
ATOM 2989 N N . CYS B 1 91 ? -8.031 21.109 -1.852 1 98.75 91 CYS B N 1
ATOM 2990 C CA . CYS B 1 91 ? -9.336 20.5 -2.084 1 98.75 91 CYS B CA 1
ATOM 2991 C C . CYS B 1 91 ? -10.32 20.875 -0.983 1 98.75 91 CYS B C 1
ATOM 2993 O O . CYS B 1 91 ? -9.945 21.516 0.001 1 98.75 91 CYS B O 1
ATOM 2995 N N . ASP B 1 92 ? -11.531 20.469 -1.137 1 98.81 92 ASP B N 1
ATOM 2996 C CA . ASP B 1 92 ? -12.586 20.844 -0.203 1 98.81 92 ASP B CA 1
ATOM 2997 C C . ASP B 1 92 ? -12.57 19.953 1.034 1 98.81 92 ASP B C 1
ATOM 2999 O O . ASP B 1 92 ? -12.922 20.391 2.131 1 98.81 92 ASP B O 1
ATOM 3003 N N . VAL B 1 93 ? -12.211 18.688 0.822 1 98.88 93 VAL B N 1
ATOM 3004 C CA . VAL B 1 93 ? -12.312 17.703 1.892 1 98.88 93 VAL B CA 1
ATOM 3005 C C . VAL B 1 93 ? -11.039 16.859 1.949 1 98.88 93 VAL B C 1
ATOM 3007 O O . VAL B 1 93 ? -10.477 16.5 0.912 1 98.88 93 VAL B O 1
ATOM 3010 N N . MET B 1 94 ? -10.617 16.609 3.092 1 98.88 94 MET B N 1
ATOM 3011 C CA . MET B 1 94 ? -9.539 15.664 3.361 1 98.88 94 MET B CA 1
ATOM 3012 C C . MET B 1 94 ? -10.008 14.57 4.312 1 98.88 94 MET B C 1
ATOM 3014 O O . MET B 1 94 ? -10.68 14.852 5.309 1 98.88 94 MET B O 1
ATOM 3018 N N . ILE B 1 95 ? -9.758 13.328 4.035 1 98.94 95 ILE B N 1
ATOM 3019 C CA . ILE B 1 95 ? -10.039 12.188 4.898 1 98.94 95 ILE B CA 1
ATOM 3020 C C . ILE B 1 95 ? -8.742 11.445 5.219 1 98.94 95 ILE B C 1
ATOM 3022 O O . ILE B 1 95 ? -8 11.055 4.312 1 98.94 95 ILE B O 1
ATOM 3026 N N . HIS B 1 96 ? -8.438 11.336 6.449 1 98.75 96 HIS B N 1
ATOM 3027 C CA . HIS B 1 96 ? -7.289 10.602 6.969 1 98.75 96 HIS B CA 1
ATOM 3028 C C . HIS B 1 96 ? -7.734 9.406 7.805 1 98.75 96 HIS B C 1
ATOM 3030 O O . HIS B 1 96 ? -8.383 9.57 8.836 1 98.75 96 HIS B O 1
ATOM 3036 N N . ILE B 1 97 ? -7.453 8.227 7.363 1 98.75 97 ILE B N 1
ATOM 3037 C CA . ILE B 1 97 ? -7.75 6.984 8.078 1 98.75 97 ILE B CA 1
ATOM 3038 C C . ILE B 1 97 ? -6.449 6.281 8.453 1 98.75 97 ILE B C 1
ATOM 3040 O O . ILE B 1 97 ? -5.555 6.125 7.613 1 98.75 97 ILE B O 1
ATOM 3044 N N . GLN B 1 98 ? -6.355 5.859 9.695 1 97.81 98 GLN B N 1
ATOM 3045 C CA . GLN B 1 98 ? -5.125 5.199 10.109 1 97.81 98 GLN B CA 1
ATOM 3046 C C . GLN B 1 98 ? -5.41 4.07 11.094 1 97.81 98 GLN B C 1
ATOM 3048 O O . GLN B 1 98 ? -6.398 4.113 11.828 1 97.81 98 GLN B O 1
ATOM 3053 N N . SER B 1 99 ? -4.602 3.053 11.133 1 97 99 SER B N 1
ATOM 3054 C CA . SER B 1 99 ? -4.598 1.962 12.102 1 97 99 SER B CA 1
ATOM 3055 C C . SER B 1 99 ? -3.318 1.141 12.008 1 97 99 SER B C 1
ATOM 3057 O O . SER B 1 99 ? -2.361 1.546 11.344 1 97 99 SER B O 1
ATOM 3059 N N . THR B 1 100 ? -3.301 0.042 12.727 1 95.56 100 THR B N 1
ATOM 3060 C CA . THR B 1 100 ? -2.188 -0.897 12.633 1 95.56 100 THR B CA 1
ATOM 3061 C C . THR B 1 100 ? -2.494 -2.004 11.625 1 95.56 100 THR B C 1
ATOM 3063 O O . THR B 1 100 ? -1.771 -3 11.555 1 95.56 100 THR B O 1
ATOM 3066 N N . HIS B 1 101 ? -3.578 -1.825 10.859 1 95.88 101 HIS B N 1
ATOM 3067 C CA . HIS B 1 101 ? -4.016 -2.844 9.914 1 95.88 101 HIS B CA 1
ATOM 3068 C C . HIS B 1 101 ? -4.422 -2.219 8.578 1 95.88 101 HIS B C 1
ATOM 3070 O O . HIS B 1 101 ? -5.508 -1.642 8.469 1 95.88 101 HIS B O 1
ATOM 3076 N N . THR B 1 102 ? -3.625 -2.457 7.559 1 97.5 102 THR B N 1
ATOM 3077 C CA . THR B 1 102 ? -3.824 -1.816 6.262 1 97.5 102 THR B CA 1
ATOM 3078 C C . THR B 1 102 ? -5.199 -2.156 5.695 1 97.5 102 THR B C 1
ATOM 3080 O O . THR B 1 102 ? -5.918 -1.271 5.223 1 97.5 102 THR B O 1
ATOM 3083 N N . GLY B 1 103 ? -5.594 -3.4 5.738 1 97.88 103 GLY B N 1
ATOM 3084 C CA . GLY B 1 103 ? -6.875 -3.822 5.199 1 97.88 103 GLY B CA 1
ATOM 3085 C C . GLY B 1 103 ? -8.062 -3.193 5.906 1 97.88 103 GLY B C 1
ATOM 3086 O O . GLY B 1 103 ? -9.094 -2.934 5.285 1 97.88 103 GLY B O 1
ATOM 3087 N N . LEU B 1 104 ? -7.898 -2.99 7.195 1 98.12 104 LEU B N 1
ATOM 3088 C CA . LEU B 1 104 ? -8.961 -2.344 7.953 1 98.12 104 LEU B CA 1
ATOM 3089 C C . LEU B 1 104 ? -9.133 -0.891 7.52 1 98.12 104 LEU B C 1
ATOM 3091 O O . LEU B 1 104 ? -10.258 -0.396 7.426 1 98.12 104 LEU B O 1
ATOM 3095 N N . ASN B 1 105 ? -8.016 -0.213 7.293 1 98.62 105 ASN B N 1
ATOM 3096 C CA . ASN B 1 105 ? -8.094 1.129 6.723 1 98.62 105 ASN B CA 1
ATOM 3097 C C . ASN B 1 105 ? -8.859 1.135 5.406 1 98.62 105 ASN B C 1
ATOM 3099 O O . ASN B 1 105 ? -9.695 2.012 5.172 1 98.62 105 ASN B O 1
ATOM 3103 N N . TYR B 1 106 ? -8.547 0.164 4.559 1 98.75 106 TYR B N 1
ATOM 3104 C CA . TYR B 1 106 ? -9.195 0.052 3.256 1 98.75 106 TYR B CA 1
ATOM 3105 C C . TYR B 1 106 ? -10.695 -0.156 3.41 1 98.75 106 TYR B C 1
ATOM 3107 O O . TYR B 1 106 ? -11.492 0.508 2.744 1 98.75 106 TYR B O 1
ATOM 3115 N N . LEU B 1 107 ? -11.039 -1.049 4.285 1 98.75 107 LEU B N 1
ATOM 3116 C CA . LEU B 1 107 ? -12.445 -1.345 4.535 1 98.75 107 LEU B CA 1
ATOM 3117 C C . LEU B 1 107 ? -13.195 -0.089 4.965 1 98.75 107 LEU B C 1
ATOM 3119 O O . LEU B 1 107 ? -14.273 0.21 4.438 1 98.75 107 LEU B O 1
ATOM 3123 N N . LEU B 1 108 ? -12.641 0.625 5.906 1 98.88 108 LEU B N 1
ATOM 3124 C CA . LEU B 1 108 ? -13.297 1.848 6.352 1 98.88 108 LEU B CA 1
ATOM 3125 C C . LEU B 1 108 ? -13.359 2.875 5.227 1 98.88 108 LEU B C 1
ATOM 3127 O O . LEU B 1 108 ? -14.383 3.537 5.043 1 98.88 108 LEU B O 1
ATOM 3131 N N . ALA B 1 109 ? -12.289 2.998 4.504 1 98.88 109 ALA B N 1
ATOM 3132 C CA . ALA B 1 109 ? -12.273 3.945 3.393 1 98.88 109 ALA B CA 1
ATOM 3133 C C . ALA B 1 109 ? -13.367 3.621 2.381 1 98.88 109 ALA B C 1
ATOM 3135 O O . ALA B 1 109 ? -14.008 4.527 1.837 1 98.88 109 ALA B O 1
ATOM 3136 N N . GLU B 1 110 ? -13.523 2.369 2.102 1 98.44 110 GLU B N 1
ATOM 3137 C CA . GLU B 1 110 ? -14.586 1.95 1.198 1 98.44 110 GLU B CA 1
ATOM 3138 C C . GLU B 1 110 ? -15.953 2.418 1.698 1 98.44 110 GLU B C 1
ATOM 3140 O O . GLU B 1 110 ? -16.75 2.961 0.931 1 98.44 110 GLU B O 1
ATOM 3145 N N . LYS B 1 111 ? -16.219 2.197 2.951 1 98.56 111 LYS B N 1
ATOM 3146 C CA . LYS B 1 111 ? -17.484 2.586 3.551 1 98.56 111 LYS B CA 1
ATOM 3147 C C . LYS B 1 111 ? -17.672 4.102 3.529 1 98.56 111 LYS B C 1
ATOM 3149 O O . LYS B 1 111 ? -18.766 4.598 3.236 1 98.56 111 LYS B O 1
ATOM 3154 N N . VAL B 1 112 ? -16.641 4.793 3.834 1 98.88 112 VAL B N 1
ATOM 3155 C CA . VAL B 1 112 ? -16.688 6.246 3.904 1 98.88 112 VAL B CA 1
ATOM 3156 C C . VAL B 1 112 ? -16.938 6.824 2.512 1 98.88 112 VAL B C 1
ATOM 3158 O O . VAL B 1 112 ? -17.828 7.668 2.336 1 98.88 112 VAL B O 1
ATOM 3161 N N . LEU B 1 113 ? -16.203 6.367 1.525 1 98.62 113 LEU B N 1
ATOM 3162 C CA . LEU B 1 113 ? -16.406 6.883 0.175 1 98.62 113 LEU B CA 1
ATOM 3163 C C . LEU B 1 113 ? -17.766 6.484 -0.369 1 98.62 113 LEU B C 1
ATOM 3165 O O . LEU B 1 113 ? -18.391 7.238 -1.124 1 98.62 113 LEU B O 1
ATOM 3169 N N . ALA B 1 114 ? -18.219 5.316 0.018 1 97.75 114 ALA B N 1
ATOM 3170 C CA . ALA B 1 114 ? -19.562 4.918 -0.373 1 97.75 114 ALA B CA 1
ATOM 3171 C C . ALA B 1 114 ? -20.609 5.863 0.221 1 97.75 114 ALA B C 1
ATOM 3173 O O . ALA B 1 114 ? -21.594 6.219 -0.445 1 97.75 114 ALA B O 1
ATOM 3174 N N . ALA B 1 115 ? -20.422 6.238 1.475 1 98.31 115 ALA B N 1
ATOM 3175 C CA . ALA B 1 115 ? -21.344 7.172 2.135 1 98.31 115 ALA B CA 1
ATOM 3176 C C . ALA B 1 115 ? -21.391 8.5 1.39 1 98.31 115 ALA B C 1
ATOM 3178 O O . ALA B 1 115 ? -22.469 9.07 1.208 1 98.31 115 ALA B O 1
ATOM 3179 N N . PHE B 1 116 ? -20.297 8.992 0.95 1 98.25 116 PHE B N 1
ATOM 3180 C CA . PHE B 1 116 ? -20.25 10.258 0.232 1 98.25 116 PHE B CA 1
ATOM 3181 C C . PHE B 1 116 ? -20.797 10.102 -1.181 1 98.25 116 PHE B C 1
ATOM 3183 O O . PHE B 1 116 ? -21.438 11.016 -1.706 1 98.25 116 PHE B O 1
ATOM 3190 N N . GLY B 1 117 ? -20.5 8.953 -1.791 1 96.31 117 GLY B N 1
ATOM 3191 C CA . GLY B 1 117 ? -20.969 8.703 -3.145 1 96.31 117 GLY B CA 1
ATOM 3192 C C . GLY B 1 117 ? -20.5 9.75 -4.141 1 96.31 117 GLY B C 1
ATOM 3193 O O . GLY B 1 117 ? -19.312 10.078 -4.191 1 96.31 117 GLY B O 1
ATOM 3194 N N . GLU B 1 118 ? -21.438 10.234 -4.898 1 95.81 118 GLU B N 1
ATOM 3195 C CA . GLU B 1 118 ? -21.109 11.172 -5.973 1 95.81 118 GLU B CA 1
ATOM 3196 C C . GLU B 1 118 ? -21 12.602 -5.445 1 95.81 118 GLU B C 1
ATOM 3198 O O . GLU B 1 118 ? -20.656 13.516 -6.195 1 95.81 118 GLU B O 1
ATOM 3203 N N . SER B 1 119 ? -21.188 12.727 -4.184 1 97.88 119 SER B N 1
ATOM 3204 C CA . SER B 1 119 ? -21.078 14.07 -3.623 1 97.88 119 SER B CA 1
ATOM 3205 C C . SER B 1 119 ? -19.641 14.531 -3.537 1 97.88 119 SER B C 1
ATOM 3207 O O . SER B 1 119 ? -19.359 15.719 -3.344 1 97.88 119 SER B O 1
ATOM 3209 N N . LEU B 1 120 ? -18.703 13.57 -3.676 1 98.19 120 LEU B N 1
ATOM 3210 C CA . LEU B 1 120 ? -17.281 13.914 -3.686 1 98.19 120 LEU B CA 1
ATOM 3211 C C . LEU B 1 120 ? -16.625 13.484 -4.996 1 98.19 120 LEU B C 1
ATOM 3213 O O . LEU B 1 120 ? -16.953 12.43 -5.543 1 98.19 120 LEU B O 1
ATOM 3217 N N . GLU B 1 121 ? -15.836 14.266 -5.445 1 98.56 121 GLU B N 1
ATOM 3218 C CA . GLU B 1 121 ? -14.891 13.891 -6.492 1 98.56 121 GLU B CA 1
ATOM 3219 C C . GLU B 1 121 ? -13.484 13.711 -5.926 1 98.56 121 GLU B C 1
ATOM 3221 O O . GLU B 1 121 ? -12.82 14.695 -5.582 1 98.56 121 GLU B O 1
ATOM 3226 N N . VAL B 1 122 ? -13.008 12.531 -5.859 1 98.75 122 VAL B N 1
ATOM 3227 C CA . VAL B 1 122 ? -11.695 12.25 -5.289 1 98.75 122 VAL B CA 1
ATOM 3228 C C . VAL B 1 122 ? -10.609 12.758 -6.23 1 98.75 122 VAL B C 1
ATOM 3230 O O . VAL B 1 122 ? -10.625 12.477 -7.43 1 98.75 122 VAL B O 1
ATOM 3233 N N . LYS B 1 123 ? -9.68 13.508 -5.715 1 98.75 123 LYS B N 1
ATOM 3234 C CA . LYS B 1 123 ? -8.586 14.086 -6.48 1 98.75 123 LYS B CA 1
ATOM 3235 C C . LYS B 1 123 ? -7.27 13.359 -6.203 1 98.75 123 LYS B C 1
ATOM 3237 O O . LYS B 1 123 ? -6.359 13.367 -7.035 1 98.75 123 LYS B O 1
ATOM 3242 N N . ASN B 1 124 ? -7.203 12.75 -5.074 1 98.62 124 ASN B N 1
ATOM 3243 C CA . ASN B 1 124 ? -6.004 12.023 -4.672 1 98.62 124 ASN B CA 1
ATOM 3244 C C . ASN B 1 124 ? -6.305 11 -3.586 1 98.62 124 ASN B C 1
ATOM 3246 O O . ASN B 1 124 ? -7.113 11.25 -2.691 1 98.62 124 ASN B O 1
ATOM 3250 N N . GLU B 1 125 ? -5.738 9.875 -3.652 1 98.88 125 GLU B N 1
ATOM 3251 C CA . GLU B 1 125 ? -5.703 8.836 -2.627 1 98.88 125 GLU B CA 1
ATOM 3252 C C . GLU B 1 125 ? -4.305 8.242 -2.49 1 98.88 125 GLU B C 1
ATOM 3254 O O . GLU B 1 125 ? -3.711 7.812 -3.479 1 98.88 125 GLU B O 1
ATOM 3259 N N . THR B 1 126 ? -3.762 8.273 -1.324 1 98.69 126 THR B N 1
ATOM 3260 C CA . THR B 1 126 ? -2.42 7.762 -1.062 1 98.69 126 THR B CA 1
ATOM 3261 C C . THR B 1 126 ? -2.426 6.816 0.134 1 98.69 126 THR B C 1
ATOM 3263 O O . THR B 1 126 ? -3.037 7.109 1.162 1 98.69 126 THR B O 1
ATOM 3266 N N . HIS B 1 127 ? -1.82 5.68 -0.033 1 98.69 127 HIS B N 1
ATOM 3267 C CA . HIS B 1 127 ? -1.673 4.703 1.039 1 98.69 127 HIS B CA 1
ATOM 3268 C C . HIS B 1 127 ? -0.26 4.723 1.612 1 98.69 127 HIS B C 1
ATOM 3270 O O . HIS B 1 127 ? 0.717 4.582 0.873 1 98.69 127 HIS B O 1
ATOM 3276 N N . GLY B 1 128 ? -0.194 4.914 2.881 1 98.38 128 GLY B N 1
ATOM 3277 C CA . GLY B 1 128 ? 1.094 4.984 3.553 1 98.38 128 GLY B CA 1
ATOM 3278 C C . GLY B 1 128 ? 1.369 3.787 4.441 1 98.38 128 GLY B C 1
ATOM 3279 O O . GLY B 1 128 ? 0.439 3.105 4.879 1 98.38 128 GLY B O 1
ATOM 3280 N N . PHE B 1 129 ? 2.641 3.559 4.73 1 98.25 129 PHE B N 1
ATOM 3281 C CA . PHE B 1 129 ? 3.072 2.461 5.586 1 98.25 129 PHE B CA 1
ATOM 3282 C C . PHE B 1 129 ? 4.281 2.867 6.422 1 98.25 129 PHE B C 1
ATOM 3284 O O . PHE B 1 129 ? 5.066 3.725 6.012 1 98.25 129 PHE B O 1
ATOM 3291 N N . ARG B 1 130 ? 4.434 2.246 7.516 1 96.94 130 ARG B N 1
ATOM 3292 C CA . ARG B 1 130 ? 5.559 2.52 8.398 1 96.94 130 ARG B CA 1
ATOM 3293 C C . ARG B 1 130 ? 6.75 1.628 8.062 1 96.94 130 ARG B C 1
ATOM 3295 O O . ARG B 1 130 ? 6.59 0.424 7.848 1 96.94 130 ARG B O 1
ATOM 3302 N N . MET B 1 131 ? 7.922 2.209 8 1 97.5 131 MET B N 1
ATOM 3303 C CA . MET B 1 131 ? 9.164 1.465 7.812 1 97.5 131 MET B CA 1
ATOM 3304 C C . MET B 1 131 ? 9.664 0.895 9.133 1 97.5 131 MET B C 1
ATOM 3306 O O . MET B 1 131 ? 9.273 1.363 10.203 1 97.5 131 MET B O 1
ATOM 3310 N N . PRO B 1 132 ? 10.539 -0.117 9.055 1 96.31 132 PRO B N 1
ATOM 3311 C CA . PRO B 1 132 ? 11.125 -0.594 10.312 1 96.31 132 PRO B CA 1
ATOM 3312 C C . PRO B 1 132 ? 11.875 0.503 11.062 1 96.31 132 PRO B C 1
ATOM 3314 O O . PRO B 1 132 ? 12.445 1.408 10.445 1 96.31 132 PRO B O 1
ATOM 3317 N N . GLU B 1 133 ? 11.766 0.412 12.383 1 95.06 133 GLU B N 1
ATOM 3318 C CA . GLU B 1 133 ? 12.477 1.317 13.281 1 95.06 133 GLU B CA 1
ATOM 3319 C C . GLU B 1 133 ? 11.992 2.754 13.117 1 95.06 133 GLU B C 1
ATOM 3321 O O . GLU B 1 133 ? 12.734 3.701 13.383 1 95.06 133 GLU B O 1
ATOM 3326 N N . GLU B 1 134 ? 10.859 2.953 12.539 1 94 134 GLU B N 1
ATOM 3327 C CA . GLU B 1 134 ? 10.188 4.238 12.383 1 94 134 GLU B CA 1
ATOM 3328 C C . GLU B 1 134 ? 10.992 5.18 11.5 1 94 134 GLU B C 1
ATOM 3330 O O . GLU B 1 134 ? 11.008 6.395 11.719 1 94 134 GLU B O 1
ATOM 3335 N N . ARG B 1 135 ? 11.695 4.66 10.57 1 96.5 135 ARG B N 1
ATOM 3336 C CA . ARG B 1 135 ? 12.531 5.469 9.695 1 96.5 135 ARG B CA 1
ATOM 3337 C C . ARG B 1 135 ? 11.773 5.863 8.43 1 96.5 135 ARG B C 1
ATOM 3339 O O . ARG B 1 135 ? 10.812 5.195 8.039 1 96.5 135 ARG B O 1
ATOM 3346 N N . GLY B 1 136 ? 12.18 6.996 7.855 1 96.69 136 GLY B N 1
ATOM 3347 C CA . GLY B 1 136 ? 11.727 7.344 6.516 1 96.69 136 GLY B CA 1
ATOM 3348 C C . GLY B 1 136 ? 12.516 6.641 5.426 1 96.69 136 GLY B C 1
ATOM 3349 O O . GLY B 1 136 ? 13.445 5.883 5.711 1 96.69 136 GLY B O 1
ATOM 3350 N N . LEU B 1 137 ? 12.062 6.961 4.18 1 98 137 LEU B N 1
ATOM 3351 C CA . LEU B 1 137 ? 12.797 6.395 3.051 1 98 137 LEU B CA 1
ATOM 3352 C C . LEU B 1 137 ? 14.195 6.988 2.955 1 98 137 LEU B C 1
ATOM 3354 O O . LEU B 1 137 ? 15.07 6.426 2.291 1 98 137 LEU B O 1
ATOM 3358 N N . ASP B 1 138 ? 14.383 8.086 3.645 1 97.19 138 ASP B N 1
ATOM 3359 C CA . ASP B 1 138 ? 15.68 8.742 3.652 1 97.19 138 ASP B CA 1
ATOM 3360 C C . ASP B 1 138 ? 16.641 8.07 4.637 1 97.19 138 ASP B C 1
ATOM 3362 O O . ASP B 1 138 ? 17.812 8.414 4.699 1 97.19 138 ASP B O 1
ATOM 3366 N N . GLY B 1 139 ? 16.125 7.176 5.465 1 97.38 139 GLY B N 1
ATOM 3367 C CA . GLY B 1 139 ? 16.953 6.41 6.383 1 97.38 139 GLY B CA 1
ATOM 3368 C C . GLY B 1 139 ? 17 7.012 7.773 1 97.38 139 GLY B C 1
ATOM 3369 O O . GLY B 1 139 ? 17.656 6.461 8.672 1 97.38 139 GLY B O 1
ATOM 3370 N N . PHE B 1 140 ? 16.359 8.117 8.008 1 97.56 140 PHE B N 1
ATOM 3371 C CA . PHE B 1 140 ? 16.359 8.766 9.312 1 97.56 140 PHE B CA 1
ATOM 3372 C C . PHE B 1 140 ? 15.094 8.422 10.086 1 97.56 140 PHE B C 1
ATOM 3374 O O . PHE B 1 140 ? 14.055 8.117 9.492 1 97.56 140 PHE B O 1
ATOM 3381 N N . VAL B 1 141 ? 15.219 8.469 11.391 1 95 141 VAL B N 1
ATOM 3382 C CA . VAL B 1 141 ? 14.055 8.266 12.242 1 95 141 VAL B CA 1
ATOM 3383 C C . VAL B 1 141 ? 13.094 9.445 12.086 1 95 141 VAL B C 1
ATOM 3385 O O . VAL B 1 141 ? 13.516 10.602 12.078 1 95 141 VAL B O 1
ATOM 3388 N N . ASP B 1 142 ? 11.906 9.109 11.914 1 88.25 142 ASP B N 1
ATOM 3389 C CA . ASP B 1 142 ? 10.875 10.125 11.75 1 88.25 142 ASP B CA 1
ATOM 3390 C C . ASP B 1 142 ? 10.102 10.336 13.055 1 88.25 142 ASP B C 1
ATOM 3392 O O . ASP B 1 142 ? 10.016 9.422 13.883 1 88.25 142 ASP B O 1
ATOM 3396 N N . GLY B 1 143 ? 9.586 11.5 13.273 1 81.38 143 GLY B N 1
ATOM 3397 C CA . GLY B 1 143 ? 8.68 11.805 14.367 1 81.38 143 GLY B CA 1
ATOM 3398 C C . GLY B 1 143 ? 9.383 11.984 15.695 1 81.38 143 GLY B C 1
ATOM 3399 O O . GLY B 1 143 ? 8.766 11.859 16.75 1 81.38 143 GLY B O 1
ATOM 3400 N N . THR B 1 144 ? 10.641 12.234 15.672 1 82.06 144 THR B N 1
ATOM 3401 C CA . THR B 1 144 ? 11.438 12.352 16.891 1 82.06 144 THR B CA 1
ATOM 3402 C C . THR B 1 144 ? 10.922 13.5 17.766 1 82.06 144 THR B C 1
ATOM 3404 O O . THR B 1 144 ? 10.906 13.391 18.984 1 82.06 144 THR B O 1
ATOM 3407 N N . GLU B 1 145 ? 10.422 14.555 17.203 1 84 145 GLU B N 1
ATOM 3408 C CA . GLU B 1 145 ? 10.031 15.758 17.938 1 84 145 GLU B CA 1
ATOM 3409 C C . GLU B 1 145 ? 8.539 15.734 18.281 1 84 145 GLU B C 1
ATOM 3411 O O . GLU B 1 145 ? 8.016 16.688 18.844 1 84 145 GLU B O 1
ATOM 3416 N N . ASN B 1 146 ? 7.891 14.688 17.922 1 91.19 146 ASN B N 1
ATOM 3417 C CA . ASN B 1 146 ? 6.469 14.586 18.25 1 91.19 146 ASN B CA 1
ATOM 3418 C C . ASN B 1 146 ? 6.234 14.586 19.75 1 91.19 146 ASN B C 1
ATOM 3420 O O . ASN B 1 146 ? 6.984 13.953 20.5 1 91.19 146 ASN B O 1
ATOM 3424 N N . PRO B 1 147 ? 5.16 15.32 20.156 1 93.25 147 PRO B N 1
ATOM 3425 C CA . PRO B 1 147 ? 4.754 15.109 21.547 1 93.25 147 PRO B CA 1
ATOM 3426 C C . PRO B 1 147 ? 4.359 13.664 21.844 1 93.25 147 PRO B C 1
ATOM 3428 O O . PRO B 1 147 ? 3.947 12.938 20.938 1 93.25 147 PRO B O 1
ATOM 3431 N N . HIS B 1 148 ? 4.516 13.289 23.094 1 92.12 148 HIS B N 1
ATOM 3432 C CA . HIS B 1 148 ? 4.176 11.93 23.516 1 92.12 148 HIS B CA 1
ATOM 3433 C C . HIS B 1 148 ? 3.146 11.938 24.641 1 92.12 148 HIS B C 1
ATOM 3435 O O . HIS B 1 148 ? 3.17 12.82 25.5 1 92.12 148 HIS B O 1
ATOM 3441 N N . GLY B 1 149 ? 2.354 10.914 24.594 1 93.56 149 GLY B N 1
ATOM 3442 C CA . GLY B 1 149 ? 1.283 10.836 25.578 1 93.56 149 GLY B CA 1
ATOM 3443 C C . GLY B 1 149 ? 0.039 11.602 25.172 1 93.56 149 GLY B C 1
ATOM 3444 O O . GLY B 1 149 ? 0.134 12.688 24.578 1 93.56 149 GLY B O 1
ATOM 3445 N N . ASP B 1 150 ? -1.043 11.102 25.547 1 94.19 150 ASP B N 1
ATOM 3446 C CA . ASP B 1 150 ? -2.32 11.633 25.094 1 94.19 150 ASP B CA 1
ATOM 3447 C C . ASP B 1 150 ? -2.488 13.102 25.484 1 94.19 150 ASP B C 1
ATOM 3449 O O . ASP B 1 150 ? -2.941 13.922 24.688 1 94.19 150 ASP B O 1
ATOM 3453 N N . GLU B 1 151 ? -2.121 13.414 26.641 1 95.69 151 GLU B N 1
ATOM 3454 C CA . GLU B 1 151 ? -2.328 14.766 27.156 1 95.69 151 GLU B CA 1
ATOM 3455 C C . GLU B 1 151 ? -1.471 15.781 26.391 1 95.69 151 GLU B C 1
ATOM 3457 O O . GLU B 1 151 ? -1.96 16.844 26 1 95.69 151 GLU B O 1
ATOM 3462 N N . GLU B 1 152 ? -0.222 15.438 26.172 1 95.88 152 GLU B N 1
ATOM 3463 C CA . GLU B 1 152 ? 0.672 16.344 25.453 1 95.88 152 GLU B CA 1
ATOM 3464 C C . GLU B 1 152 ? 0.276 16.453 23.969 1 95.88 152 GLU B C 1
ATOM 3466 O O . GLU B 1 152 ? 0.355 17.531 23.391 1 95.88 152 GLU B O 1
ATOM 3471 N N . ILE B 1 153 ? -0.101 15.375 23.406 1 96.62 153 ILE B N 1
ATOM 3472 C CA . ILE B 1 153 ? -0.56 15.383 22.031 1 96.62 153 ILE B CA 1
ATOM 3473 C C . ILE B 1 153 ? -1.79 16.281 21.891 1 96.62 153 ILE B C 1
ATOM 3475 O O . ILE B 1 153 ? -1.867 17.109 20.984 1 96.62 153 ILE B O 1
ATOM 3479 N N . ALA B 1 154 ? -2.654 16.109 22.859 1 97 154 ALA B N 1
ATOM 3480 C CA . ALA B 1 154 ? -3.871 16.922 22.828 1 97 154 ALA B CA 1
ATOM 3481 C C . ALA B 1 154 ? -3.551 18.406 23 1 97 154 ALA B C 1
ATOM 3483 O O . ALA B 1 154 ? -4.145 19.266 22.344 1 97 154 ALA B O 1
ATOM 3484 N N . ALA B 1 155 ? -2.664 18.703 23.844 1 97.19 155 ALA B N 1
ATOM 3485 C CA . ALA B 1 155 ? -2.299 20.078 24.125 1 97.19 155 ALA B CA 1
ATOM 3486 C C . ALA B 1 155 ? -1.759 20.781 22.875 1 97.19 155 ALA B C 1
ATOM 3488 O O . ALA B 1 155 ? -1.987 21.969 22.672 1 97.19 155 ALA B O 1
ATOM 3489 N N . VAL B 1 156 ? -1.138 20 22.031 1 97.38 156 VAL B N 1
ATOM 3490 C CA . VAL B 1 156 ? -0.526 20.547 20.828 1 97.38 156 VAL B CA 1
ATOM 3491 C C . VAL B 1 156 ? -1.517 20.469 19.672 1 97.38 156 VAL B C 1
ATOM 3493 O O . VAL B 1 156 ? -1.64 21.422 18.891 1 97.38 156 VAL B O 1
ATOM 3496 N N . GLY B 1 157 ? -2.258 19.438 19.594 1 98.12 157 GLY B N 1
ATOM 3497 C CA . GLY B 1 157 ? -2.996 19.094 18.391 1 98.12 157 GLY B CA 1
ATOM 3498 C C . GLY B 1 157 ? -4.438 19.562 18.422 1 98.12 157 GLY B C 1
ATOM 3499 O O . GLY B 1 157 ? -5.098 19.641 17.391 1 98.12 157 GLY B O 1
ATOM 3500 N N . ILE B 1 158 ? -4.922 19.938 19.672 1 98.56 158 ILE B N 1
ATOM 3501 C CA . ILE B 1 158 ? -6.359 20.156 19.812 1 98.56 158 ILE B CA 1
ATOM 3502 C C . ILE B 1 158 ? -6.629 21.578 20.312 1 98.56 158 ILE B C 1
ATOM 3504 O O . ILE B 1 158 ? -5.973 22.047 21.234 1 98.56 158 ILE B O 1
ATOM 3508 N N . ILE B 1 159 ? -7.543 22.281 19.609 1 98.44 159 ILE B N 1
ATOM 3509 C CA . ILE B 1 159 ? -8.008 23.578 20.094 1 98.44 159 ILE B CA 1
ATOM 3510 C C . ILE B 1 159 ? -8.75 23.391 21.422 1 98.44 159 ILE B C 1
ATOM 3512 O O . ILE B 1 159 ? -9.742 22.656 21.484 1 98.44 159 ILE B O 1
ATOM 3516 N N . ALA B 1 160 ? -8.383 24.078 22.438 1 96.56 160 ALA B N 1
ATOM 3517 C CA . ALA B 1 160 ? -8.805 23.766 23.797 1 96.56 160 ALA B CA 1
ATOM 3518 C C . ALA B 1 160 ? -10.117 24.484 24.141 1 96.56 160 ALA B C 1
ATOM 3520 O O . ALA B 1 160 ? -10.93 23.953 24.906 1 96.56 160 ALA B O 1
ATOM 3521 N N . GLU B 1 161 ? -10.289 25.672 23.625 1 95.69 161 GLU B N 1
ATOM 3522 C CA . GLU B 1 161 ? -11.398 26.516 24.094 1 95.69 161 GLU B CA 1
ATOM 3523 C C . GLU B 1 161 ? -12.078 27.234 22.922 1 95.69 161 GLU B C 1
ATOM 3525 O O . GLU B 1 161 ? -11.539 27.25 21.812 1 95.69 161 GLU B O 1
ATOM 3530 N N . GLY B 1 162 ? -13.227 27.734 23.297 1 95.56 162 GLY B N 1
ATOM 3531 C CA . GLY B 1 162 ? -13.945 28.516 22.297 1 95.56 162 GLY B CA 1
ATOM 3532 C C . GLY B 1 162 ? -14.852 27.656 21.422 1 95.56 162 GLY B C 1
ATOM 3533 O O . GLY B 1 162 ? -15.117 26.5 21.734 1 95.56 162 GLY B O 1
ATOM 3534 N N . LYS B 1 163 ? -15.32 28.234 20.328 1 96.06 163 LYS B N 1
ATOM 3535 C CA . LYS B 1 163 ? -16.281 27.594 19.438 1 96.06 163 LYS B CA 1
ATOM 3536 C C . LYS B 1 163 ? -15.625 26.469 18.641 1 96.06 163 LYS B C 1
ATOM 3538 O O . LYS B 1 163 ? -16.312 25.578 18.141 1 96.06 163 LYS B O 1
ATOM 3543 N N . SER B 1 164 ? -14.359 26.5 18.578 1 97.88 164 SER B N 1
ATOM 3544 C CA . SER B 1 164 ? -13.625 25.531 17.797 1 97.88 164 SER B CA 1
ATOM 3545 C C . SER B 1 164 ? -13.039 24.422 18.672 1 97.88 164 SER B C 1
ATOM 3547 O O . SER B 1 164 ? -12.242 23.609 18.219 1 97.88 164 SER B O 1
ATOM 3549 N N . ALA B 1 165 ? -13.43 24.438 20 1 97.94 165 ALA B N 1
ATOM 3550 C CA . ALA B 1 165 ? -12.898 23.453 20.938 1 97.94 165 ALA B CA 1
ATOM 3551 C C . ALA B 1 165 ? -13.078 22.031 20.391 1 97.94 165 ALA B C 1
ATOM 3553 O O . ALA B 1 165 ? -14.125 21.703 19.828 1 97.94 165 ALA B O 1
ATOM 3554 N N . GLY B 1 166 ? -12.031 21.234 20.547 1 98.12 166 GLY B N 1
ATOM 3555 C CA . GLY B 1 166 ? -12.047 19.859 20.062 1 98.12 166 GLY B CA 1
ATOM 3556 C C . GLY B 1 166 ? -11.586 19.734 18.625 1 98.12 166 GLY B C 1
ATOM 3557 O O . GLY B 1 166 ? -11.312 18.625 18.156 1 98.12 166 GLY B O 1
ATOM 3558 N N . GLY B 1 167 ? -11.492 20.844 17.922 1 98.56 167 GLY B N 1
ATOM 3559 C CA . GLY B 1 167 ? -11.031 20.859 16.531 1 98.56 167 GLY B CA 1
ATOM 3560 C C . GLY B 1 167 ? -9.516 20.922 16.406 1 98.56 167 GLY B C 1
ATOM 3561 O O . GLY B 1 167 ? -8.812 20.969 17.422 1 98.56 167 GLY B O 1
ATOM 3562 N N . SER B 1 168 ? -9.078 20.891 15.188 1 98.88 168 SER B N 1
ATOM 3563 C CA . SER B 1 168 ? -7.656 20.938 14.867 1 98.88 168 SER B CA 1
ATOM 3564 C C . SER B 1 168 ? -7.43 21.516 13.469 1 98.88 168 SER B C 1
ATOM 3566 O O . SER B 1 168 ? -8.305 21.422 12.602 1 98.88 168 SER B O 1
ATOM 3568 N N . TYR B 1 169 ? -6.324 22.141 13.266 1 98.88 169 TYR B N 1
ATOM 3569 C CA . TYR B 1 169 ? -5.871 22.5 11.93 1 98.88 169 TYR B CA 1
ATOM 3570 C C . TYR B 1 169 ? -4.922 21.453 11.367 1 98.88 169 TYR B C 1
ATOM 3572 O O . TYR B 1 169 ? -4.148 20.844 12.109 1 98.88 169 TYR B O 1
ATOM 3580 N N . VAL B 1 170 ? -5.008 21.266 10.078 1 98.88 170 VAL B N 1
ATOM 3581 C CA . VAL B 1 170 ? -4.289 20.172 9.438 1 98.88 170 VAL B CA 1
ATOM 3582 C C . VAL B 1 170 ? -3.523 20.688 8.227 1 98.88 170 VAL B C 1
ATOM 3584 O O . VAL B 1 170 ? -4.047 21.5 7.453 1 98.88 170 VAL B O 1
ATOM 3587 N N . VAL B 1 171 ? -2.338 20.266 8.07 1 98.88 171 VAL B N 1
ATOM 3588 C CA . VAL B 1 171 ? -1.646 20.375 6.793 1 98.88 171 VAL B CA 1
ATOM 3589 C C . VAL B 1 171 ? -1.48 18.984 6.172 1 98.88 171 VAL B C 1
ATOM 3591 O O . VAL B 1 171 ? -1.196 18.016 6.875 1 98.88 171 VAL B O 1
ATOM 3594 N N . LEU B 1 172 ? -1.731 18.859 4.938 1 98.88 172 LEU B N 1
ATOM 3595 C CA . LEU B 1 172 ? -1.434 17.672 4.145 1 98.88 172 LEU B CA 1
ATOM 3596 C C . LEU B 1 172 ? -0.529 18.016 2.965 1 98.88 172 LEU B C 1
ATOM 3598 O O . LEU B 1 172 ? -0.868 18.875 2.148 1 98.88 172 LEU B O 1
ATOM 3602 N N . GLN B 1 173 ? 0.618 17.359 2.918 1 98.81 173 GLN B N 1
ATOM 3603 C CA . GLN B 1 173 ? 1.563 17.547 1.823 1 98.81 173 GLN B CA 1
ATOM 3604 C C . GLN B 1 173 ? 2.076 16.203 1.305 1 98.81 173 GLN B C 1
ATOM 3606 O O . GLN B 1 173 ? 2.203 15.25 2.068 1 98.81 173 GLN B O 1
ATOM 3611 N N . GLN B 1 174 ? 2.332 16.188 0.057 1 98.88 174 GLN B N 1
ATOM 3612 C CA . GLN B 1 174 ? 2.994 15.047 -0.56 1 98.88 174 GLN B CA 1
ATOM 3613 C C . GLN B 1 174 ? 4.367 15.43 -1.106 1 98.88 174 GLN B C 1
ATOM 3615 O O . GLN B 1 174 ? 4.48 16.359 -1.901 1 98.88 174 GLN B O 1
ATOM 3620 N N . TYR B 1 175 ? 5.371 14.742 -0.686 1 98.81 175 TYR B N 1
ATOM 3621 C CA . TYR B 1 175 ? 6.734 14.945 -1.166 1 98.81 175 TYR B CA 1
ATOM 3622 C C . TYR B 1 175 ? 7.215 13.734 -1.956 1 98.81 175 TYR B C 1
ATOM 3624 O O . TYR B 1 175 ? 7.184 12.602 -1.456 1 98.81 175 TYR B O 1
ATOM 3632 N N . LEU B 1 176 ? 7.633 13.945 -3.18 1 98.81 176 LEU B N 1
ATOM 3633 C CA . LEU B 1 176 ? 8.312 12.898 -3.936 1 98.81 176 LEU B CA 1
ATOM 3634 C C . LEU B 1 176 ? 9.812 12.922 -3.678 1 98.81 176 LEU B C 1
ATOM 3636 O O . LEU B 1 176 ? 10.422 14 -3.623 1 98.81 176 LEU B O 1
ATOM 3640 N N . HIS B 1 177 ? 10.375 11.75 -3.475 1 98.75 177 HIS B N 1
ATOM 3641 C CA . HIS B 1 177 ? 11.789 11.656 -3.137 1 98.75 177 HIS B CA 1
ATOM 3642 C C . HIS B 1 177 ? 12.609 11.141 -4.32 1 98.75 177 HIS B C 1
ATOM 3644 O O . HIS B 1 177 ? 12.188 10.219 -5.016 1 98.75 177 HIS B O 1
ATOM 3650 N N . ASP B 1 178 ? 13.695 11.75 -4.59 1 98.44 178 ASP B N 1
ATOM 3651 C CA . ASP B 1 178 ? 14.758 11.234 -5.438 1 98.44 178 ASP B CA 1
ATOM 3652 C C . ASP B 1 178 ? 15.852 10.562 -4.602 1 98.44 178 ASP B C 1
ATOM 3654 O O . ASP B 1 178 ? 16.844 11.195 -4.238 1 98.44 178 ASP B O 1
ATOM 3658 N N . LEU B 1 179 ? 15.703 9.352 -4.359 1 97.88 179 LEU B N 1
ATOM 3659 C CA . LEU B 1 179 ? 16.594 8.664 -3.426 1 97.88 179 LEU B CA 1
ATOM 3660 C C . LEU B 1 179 ? 17.953 8.414 -4.055 1 97.88 179 LEU B C 1
ATOM 3662 O O . LEU B 1 179 ? 18.953 8.297 -3.342 1 97.88 179 LEU B O 1
ATOM 3666 N N . LYS B 1 180 ? 18.016 8.242 -5.344 1 96.19 180 LYS B N 1
ATOM 3667 C CA . LYS B 1 180 ? 19.312 8.148 -6.004 1 96.19 180 LYS B CA 1
ATOM 3668 C C . LYS B 1 180 ? 20.156 9.391 -5.746 1 96.19 180 LYS B C 1
ATOM 3670 O O . LYS B 1 180 ? 21.344 9.297 -5.426 1 96.19 180 LYS B O 1
ATOM 3675 N N . LYS B 1 181 ? 19.484 10.555 -5.891 1 97.94 181 LYS B N 1
ATOM 3676 C CA . LYS B 1 181 ? 20.156 11.82 -5.594 1 97.94 181 LYS B CA 1
ATOM 3677 C C . LYS B 1 181 ? 20.562 11.898 -4.125 1 97.94 181 LYS B C 1
ATOM 3679 O O . LYS B 1 181 ? 21.672 12.312 -3.809 1 97.94 181 LYS B O 1
ATOM 3684 N N . TRP B 1 182 ? 19.75 11.508 -3.215 1 98.25 182 TRP B N 1
ATOM 3685 C CA . TRP B 1 182 ? 20 11.5 -1.776 1 98.25 182 TRP B CA 1
ATOM 3686 C C . TRP B 1 182 ? 21.188 10.617 -1.438 1 98.25 182 TRP B C 1
ATOM 3688 O O . TRP B 1 182 ? 22.078 11.016 -0.677 1 98.25 182 TRP B O 1
ATOM 3698 N N . ASP B 1 183 ? 21.281 9.508 -2.1 1 96.69 183 ASP B N 1
ATOM 3699 C CA . ASP B 1 183 ? 22.328 8.523 -1.808 1 96.69 183 ASP B CA 1
ATOM 3700 C C . ASP B 1 183 ? 23.656 8.914 -2.467 1 96.69 183 ASP B C 1
ATOM 3702 O O . ASP B 1 183 ? 24.688 8.32 -2.182 1 96.69 183 ASP B O 1
ATOM 3706 N N . SER B 1 184 ? 23.594 9.867 -3.295 1 97.5 184 SER B N 1
ATOM 3707 C CA . SER B 1 184 ? 24.812 10.297 -3.98 1 97.5 184 SER B CA 1
ATOM 3708 C C . SER B 1 184 ? 25.656 11.195 -3.088 1 97.5 184 SER B C 1
ATOM 3710 O O . SER B 1 184 ? 26.844 11.422 -3.373 1 97.5 184 SER B O 1
ATOM 3712 N N . ILE B 1 185 ? 25.109 11.734 -2.021 1 98.19 185 ILE B N 1
ATOM 3713 C CA . ILE B 1 185 ? 25.891 12.539 -1.093 1 98.19 185 ILE B CA 1
ATOM 3714 C C . ILE B 1 185 ? 26.281 11.695 0.122 1 98.19 185 ILE B C 1
ATOM 3716 O O . ILE B 1 185 ? 25.656 10.68 0.404 1 98.19 185 ILE B O 1
ATOM 3720 N N . SER B 1 186 ? 27.328 12.117 0.824 1 98.19 186 SER B N 1
ATOM 3721 C CA . SER B 1 186 ? 27.859 11.328 1.935 1 98.19 186 SER B CA 1
ATOM 3722 C C . SER B 1 186 ? 26.891 11.312 3.111 1 98.19 186 SER B C 1
ATOM 3724 O O . SER B 1 186 ? 26.031 12.188 3.232 1 98.19 186 SER B O 1
ATOM 3726 N N . VAL B 1 187 ? 27.047 10.328 3.957 1 98.19 187 VAL B N 1
ATOM 3727 C CA . VAL B 1 187 ? 26.234 10.242 5.168 1 98.19 187 VAL B CA 1
ATOM 3728 C C . VAL B 1 187 ? 26.422 11.5 6.008 1 98.19 187 VAL B C 1
ATOM 3730 O O . VAL B 1 187 ? 25.469 12.008 6.594 1 98.19 187 VAL B O 1
A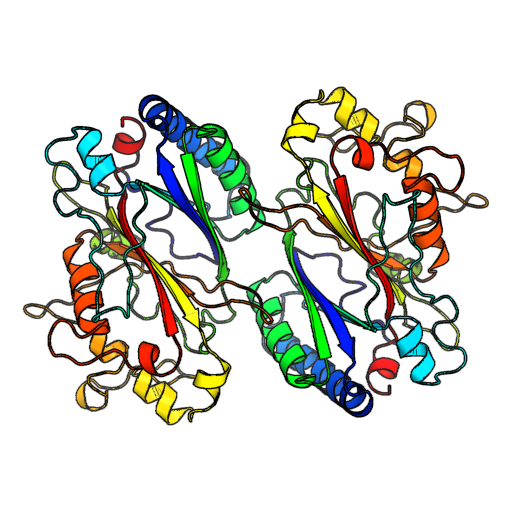TOM 3733 N N . GLN B 1 188 ? 27.625 12.016 6.027 1 97.75 188 GLN B N 1
ATOM 3734 C CA . GLN B 1 188 ? 27.906 13.242 6.777 1 97.75 188 GLN B CA 1
ATOM 3735 C C . GLN B 1 188 ? 27.109 14.414 6.219 1 97.75 188 GLN B C 1
ATOM 3737 O O . GLN B 1 188 ? 26.547 15.211 6.98 1 97.75 188 GLN B O 1
ATOM 3742 N N . GLU B 1 189 ? 27.047 14.516 4.91 1 98.25 189 GLU B N 1
ATOM 3743 C CA . GLU B 1 189 ? 26.266 15.57 4.277 1 98.25 189 GLU B CA 1
ATOM 3744 C C . GLU B 1 189 ? 24.766 15.391 4.551 1 98.25 189 GLU B C 1
ATOM 3746 O O . GLU B 1 1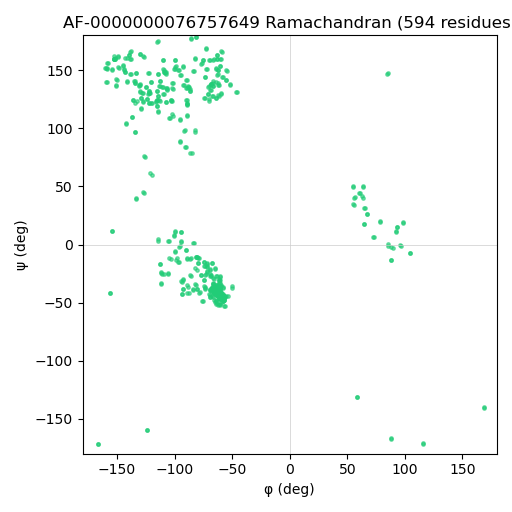89 ? 24.062 16.375 4.785 1 98.25 189 GLU B O 1
ATOM 3751 N N . GLN B 1 190 ? 24.328 14.133 4.477 1 98.69 190 GLN B N 1
ATOM 3752 C CA . GLN B 1 190 ? 22.938 13.844 4.801 1 98.69 190 GLN B CA 1
ATOM 3753 C C . GLN B 1 190 ? 22.594 14.273 6.227 1 98.69 190 GLN B C 1
ATOM 3755 O O . GLN B 1 190 ? 21.578 14.914 6.461 1 98.69 190 GLN B O 1
ATOM 3760 N N . GLU B 1 191 ? 23.484 13.93 7.129 1 98.5 191 GLU B N 1
ATOM 3761 C CA . GLU B 1 191 ? 23.281 14.273 8.531 1 98.5 191 GLU B CA 1
ATOM 3762 C C . GLU B 1 191 ? 23.281 15.781 8.742 1 98.5 191 GLU B C 1
ATOM 3764 O O . GLU B 1 191 ? 22.484 16.297 9.531 1 98.5 191 GLU B O 1
ATOM 3769 N N . GLN B 1 192 ? 24.094 16.484 8.047 1 97.94 192 GLN B N 1
ATOM 3770 C CA . GLN B 1 192 ? 24.094 17.953 8.109 1 97.94 192 GLN B CA 1
ATOM 3771 C C . GLN B 1 192 ? 22.812 18.531 7.512 1 97.94 192 GLN B C 1
ATOM 3773 O O . GLN B 1 192 ? 22.281 19.516 8.023 1 97.94 192 GLN B O 1
ATOM 3778 N N . ALA B 1 193 ? 22.344 17.891 6.457 1 98.38 193 ALA B N 1
ATOM 3779 C CA . ALA B 1 193 ? 21.109 18.359 5.82 1 98.38 193 ALA B CA 1
ATOM 3780 C C . ALA B 1 193 ? 19.922 18.172 6.742 1 98.38 193 ALA B C 1
ATOM 3782 O O . ALA B 1 193 ? 19 19 6.762 1 98.38 193 ALA B O 1
ATOM 3783 N N . VAL B 1 194 ? 19.953 17.125 7.516 1 97.81 194 VAL B N 1
ATOM 3784 C CA . VAL B 1 194 ? 18.844 16.828 8.414 1 97.81 194 VAL B CA 1
ATOM 3785 C C . VAL B 1 194 ? 19.047 17.547 9.75 1 97.81 194 VAL B C 1
ATOM 3787 O O . VAL B 1 194 ? 18.109 18.094 10.32 1 97.81 194 VAL B O 1
ATOM 3790 N N . GLY B 1 195 ? 20.266 17.578 10.289 1 97.12 195 GLY B N 1
ATOM 3791 C CA . GLY B 1 195 ? 20.609 18.172 11.57 1 97.12 195 GLY B CA 1
ATOM 3792 C C . GLY B 1 195 ? 20.703 17.172 12.703 1 97.12 195 GLY B C 1
ATOM 3793 O O . GLY B 1 195 ? 20.625 17.531 13.875 1 97.12 195 GLY B O 1
ATOM 3794 N N . ARG B 1 196 ? 20.844 15.883 12.344 1 96.94 196 ARG B N 1
ATOM 3795 C CA . ARG B 1 196 ? 21.016 14.805 13.32 1 96.94 196 ARG B CA 1
ATOM 3796 C C . ARG B 1 196 ? 21.797 13.641 12.727 1 96.94 196 ARG B C 1
ATOM 3798 O O . ARG B 1 196 ? 21.938 13.531 11.5 1 96.94 196 ARG B O 1
ATOM 3805 N N . SER B 1 197 ? 22.312 12.797 13.602 1 97.44 197 SER B N 1
ATOM 3806 C CA . SER B 1 197 ? 22.984 11.602 13.109 1 97.44 197 SER B CA 1
ATOM 3807 C C . SER B 1 197 ? 21.984 10.578 12.594 1 97.44 197 SER B C 1
ATOM 3809 O O . SER B 1 197 ? 20.875 10.477 13.117 1 97.44 197 SER B O 1
ATOM 3811 N N . LYS B 1 198 ? 22.312 9.93 11.625 1 97.25 198 LYS B N 1
ATOM 3812 C CA . LYS B 1 198 ? 21.391 9.062 10.898 1 97.25 198 LYS B CA 1
ATOM 3813 C C . LYS B 1 198 ? 21.125 7.773 11.68 1 97.25 198 LYS B C 1
ATOM 3815 O O . LYS B 1 198 ? 19.969 7.418 11.922 1 97.25 198 LYS B O 1
ATOM 3820 N N . VAL B 1 199 ? 22.141 7.059 12.18 1 95.94 199 VAL B N 1
ATOM 3821 C CA . VAL B 1 199 ? 22.031 5.746 12.797 1 95.94 199 VAL B CA 1
ATOM 3822 C C . VAL B 1 199 ? 21.516 5.895 14.234 1 95.94 199 VAL B C 1
ATOM 3824 O O . VAL B 1 199 ? 20.547 5.25 14.617 1 95.94 199 VAL B O 1
ATOM 3827 N N . ASP B 1 200 ? 22.016 6.895 14.992 1 95.69 200 ASP B N 1
ATOM 3828 C CA . ASP B 1 200 ? 21.766 6.992 16.422 1 95.69 200 ASP B CA 1
ATOM 3829 C C . ASP B 1 200 ? 20.625 7.977 16.719 1 95.69 200 ASP B C 1
ATOM 3831 O O . ASP B 1 200 ? 20.156 8.062 17.859 1 95.69 200 ASP B O 1
ATOM 3835 N N . ASN B 1 201 ? 20.281 8.695 15.703 1 96.19 201 ASN B N 1
ATOM 3836 C CA . ASN B 1 201 ? 19.188 9.633 15.859 1 96.19 201 ASN B CA 1
ATOM 3837 C C . ASN B 1 201 ? 19.484 10.672 16.938 1 96.19 201 ASN B C 1
ATOM 3839 O O . ASN B 1 201 ? 18.625 10.953 17.781 1 96.19 201 ASN B O 1
ATOM 3843 N N . ILE B 1 202 ? 20.703 11.203 16.906 1 96.31 202 ILE B N 1
ATOM 3844 C CA . ILE B 1 202 ? 21.094 12.234 17.859 1 96.31 202 ILE B CA 1
ATOM 3845 C C . ILE B 1 202 ? 21.078 13.602 17.188 1 96.31 202 ILE B C 1
ATOM 3847 O O . ILE B 1 202 ? 21.781 13.82 16.203 1 96.31 202 ILE B O 1
ATOM 3851 N N . GLU B 1 203 ? 20.344 14.5 17.734 1 95.25 203 GLU B N 1
ATOM 3852 C CA . GLU B 1 203 ? 20.281 15.859 17.203 1 95.25 203 GLU B CA 1
ATOM 3853 C C . GLU B 1 203 ? 21.578 16.609 17.453 1 95.25 203 GLU B C 1
ATOM 3855 O O . GLU B 1 203 ? 22.156 16.531 18.547 1 95.25 203 GLU B O 1
ATOM 3860 N N . PHE B 1 204 ? 21.984 17.281 16.422 1 95.69 204 PHE B N 1
ATOM 3861 C CA . PHE B 1 204 ? 23.141 18.156 16.625 1 95.69 204 PHE B CA 1
ATOM 3862 C C . PHE B 1 204 ? 22.766 19.375 17.453 1 95.69 204 PHE B C 1
ATOM 3864 O O . PHE B 1 204 ? 21.641 19.859 17.375 1 95.69 204 PHE B O 1
ATOM 3871 N N . ALA B 1 205 ? 23.828 19.844 18.172 1 93.62 205 ALA B N 1
ATOM 3872 C CA . ALA B 1 205 ? 23.625 21.109 18.891 1 93.62 205 ALA B CA 1
ATOM 3873 C C . ALA B 1 205 ? 23.344 22.25 17.922 1 93.62 205 ALA B C 1
ATOM 3875 O O . ALA B 1 205 ? 23.797 22.234 16.766 1 93.62 205 ALA B O 1
ATOM 3876 N N . SER B 1 206 ? 22.484 23.172 18.406 1 90.06 206 SER B N 1
ATOM 3877 C CA . SER B 1 206 ? 22.047 24.266 17.547 1 90.06 206 SER B CA 1
ATOM 3878 C C . SER B 1 206 ? 23.25 24.953 16.875 1 90.06 206 SER B C 1
ATOM 3880 O O . SER B 1 206 ? 23.172 25.328 15.703 1 90.06 206 SER B O 1
ATOM 3882 N N . GLU B 1 207 ? 24.328 25.062 17.547 1 92.12 207 GLU B N 1
ATOM 3883 C CA . GLU B 1 207 ? 25.5 25.75 17.031 1 92.12 207 GLU B CA 1
ATOM 3884 C C . GLU B 1 207 ? 26.219 24.906 15.977 1 92.12 207 GLU B C 1
ATOM 3886 O O . GLU B 1 207 ? 27.016 25.422 15.188 1 92.12 207 GLU B O 1
ATOM 3891 N N . ASP B 1 208 ? 25.922 23.656 15.992 1 93.88 208 ASP B N 1
ATOM 3892 C CA . ASP B 1 208 ? 26.594 22.719 15.086 1 93.88 208 ASP B CA 1
ATOM 3893 C C . ASP B 1 208 ? 25.734 22.406 13.875 1 93.88 208 ASP B C 1
ATOM 3895 O O . ASP B 1 208 ? 26.172 21.734 12.938 1 93.88 208 ASP B O 1
ATOM 3899 N N . ARG B 1 209 ? 24.516 22.875 13.859 1 94.25 209 ARG B N 1
ATOM 3900 C CA . ARG B 1 209 ? 23.594 22.641 12.758 1 94.25 209 ARG B CA 1
ATOM 3901 C C . ARG B 1 209 ? 23.719 23.719 11.695 1 94.25 209 ARG B C 1
ATOM 3903 O O . ARG B 1 209 ? 23.891 24.891 12.016 1 94.25 209 ARG B O 1
ATOM 3910 N N . LEU B 1 210 ? 23.609 23.25 10.5 1 96.06 210 LEU B N 1
ATOM 3911 C CA . LEU B 1 210 ? 23.453 24.234 9.438 1 96.06 210 LEU B CA 1
ATOM 3912 C C . LEU B 1 210 ? 22.125 24.969 9.562 1 96.06 210 LEU B C 1
ATOM 3914 O O . LEU B 1 210 ? 21.109 24.359 9.875 1 96.06 210 LEU B O 1
ATOM 3918 N N . PRO B 1 211 ? 22.141 26.266 9.328 1 94.62 211 PRO B N 1
ATOM 3919 C CA . PRO B 1 211 ? 20.891 27.016 9.438 1 94.62 211 PRO B CA 1
ATOM 3920 C C . PRO B 1 211 ? 19.828 26.531 8.469 1 94.62 211 PRO B C 1
ATOM 3922 O O . PRO B 1 211 ? 18.625 26.688 8.734 1 94.62 211 PRO B O 1
ATOM 3925 N N . ASP B 1 212 ? 20.25 25.953 7.32 1 97.19 212 ASP B N 1
ATOM 3926 C CA . ASP B 1 212 ? 19.281 25.484 6.328 1 97.19 212 ASP B CA 1
ATOM 3927 C C . ASP B 1 212 ? 19.078 23.984 6.434 1 97.19 212 ASP B C 1
ATOM 3929 O O . ASP B 1 212 ? 18.484 23.359 5.543 1 97.19 212 ASP B O 1
ATOM 3933 N N . SER B 1 213 ? 19.594 23.359 7.527 1 97.62 213 SER B N 1
ATOM 3934 C CA . SER B 1 213 ? 19.219 21.984 7.801 1 97.62 213 SER B CA 1
ATOM 3935 C C . SER B 1 213 ? 17.719 21.859 8.07 1 97.62 213 SER B C 1
ATOM 3937 O O . SER B 1 213 ? 17.062 22.844 8.383 1 97.62 213 SER B O 1
ATOM 3939 N N . HIS B 1 214 ? 17.203 20.688 7.93 1 97.25 214 HIS B N 1
ATOM 3940 C CA . HIS B 1 214 ? 15.773 20.453 8.164 1 97.25 214 HIS B CA 1
ATOM 3941 C C . HIS B 1 214 ? 15.391 20.844 9.586 1 97.25 214 HIS B C 1
ATOM 3943 O O . HIS B 1 214 ? 14.406 21.562 9.797 1 97.25 214 HIS B O 1
ATOM 3949 N N . LEU B 1 215 ? 16.156 20.375 10.547 1 95.56 215 LEU B N 1
ATOM 3950 C CA . LEU B 1 215 ? 15.875 20.703 11.938 1 95.56 215 LEU B CA 1
ATOM 3951 C C . LEU B 1 215 ? 16 22.219 12.172 1 95.56 215 LEU B C 1
ATOM 3953 O O . LEU B 1 215 ? 15.25 22.781 12.961 1 95.56 215 LEU B O 1
ATOM 3957 N N . GLY B 1 216 ? 16.984 22.781 11.555 1 94.06 216 GLY B N 1
ATOM 3958 C CA . GLY B 1 216 ? 17.141 24.219 11.664 1 94.06 216 GLY B CA 1
ATOM 3959 C C . GLY B 1 216 ? 15.969 25 11.109 1 94.06 216 GLY B C 1
ATOM 3960 O O . GLY B 1 216 ? 15.641 26.078 11.609 1 94.06 216 GLY B O 1
ATOM 3961 N N . ARG B 1 217 ? 15.328 24.422 10.125 1 95.94 217 ARG B N 1
ATOM 3962 C CA . ARG B 1 217 ? 14.219 25.109 9.469 1 95.94 217 ARG B CA 1
ATOM 3963 C C . ARG B 1 217 ? 12.906 24.859 10.203 1 95.94 217 ARG B C 1
ATOM 3965 O O . ARG B 1 217 ? 12 25.688 10.164 1 95.94 217 ARG B O 1
ATOM 3972 N N . THR B 1 218 ? 12.766 23.703 10.945 1 94.44 218 THR B N 1
ATOM 3973 C CA . THR B 1 218 ? 11.453 23.297 11.43 1 94.44 218 THR B CA 1
ATOM 3974 C C . THR B 1 218 ? 11.367 23.406 12.945 1 94.44 218 THR B C 1
ATOM 3976 O O . THR B 1 218 ? 10.273 23.438 13.516 1 94.44 218 THR B O 1
ATOM 3979 N N . ASN B 1 219 ? 12.492 23.359 13.594 1 92.38 219 ASN B N 1
ATOM 3980 C CA . ASN B 1 219 ? 12.516 23.562 15.039 1 92.38 219 ASN B CA 1
ATOM 3981 C C . ASN B 1 219 ? 12.609 25.047 15.383 1 92.38 219 ASN B C 1
ATOM 3983 O O . ASN B 1 219 ? 13.656 25.516 15.828 1 92.38 219 ASN B O 1
ATOM 3987 N N . ILE B 1 220 ? 11.5 25.688 15.297 1 92.12 220 ILE B N 1
ATOM 3988 C CA . ILE B 1 220 ? 11.469 27.141 15.43 1 92.12 220 ILE B CA 1
ATOM 3989 C C . ILE B 1 220 ? 10.812 27.531 16.766 1 92.12 220 ILE B C 1
ATOM 3991 O O . ILE B 1 220 ? 9.938 26.812 17.25 1 92.12 220 ILE B O 1
ATOM 3995 N N . LYS B 1 221 ? 11.281 28.641 17.297 1 93.06 221 LYS B N 1
ATOM 3996 C CA . LYS B 1 221 ? 10.734 29.188 18.531 1 93.06 221 LYS B CA 1
ATOM 3997 C C . LYS B 1 221 ? 10.289 30.625 18.344 1 93.06 221 LYS B C 1
ATOM 3999 O O . LYS B 1 221 ? 10.93 31.391 17.625 1 93.06 221 LYS B O 1
ATOM 4004 N N . GLU B 1 222 ? 9.188 30.891 18.844 1 94.38 222 GLU B N 1
ATOM 4005 C CA . GLU B 1 222 ? 8.711 32.25 18.984 1 94.38 222 GLU B CA 1
ATOM 4006 C C . GLU B 1 222 ? 8.531 32.656 20.453 1 94.38 222 GLU B C 1
ATOM 4008 O O . GLU B 1 222 ? 7.82 31.953 21.188 1 94.38 222 GLU B O 1
ATOM 4013 N N . ASN B 1 223 ? 9.211 33.719 20.859 1 94.31 223 ASN B N 1
ATOM 4014 C CA . ASN B 1 223 ? 9.195 34.188 22.234 1 94.31 223 ASN B CA 1
ATOM 4015 C C . ASN B 1 223 ? 9.617 33.094 23.203 1 94.31 223 ASN B C 1
ATOM 4017 O O . ASN B 1 223 ? 8.969 32.875 24.234 1 94.31 223 ASN B O 1
ATOM 4021 N N . GLY B 1 224 ? 10.461 32.281 22.828 1 92.69 224 GLY B N 1
ATOM 4022 C CA . GLY B 1 224 ? 11.039 31.234 23.656 1 92.69 224 GLY B CA 1
ATOM 4023 C C . GLY B 1 224 ? 10.203 29.969 23.688 1 92.69 224 GLY B C 1
ATOM 4024 O O . GLY B 1 224 ? 10.562 29 24.344 1 92.69 224 GLY B O 1
ATOM 4025 N N . VAL B 1 225 ? 9.156 30.031 22.984 1 93.38 225 VAL B N 1
ATOM 4026 C CA . VAL B 1 225 ? 8.281 28.859 22.984 1 93.38 225 VAL B CA 1
ATOM 4027 C C . VAL B 1 225 ? 8.344 28.172 21.625 1 93.38 225 VAL B C 1
ATOM 4029 O O . VAL B 1 225 ? 8.188 28.828 20.578 1 93.38 225 VAL B O 1
ATOM 4032 N N . GLY B 1 226 ? 8.555 26.922 21.641 1 94.38 226 GLY B N 1
ATOM 4033 C CA . GLY B 1 226 ? 8.609 26.156 20.406 1 94.38 226 GLY B CA 1
ATOM 4034 C C . GLY B 1 226 ? 7.262 26.047 19.703 1 94.38 226 GLY B C 1
ATOM 4035 O O . GLY B 1 226 ? 6.23 25.875 20.359 1 94.38 226 GLY B O 1
ATOM 4036 N N . LEU B 1 227 ? 7.211 26.172 18.438 1 96.38 227 LEU B N 1
ATOM 4037 C CA . LEU B 1 227 ? 6.02 25.938 17.641 1 96.38 227 LEU B CA 1
ATOM 4038 C C . LEU B 1 227 ? 5.84 24.453 17.344 1 96.38 227 LEU B C 1
ATOM 4040 O O . LEU B 1 227 ? 6.434 23.922 16.406 1 96.38 227 LEU B O 1
ATOM 4044 N N . LYS B 1 228 ? 5.02 23.797 18.094 1 96.19 228 LYS B N 1
ATOM 4045 C CA . LYS B 1 228 ? 4.887 22.344 18.031 1 96.19 228 LYS B CA 1
ATOM 4046 C C . LYS B 1 228 ? 3.713 21.922 17.156 1 96.19 228 LYS B C 1
ATOM 4048 O O . LYS B 1 228 ? 2.736 22.672 17.031 1 96.19 228 LYS B O 1
ATOM 4053 N N . ILE B 1 229 ? 3.842 20.828 16.578 1 96.75 229 ILE B N 1
ATOM 4054 C CA . ILE B 1 229 ? 2.803 20.172 15.781 1 96.75 229 ILE B CA 1
ATOM 4055 C C . ILE B 1 229 ? 2.789 18.672 16.078 1 96.75 229 ILE B C 1
ATOM 4057 O O . ILE B 1 229 ? 3.732 18.141 16.672 1 96.75 229 ILE B O 1
ATOM 4061 N N . VAL B 1 230 ? 1.721 18.016 15.789 1 96.62 230 VAL B N 1
ATOM 4062 C CA . VAL B 1 230 ? 1.61 16.562 15.875 1 96.62 230 VAL B CA 1
ATOM 4063 C C . VAL B 1 230 ? 1.719 15.953 14.484 1 96.62 230 VAL B C 1
ATOM 4065 O O . VAL B 1 230 ? 0.81 16.094 13.664 1 96.62 230 VAL B O 1
ATOM 4068 N N . ARG B 1 231 ? 2.777 15.258 14.258 1 95.19 231 ARG B N 1
ATOM 4069 C CA . ARG B 1 231 ? 3.012 14.664 12.945 1 95.19 231 ARG B CA 1
ATOM 4070 C C . ARG B 1 231 ? 2.473 13.234 12.891 1 95.19 231 ARG B C 1
ATOM 4072 O O . ARG B 1 231 ? 2.652 12.461 13.836 1 95.19 231 ARG B O 1
ATOM 4079 N N . ARG B 1 232 ? 1.826 12.891 11.797 1 93.56 232 ARG B N 1
ATOM 4080 C CA . ARG B 1 232 ? 1.308 11.555 11.523 1 93.56 232 ARG B CA 1
ATOM 4081 C C . ARG B 1 232 ? 1.668 11.109 10.117 1 93.56 232 ARG B C 1
ATOM 4083 O O . ARG B 1 232 ? 0.858 10.477 9.438 1 93.56 232 ARG B O 1
ATOM 4090 N N . SER B 1 233 ? 2.789 11.383 9.648 1 94.19 233 SER B N 1
ATOM 4091 C CA . SER B 1 233 ? 3.238 11.156 8.281 1 94.19 233 SER B CA 1
ATOM 4092 C C . SER B 1 233 ? 3.734 9.727 8.086 1 94.19 233 SER B C 1
ATOM 4094 O O . SER B 1 233 ? 4.25 9.117 9.023 1 94.19 233 SER B O 1
ATOM 4096 N N . LEU B 1 234 ? 3.572 9.234 6.918 1 97.5 234 LEU B N 1
ATOM 4097 C CA . LEU B 1 234 ? 4.094 7.93 6.539 1 97.5 234 LEU B CA 1
ATOM 4098 C C . LEU B 1 234 ? 4.691 7.969 5.137 1 97.5 234 LEU B C 1
ATOM 4100 O O . LEU B 1 234 ? 4.195 8.688 4.266 1 97.5 234 LEU B O 1
ATOM 4104 N N . PRO B 1 235 ? 5.758 7.176 4.91 1 98.31 235 PRO B N 1
ATOM 4105 C CA . PRO B 1 235 ? 6.18 6.945 3.527 1 98.31 235 PRO B CA 1
ATOM 4106 C C . PRO B 1 235 ? 5.094 6.289 2.68 1 98.31 235 PRO B C 1
ATOM 4108 O O . PRO B 1 235 ? 4.121 5.758 3.219 1 98.31 235 PRO B O 1
ATOM 4111 N N . PHE B 1 236 ? 5.246 6.449 1.362 1 98.62 236 PHE B N 1
ATOM 4112 C CA . PHE B 1 236 ? 4.34 5.812 0.412 1 98.62 236 PHE B CA 1
ATOM 4113 C C . PHE B 1 236 ? 5.066 5.48 -0.887 1 98.62 236 PHE B C 1
ATOM 4115 O O . PHE B 1 236 ? 6.164 5.98 -1.136 1 98.62 236 PHE B O 1
ATOM 4122 N N . GLY B 1 237 ? 4.449 4.574 -1.662 1 98.38 237 GLY B N 1
ATOM 4123 C CA . GLY B 1 237 ? 4.852 4.422 -3.051 1 98.38 237 GLY B CA 1
ATOM 4124 C C . GLY B 1 237 ? 5.449 3.059 -3.352 1 98.38 237 GLY B C 1
ATOM 4125 O O . GLY B 1 237 ? 5.316 2.127 -2.555 1 98.38 237 GLY B O 1
ATOM 4126 N N . GLN B 1 238 ? 5.973 2.938 -4.52 1 98.56 238 GLN B N 1
ATOM 4127 C CA . GLN B 1 238 ? 6.621 1.729 -5.016 1 98.56 238 GLN B CA 1
ATOM 4128 C C . GLN B 1 238 ? 8.133 1.922 -5.129 1 98.56 238 GLN B C 1
ATOM 4130 O O . GLN B 1 238 ? 8.602 3.021 -5.422 1 98.56 238 GLN B O 1
ATOM 4135 N N . VAL B 1 239 ? 8.852 0.854 -4.973 1 98.38 239 VAL B N 1
ATOM 4136 C CA . VAL B 1 239 ? 10.305 0.924 -5.07 1 98.38 239 VAL B CA 1
ATOM 4137 C C . VAL B 1 239 ? 10.703 1.354 -6.48 1 98.38 239 VAL B C 1
ATOM 4139 O O . VAL B 1 239 ? 11.586 2.201 -6.648 1 98.38 239 VAL B O 1
ATOM 4142 N N . SER B 1 240 ? 10.016 0.856 -7.477 1 98.06 240 SER B N 1
ATOM 4143 C CA . SER B 1 240 ? 10.383 1.119 -8.867 1 98.06 240 SER B CA 1
ATOM 4144 C C . SER B 1 240 ? 9.578 2.285 -9.438 1 98.06 240 SER B C 1
ATOM 4146 O O . SER B 1 240 ? 9.695 2.605 -10.617 1 98.06 240 SER B O 1
ATOM 4148 N N . GLY B 1 241 ? 8.688 2.861 -8.703 1 97.31 241 GLY B N 1
ATOM 4149 C CA . GLY B 1 241 ? 7.855 3.979 -9.133 1 97.31 241 GLY B CA 1
ATOM 4150 C C . GLY B 1 241 ? 7.973 5.191 -8.227 1 97.31 241 GLY B C 1
ATOM 4151 O O . GLY B 1 241 ? 8.992 5.375 -7.562 1 97.31 241 GLY B O 1
ATOM 4152 N N . GLU B 1 242 ? 6.984 6.035 -8.297 1 97.56 242 GLU B N 1
ATOM 4153 C CA . GLU B 1 242 ? 6.961 7.199 -7.418 1 97.56 242 GLU B CA 1
ATOM 4154 C C . GLU B 1 242 ? 6.906 6.781 -5.949 1 97.56 242 GLU B C 1
ATOM 4156 O O . GLU B 1 242 ? 6.211 5.824 -5.598 1 97.56 242 GLU B O 1
ATOM 4161 N N . HIS B 1 243 ? 7.629 7.41 -5.168 1 98.75 243 HIS B N 1
ATOM 4162 C CA . HIS B 1 243 ? 7.668 7.184 -3.727 1 98.75 243 HIS B CA 1
ATOM 4163 C C . HIS B 1 243 ? 8.086 8.445 -2.982 1 98.75 243 HIS B C 1
ATOM 4165 O O . HIS B 1 243 ? 8.602 9.391 -3.588 1 98.75 243 HIS B O 1
ATOM 4171 N N . GLY B 1 244 ? 7.777 8.492 -1.756 1 98.69 244 GLY B N 1
ATOM 4172 C CA . GLY B 1 244 ? 8.148 9.641 -0.944 1 98.69 244 GLY B CA 1
ATOM 4173 C C . GLY B 1 244 ? 7.473 9.648 0.415 1 98.69 244 GLY B C 1
ATOM 4174 O O . GLY B 1 244 ? 7.434 8.625 1.104 1 98.69 244 GLY B O 1
ATOM 4175 N N . LEU B 1 245 ? 7.07 10.828 0.819 1 98.44 245 LEU B N 1
ATOM 4176 C CA . LEU B 1 245 ? 6.465 11.047 2.129 1 98.44 245 LEU B CA 1
ATOM 4177 C C . LEU B 1 245 ? 5.094 11.703 1.992 1 98.44 245 LEU B C 1
ATOM 4179 O O . LEU B 1 245 ? 4.953 12.719 1.306 1 98.44 245 LEU B O 1
ATOM 4183 N N . GLN B 1 246 ? 4.145 11.07 2.568 1 98.38 246 GLN B N 1
ATOM 4184 C CA . GLN B 1 246 ? 2.865 11.734 2.807 1 98.38 246 GLN B CA 1
ATOM 4185 C C . GLN B 1 246 ? 2.84 12.398 4.18 1 98.38 246 GLN B C 1
ATOM 4187 O O . GLN B 1 246 ? 2.543 11.75 5.184 1 98.38 246 GLN B O 1
ATOM 4192 N N . PHE B 1 247 ? 3.105 13.672 4.137 1 98.12 247 PHE B N 1
ATOM 4193 C CA . PHE B 1 247 ? 3.207 14.43 5.379 1 98.12 247 PHE B CA 1
ATOM 4194 C C . PHE B 1 247 ? 1.836 14.922 5.828 1 98.12 247 PHE B C 1
ATOM 4196 O O . PHE B 1 247 ? 1.074 15.469 5.023 1 98.12 247 PHE B O 1
ATOM 4203 N N . ILE B 1 248 ? 1.552 14.703 7.082 1 97.94 248 ILE B N 1
ATOM 4204 C CA . ILE B 1 248 ? 0.359 15.281 7.695 1 97.94 248 ILE B CA 1
ATOM 4205 C C . ILE B 1 248 ? 0.678 15.727 9.117 1 97.94 248 ILE B C 1
ATOM 4207 O O . ILE B 1 248 ? 1.406 15.047 9.844 1 97.94 248 ILE B O 1
ATOM 4211 N N . ALA B 1 249 ? 0.159 16.828 9.484 1 97.44 249 ALA B N 1
ATOM 4212 C CA . ALA B 1 249 ? 0.328 17.297 10.852 1 97.44 249 ALA B CA 1
ATOM 4213 C C . ALA B 1 249 ? -0.943 17.984 11.359 1 97.44 249 ALA B C 1
ATOM 4215 O O . ALA B 1 249 ? -1.696 18.562 10.578 1 97.44 249 ALA B O 1
ATOM 4216 N N . TYR B 1 250 ? -1.156 17.859 12.594 1 98.38 250 TYR B N 1
ATOM 4217 C CA . TYR B 1 250 ? -2.262 18.469 13.312 1 98.38 250 TYR B CA 1
ATOM 4218 C C . TYR B 1 250 ? -1.753 19.5 14.312 1 98.38 250 TYR B C 1
ATOM 4220 O O . TYR B 1 250 ? -0.693 19.328 14.922 1 98.38 250 TYR B O 1
ATOM 4228 N N . SER B 1 251 ? -2.525 20.547 14.508 1 98.5 251 SER B N 1
ATOM 4229 C CA . SER B 1 251 ? -2.152 21.547 15.492 1 98.5 251 SER B CA 1
ATOM 4230 C C . SER B 1 251 ? -3.365 22.359 15.938 1 98.5 251 SER B C 1
ATOM 4232 O O . SER B 1 251 ? -4.289 22.594 15.156 1 98.5 251 SER B O 1
ATOM 4234 N N . ALA B 1 252 ? -3.299 22.828 17.125 1 98.25 252 ALA B N 1
ATOM 4235 C CA . ALA B 1 252 ? -4.32 23.734 17.656 1 98.25 252 ALA B CA 1
ATOM 4236 C C . ALA B 1 252 ? -4.215 25.109 17 1 98.25 252 ALA B C 1
ATOM 4238 O O . ALA B 1 252 ? -5.145 25.922 17.078 1 98.25 252 ALA B O 1
ATOM 4239 N N . SER B 1 253 ? -3.1 25.375 16.375 1 97.88 253 SER B N 1
ATOM 4240 C CA . SER B 1 253 ? -2.854 26.656 15.719 1 97.88 253 SER B CA 1
ATOM 4241 C C . SER B 1 253 ? -2.291 26.453 14.312 1 97.88 253 SER B C 1
ATOM 4243 O O . SER B 1 253 ? -1.223 25.859 14.141 1 97.88 253 SER B O 1
ATOM 4245 N N . LEU B 1 254 ? -2.986 27.016 13.32 1 98.44 254 LEU B N 1
ATOM 4246 C CA . LEU B 1 254 ? -2.479 26.953 11.953 1 98.44 254 LEU B CA 1
ATOM 4247 C C . LEU B 1 254 ? -1.162 27.703 11.828 1 98.44 254 LEU B C 1
ATOM 4249 O O . LEU B 1 254 ? -0.314 27.359 11.008 1 98.44 254 LEU B O 1
ATOM 4253 N N . HIS B 1 255 ? -1.01 28.688 12.703 1 98 255 HIS B N 1
ATOM 4254 C CA . HIS B 1 255 ? 0.186 29.531 12.703 1 98 255 HIS B CA 1
ATOM 4255 C C . HIS B 1 255 ? 1.446 28.688 12.859 1 98 255 HIS B C 1
ATOM 4257 O O . HIS B 1 255 ? 2.436 28.906 12.156 1 98 255 HIS B O 1
ATOM 4263 N N . ASN B 1 256 ? 1.419 27.703 13.789 1 97.81 256 ASN B N 1
ATOM 4264 C CA . ASN B 1 256 ? 2.584 26.844 14 1 97.81 256 ASN B CA 1
ATOM 4265 C C . ASN B 1 256 ? 2.994 26.141 12.711 1 97.81 256 ASN B C 1
ATOM 4267 O O . ASN B 1 256 ? 4.172 26.125 12.352 1 97.81 256 ASN B O 1
ATOM 4271 N N . ILE B 1 257 ? 2.059 25.562 12.008 1 97.94 257 ILE B N 1
ATOM 4272 C CA . ILE B 1 257 ? 2.283 24.844 10.766 1 97.94 257 ILE B CA 1
ATOM 4273 C C . ILE B 1 257 ? 2.811 25.797 9.695 1 97.94 257 ILE B C 1
ATOM 4275 O O . ILE B 1 257 ? 3.84 25.547 9.078 1 97.94 257 ILE B O 1
ATOM 4279 N N . ASP B 1 258 ? 2.111 26.875 9.562 1 98.19 258 ASP B N 1
ATOM 4280 C CA . ASP B 1 258 ? 2.402 27.844 8.508 1 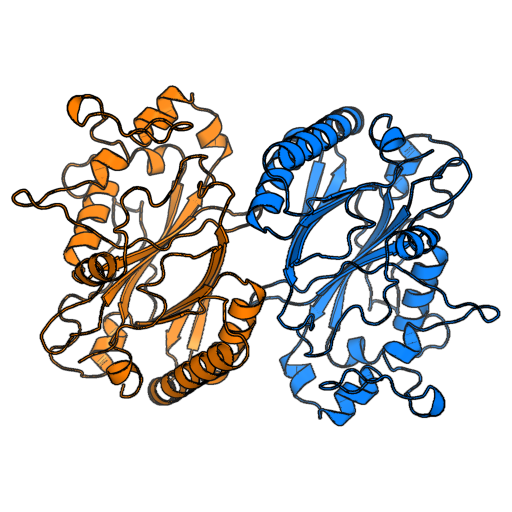98.19 258 ASP B CA 1
ATOM 4281 C C . ASP B 1 258 ? 3.807 28.422 8.664 1 98.19 258 ASP B C 1
ATOM 4283 O O . ASP B 1 258 ? 4.543 28.547 7.68 1 98.19 258 ASP B O 1
ATOM 4287 N N . GLU B 1 259 ? 4.172 28.797 9.852 1 97.62 259 GLU B N 1
ATOM 4288 C CA . GLU B 1 259 ? 5.488 29.375 10.102 1 97.62 259 GLU B CA 1
ATOM 4289 C C . GLU B 1 259 ? 6.602 28.375 9.766 1 97.62 259 GLU B C 1
ATOM 4291 O O . GLU B 1 259 ? 7.602 28.75 9.148 1 97.62 259 GLU B O 1
ATOM 4296 N N . GLN B 1 260 ? 6.43 27.156 10.172 1 97.31 260 GLN B N 1
ATOM 4297 C CA . GLN B 1 260 ? 7.426 26.141 9.859 1 97.31 260 GLN B CA 1
ATOM 4298 C C . GLN B 1 260 ? 7.605 26 8.352 1 97.31 260 GLN B C 1
ATOM 4300 O O . GLN B 1 260 ? 8.734 25.922 7.855 1 97.31 260 GLN B O 1
ATOM 4305 N N . LEU B 1 261 ? 6.535 25.984 7.605 1 98.44 261 LEU B N 1
ATOM 4306 C CA . LEU B 1 261 ? 6.613 25.844 6.156 1 98.44 261 LEU B CA 1
ATOM 4307 C C . LEU B 1 261 ? 7.297 27.062 5.531 1 98.44 261 LEU B C 1
ATOM 4309 O O . LEU B 1 261 ? 8.086 26.922 4.598 1 98.44 261 LEU B O 1
ATOM 4313 N N . LYS B 1 262 ? 6.953 28.25 6.02 1 98.06 262 LYS B N 1
ATOM 4314 C CA . LYS B 1 262 ? 7.574 29.469 5.492 1 98.06 262 LYS B CA 1
ATOM 4315 C C . LYS B 1 262 ? 9.086 29.438 5.699 1 98.06 262 LYS B C 1
ATOM 4317 O O . LYS B 1 262 ? 9.844 29.891 4.836 1 98.06 262 LYS B O 1
ATOM 4322 N N . PHE B 1 263 ? 9.508 28.875 6.832 1 97.25 263 PHE B N 1
ATOM 4323 C CA . PHE B 1 263 ? 10.938 28.719 7.051 1 97.25 263 PHE B CA 1
ATOM 4324 C C . PHE B 1 263 ? 11.516 27.672 6.109 1 97.25 263 PHE B C 1
ATOM 4326 O O . PHE B 1 263 ? 12.555 27.891 5.48 1 97.25 263 PHE B O 1
ATOM 4333 N N . MET B 1 264 ? 10.859 26.562 5.961 1 98.12 264 MET B N 1
ATOM 4334 C CA . MET B 1 264 ? 11.344 25.469 5.137 1 98.12 264 MET B CA 1
ATOM 4335 C C . MET B 1 264 ? 11.539 25.906 3.691 1 98.12 264 MET B C 1
ATOM 4337 O O . MET B 1 264 ? 12.5 25.5 3.033 1 98.12 264 MET B O 1
ATOM 4341 N N . PHE B 1 265 ? 10.664 26.781 3.262 1 98.5 265 PHE B N 1
ATOM 4342 C CA . PHE B 1 265 ? 10.664 27.094 1.839 1 98.5 265 PHE B CA 1
ATOM 4343 C C . PHE B 1 265 ? 11.273 28.469 1.589 1 98.5 265 PHE B C 1
ATOM 4345 O O . PHE B 1 265 ? 11.188 29 0.479 1 98.5 265 PHE B O 1
ATOM 4352 N N . GLY B 1 266 ? 11.766 29.141 2.625 1 97.31 266 GLY B N 1
ATOM 4353 C CA . GLY B 1 266 ? 12.633 30.297 2.461 1 97.31 266 GLY B CA 1
ATOM 4354 C C . GLY B 1 266 ? 11.883 31.609 2.451 1 97.31 266 GLY B C 1
ATOM 4355 O O . GLY B 1 266 ? 12.438 32.656 2.078 1 97.31 266 GLY B O 1
ATOM 4356 N N . GLU B 1 267 ? 10.68 31.594 2.867 1 96.56 267 GLU B N 1
ATOM 4357 C CA . GLU B 1 267 ? 9.875 32.812 2.855 1 96.56 267 GLU B CA 1
ATOM 4358 C C . GLU B 1 267 ? 10.375 33.812 3.887 1 96.56 267 GLU B C 1
ATOM 4360 O O . GLU B 1 267 ? 10.195 35.031 3.725 1 96.56 267 GLU B O 1
ATOM 4365 N N . LYS B 1 268 ? 11.016 33.375 4.922 1 95.19 268 LYS B N 1
ATOM 4366 C CA . LYS B 1 268 ? 11.359 34.219 6.062 1 95.19 268 LYS B CA 1
ATOM 4367 C C . LYS B 1 268 ? 12.766 34.781 5.91 1 95.19 268 LYS B C 1
ATOM 4369 O O . LYS B 1 268 ? 13.023 35.906 6.332 1 95.19 268 LYS B O 1
ATOM 4374 N N . ASP B 1 269 ? 13.719 34.094 5.281 1 95.81 269 ASP B N 1
ATOM 4375 C CA . ASP B 1 269 ? 15.109 34.562 5.266 1 95.81 269 ASP B CA 1
ATOM 4376 C C . ASP B 1 269 ? 15.844 34.031 4.039 1 95.81 269 ASP B C 1
ATOM 4378 O O . ASP B 1 269 ? 17.078 33.969 4.023 1 95.81 269 ASP B O 1
ATOM 4382 N N . ASP B 1 270 ? 15.117 33.469 3.1 1 95.31 270 ASP B N 1
ATOM 4383 C CA . ASP B 1 270 ? 15.609 33 1.802 1 95.31 270 ASP B CA 1
ATOM 4384 C C . ASP B 1 270 ? 16.438 31.734 1.94 1 95.31 270 ASP B C 1
ATOM 4386 O O . ASP B 1 270 ? 17.125 31.328 0.999 1 95.31 270 ASP B O 1
ATOM 4390 N N . LYS B 1 271 ? 16.516 31.141 3.115 1 96.81 271 LYS B N 1
ATOM 4391 C CA . LYS B 1 271 ? 17.156 29.844 3.301 1 96.81 271 LYS B CA 1
ATOM 4392 C C . LYS B 1 271 ? 16.156 28.703 3.109 1 96.81 271 LYS B C 1
ATOM 4394 O O . LYS B 1 271 ? 15.141 28.641 3.793 1 96.81 271 LYS B O 1
ATOM 4399 N N . ILE B 1 272 ? 16.516 27.875 2.176 1 98 272 ILE B N 1
ATOM 4400 C CA . ILE B 1 272 ? 15.617 26.781 1.824 1 98 272 ILE B CA 1
ATOM 4401 C C . ILE B 1 272 ? 16.125 25.484 2.459 1 98 272 ILE B C 1
ATOM 4403 O O . ILE B 1 272 ? 17.312 25.203 2.441 1 98 272 ILE B O 1
ATOM 4407 N N . ASP B 1 273 ? 15.273 24.734 3.041 1 98.44 273 ASP B N 1
ATOM 4408 C CA . ASP B 1 273 ? 15.57 23.438 3.639 1 98.44 273 ASP B CA 1
ATOM 4409 C C . ASP B 1 273 ? 16.406 22.578 2.691 1 98.44 273 ASP B C 1
ATOM 4411 O O . ASP B 1 273 ? 16.031 22.375 1.53 1 98.44 273 ASP B O 1
ATOM 4415 N N . LEU B 1 274 ? 17.453 22 3.154 1 98.56 274 LEU B N 1
ATOM 4416 C CA . LEU B 1 274 ? 18.391 21.266 2.33 1 98.56 274 LEU B CA 1
ATOM 4417 C C . LEU B 1 274 ? 17.766 19.969 1.809 1 98.56 274 LEU B C 1
ATOM 4419 O O . LEU B 1 274 ? 18.234 19.406 0.812 1 98.56 274 LEU B O 1
ATOM 4423 N N . LEU B 1 275 ? 16.719 19.438 2.441 1 98.25 275 LEU B N 1
ATOM 4424 C CA . LEU B 1 275 ? 16.031 18.25 1.938 1 98.25 275 LEU B CA 1
ATOM 4425 C C . LEU B 1 275 ? 15.344 18.547 0.61 1 98.25 275 LEU B C 1
ATOM 4427 O O . LEU B 1 275 ? 15.18 17.641 -0.22 1 98.25 275 LEU B O 1
ATOM 4431 N N . LEU B 1 276 ? 14.938 19.781 0.421 1 98.31 276 LEU B N 1
ATOM 4432 C CA . LEU B 1 276 ? 14.32 20.172 -0.839 1 98.31 276 LEU B CA 1
ATOM 4433 C C . LEU B 1 276 ? 15.359 20.266 -1.952 1 98.31 276 LEU B C 1
ATOM 4435 O O . LEU B 1 276 ? 15.023 20.125 -3.131 1 98.31 276 LEU B O 1
ATOM 4439 N N . LYS B 1 277 ? 16.547 20.516 -1.581 1 97.12 277 LYS B N 1
ATOM 4440 C CA . LYS B 1 277 ? 17.641 20.578 -2.539 1 97.12 277 LYS B CA 1
ATOM 4441 C C . LYS B 1 277 ? 18.141 19.172 -2.9 1 97.12 277 LYS B C 1
ATOM 4443 O O . LYS B 1 277 ? 18.391 18.875 -4.07 1 97.12 277 LYS B O 1
ATOM 4448 N N . HIS B 1 278 ? 18.172 18.344 -1.931 1 98 278 HIS B N 1
ATOM 4449 C CA . HIS B 1 278 ? 18.938 17.109 -2.125 1 98 278 HIS B CA 1
ATOM 4450 C C . HIS B 1 278 ? 18.031 15.922 -2.387 1 98 278 HIS B C 1
ATOM 4452 O O . HIS B 1 278 ? 18.5 14.875 -2.844 1 98 278 HIS B O 1
ATOM 4458 N N . MET B 1 279 ? 16.703 16.078 -2.164 1 97.81 279 MET B N 1
ATOM 4459 C CA . MET B 1 279 ? 15.984 14.797 -2.193 1 97.81 279 MET B CA 1
ATOM 4460 C C . MET B 1 279 ? 14.516 15.008 -2.518 1 97.81 279 MET B C 1
ATOM 4462 O O . MET B 1 279 ? 13.938 14.258 -3.305 1 97.81 279 MET B O 1
ATOM 4466 N N . SER B 1 280 ? 13.891 16 -1.973 1 98.38 280 SER B N 1
ATOM 4467 C CA . SER B 1 280 ? 12.438 16.031 -1.854 1 98.38 280 SER B CA 1
ATOM 4468 C C . SER B 1 280 ? 11.828 17.125 -2.73 1 98.38 280 SER B C 1
ATOM 4470 O O . SER B 1 280 ? 12.367 18.219 -2.82 1 98.38 280 SER B O 1
ATOM 4472 N N . THR B 1 281 ? 10.742 16.828 -3.32 1 98.69 281 THR B N 1
ATOM 4473 C CA . THR B 1 281 ? 9.945 17.781 -4.078 1 98.69 281 THR B CA 1
ATOM 4474 C C . THR B 1 281 ? 8.492 17.781 -3.604 1 98.69 281 THR B C 1
ATOM 4476 O O . THR B 1 281 ? 7.836 16.734 -3.617 1 98.69 281 THR B O 1
ATOM 4479 N N . ALA B 1 282 ? 8.031 18.906 -3.207 1 98.69 282 ALA B N 1
ATOM 4480 C CA . ALA B 1 282 ? 6.629 19.016 -2.811 1 98.69 282 ALA B CA 1
ATOM 4481 C C . ALA B 1 282 ? 5.707 18.984 -4.027 1 98.69 282 ALA B C 1
ATOM 4483 O O . ALA B 1 282 ? 5.863 19.797 -4.949 1 98.69 282 ALA B O 1
ATOM 4484 N N . LYS B 1 283 ? 4.75 18.109 -4.027 1 98.69 283 LYS B N 1
ATOM 4485 C CA . LYS B 1 283 ? 3.85 17.953 -5.168 1 98.69 283 LYS B CA 1
ATOM 4486 C C . LYS B 1 283 ? 2.436 18.406 -4.816 1 98.69 283 LYS B C 1
ATOM 4488 O O . LYS B 1 283 ? 1.693 18.859 -5.688 1 98.69 283 LYS B O 1
ATOM 4493 N N . ARG B 1 284 ? 2.008 18.203 -3.59 1 98.62 284 ARG B N 1
ATOM 4494 C CA . ARG B 1 284 ? 0.688 18.609 -3.109 1 98.62 284 ARG B CA 1
ATOM 4495 C C . ARG B 1 284 ? 0.784 19.281 -1.745 1 98.62 284 ARG B C 1
ATOM 4497 O O . ARG B 1 284 ? 1.569 18.859 -0.893 1 98.62 284 ARG B O 1
ATOM 4504 N N . SER B 1 285 ? -0.002 20.281 -1.592 1 98.88 285 SER B N 1
ATOM 4505 C CA . SER B 1 285 ? -0.065 20.984 -0.316 1 98.88 285 SER B CA 1
ATOM 4506 C C . SER B 1 285 ? -1.444 21.594 -0.088 1 98.88 285 SER B C 1
ATOM 4508 O O . SER B 1 285 ? -2.031 22.172 -1.004 1 98.88 285 SER B O 1
ATOM 4510 N N . ALA B 1 286 ? -1.922 21.453 1.102 1 98.94 286 ALA B N 1
ATOM 4511 C CA . ALA B 1 286 ? -3.238 21.984 1.444 1 98.94 286 ALA B CA 1
ATOM 4512 C C . ALA B 1 286 ? -3.391 22.141 2.955 1 98.94 286 ALA B C 1
ATOM 4514 O O . ALA B 1 286 ? -2.736 21.438 3.727 1 98.94 286 ALA B O 1
ATOM 4515 N N . TYR B 1 287 ? -4.227 23.094 3.35 1 98.94 287 TYR B N 1
ATOM 4516 C CA . TYR B 1 287 ? -4.656 23.266 4.734 1 98.94 287 TYR B CA 1
ATOM 4517 C C . TYR B 1 287 ? -6.105 22.828 4.91 1 98.94 287 TYR B C 1
ATOM 4519 O O . TYR B 1 287 ? -6.938 23.047 4.023 1 98.94 287 TYR B O 1
ATOM 4527 N N . TYR B 1 288 ? -6.395 22.328 6.086 1 98.94 288 TYR B N 1
ATOM 4528 C CA . TYR B 1 288 ? -7.766 21.938 6.414 1 98.94 288 TYR B CA 1
ATOM 4529 C C . TYR B 1 288 ? -8.086 22.266 7.867 1 98.94 288 TYR B C 1
ATOM 4531 O O . TYR B 1 288 ? -7.184 22.484 8.672 1 98.94 288 TYR B O 1
ATOM 4539 N N . TYR B 1 289 ? -9.328 22.344 8.164 1 98.88 289 TYR B N 1
ATOM 4540 C CA . TYR B 1 289 ? -9.859 22.422 9.523 1 98.88 289 TYR B CA 1
ATOM 4541 C C . TYR B 1 289 ? -10.688 21.188 9.852 1 98.88 289 TYR B C 1
ATOM 4543 O O . TYR B 1 289 ? -11.641 20.859 9.148 1 98.88 289 TYR B O 1
ATOM 4551 N N . ALA B 1 290 ? -10.281 20.438 10.859 1 98.88 290 ALA B N 1
ATOM 4552 C CA . ALA B 1 290 ? -11.016 19.297 11.391 1 98.88 290 ALA B CA 1
ATOM 4553 C C . ALA B 1 290 ? -11.875 19.703 12.586 1 98.88 290 ALA B C 1
ATOM 4555 O O . ALA B 1 290 ? -11.352 19.922 13.68 1 98.88 290 ALA B O 1
ATOM 4556 N N . PRO B 1 291 ? -13.156 19.75 12.445 1 98.56 291 PRO B N 1
ATOM 4557 C CA . PRO B 1 291 ? -14 20.078 13.594 1 98.56 291 PRO B CA 1
ATOM 4558 C C . PRO B 1 291 ? -14.078 18.938 14.609 1 98.56 291 PRO B C 1
ATOM 4560 O O . PRO B 1 291 ? -13.602 17.828 14.344 1 98.56 291 PRO B O 1
ATOM 4563 N N . SER B 1 292 ? -14.633 19.234 15.797 1 98.31 292 SER B N 1
ATOM 4564 C CA . SER B 1 292 ? -14.875 18.188 16.781 1 98.31 292 SER B CA 1
ATOM 4565 C C . SER B 1 292 ? -15.805 17.109 16.219 1 98.31 292 SER B C 1
ATOM 4567 O O . SER B 1 292 ? -16.453 17.328 15.195 1 98.31 292 SER B O 1
ATOM 4569 N N . VAL B 1 293 ? -15.844 16.016 16.891 1 98.25 293 VAL B N 1
ATOM 4570 C CA . VAL B 1 293 ? -16.719 14.922 16.484 1 98.25 293 VAL B CA 1
ATOM 4571 C C . VAL B 1 293 ? -18.172 15.391 16.469 1 98.25 293 VAL B C 1
ATOM 4573 O O . VAL B 1 293 ? -18.922 15.094 15.539 1 98.25 293 VAL B O 1
ATOM 4576 N N . GLU B 1 294 ? -18.578 16.156 17.531 1 97.12 294 GLU B N 1
ATOM 4577 C CA . GLU B 1 294 ? -19.953 16.656 17.641 1 97.12 294 GLU B CA 1
ATOM 4578 C C . GLU B 1 294 ? -20.281 17.625 16.5 1 97.12 294 GLU B C 1
ATOM 4580 O O . GLU B 1 294 ? -21.359 17.562 15.922 1 97.12 294 GLU B O 1
ATOM 4585 N N . ARG B 1 295 ? -19.344 18.469 16.203 1 96.88 295 ARG B N 1
ATOM 4586 C CA . ARG B 1 295 ? -19.562 19.438 15.133 1 96.88 295 ARG B CA 1
ATOM 4587 C C . ARG B 1 295 ? -19.609 18.734 13.773 1 96.88 295 ARG B C 1
ATOM 4589 O O . ARG B 1 295 ? -20.375 19.125 12.898 1 96.88 295 ARG B O 1
ATOM 4596 N N . LEU B 1 296 ? -18.766 17.734 13.57 1 97.69 296 LEU B N 1
ATOM 4597 C CA . LEU B 1 296 ? -18.797 16.953 12.344 1 97.69 296 LEU B CA 1
ATOM 4598 C C . LEU B 1 296 ? -20.141 16.266 12.164 1 97.69 296 LEU B C 1
ATOM 4600 O O . LEU B 1 296 ? -20.672 16.203 11.047 1 97.69 296 LEU B O 1
ATOM 4604 N N . ALA B 1 297 ? -20.703 15.805 13.273 1 96 297 ALA B N 1
ATOM 4605 C CA . ALA B 1 297 ? -22 15.125 13.25 1 96 297 ALA B CA 1
ATOM 4606 C C . ALA B 1 297 ? -23.125 16.125 12.977 1 96 297 ALA B C 1
ATOM 4608 O O . ALA B 1 297 ? -24.219 15.727 12.547 1 96 297 ALA B O 1
ATOM 4609 N N . ASP B 1 298 ? -22.828 17.359 13.297 1 93.06 298 ASP B N 1
ATOM 4610 C CA . ASP B 1 298 ? -23.797 18.438 13.094 1 93.06 298 ASP B CA 1
ATOM 4611 C C . ASP B 1 298 ? -23.25 19.5 12.148 1 93.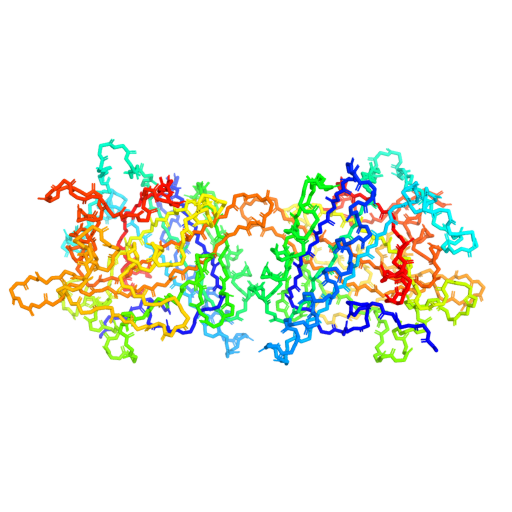06 298 ASP B C 1
ATOM 4613 O O . ASP B 1 298 ? -23.219 20.688 12.492 1 93.06 298 ASP B O 1
ATOM 4617 N N . LEU B 1 299 ? -22.953 19.094 10.984 1 93.38 299 LEU B N 1
ATOM 4618 C CA . LEU B 1 299 ? -22.328 20.016 10.039 1 93.38 299 LEU B CA 1
ATOM 4619 C C . LEU B 1 299 ? -23.312 21.078 9.57 1 93.38 299 LEU B C 1
ATOM 4621 O O . LEU B 1 299 ? -22.938 22.219 9.328 1 93.38 299 LEU B O 1
#

pLDDT: mean 96.57, std 3.7, range [68.38, 98.94]

Organism: NCBI:txid1073362

Secondary structure (DSSP, 8-state):
-PPPPTTSS----SEEEEEEEEES-HHHHHHHHHHHHHHHHHHHHHSTTS--EEEEEE-HHHHHHTT-TTSSTT------BGGGTB-----SEEEEEEES-HHHHHHHHHHHHHHHGGGEEEEEEEEEEPPGGGB-TTSSBP-TT---SHHHHHHHHS--SSTTTT-EEEEEEEEEE-HHHHHTS-HHHHHHHHTB-TTT-PBPPGGGS-TTSHHHHHS-EETTEE---EE--EEEE-TTS-EEEEEEEEES-HHHHHHHHHHHBTTTTSPBPHHHHHTEEEEEEEEEEE--HHHHHT-/-PPPPTTSS----SEEEEEEEEES-HHHHHHHHHHHHHHHHHHHHHSTTS--EEEEEE-HHHHHHTT-TTSSTT------BGGGTB-----SEEEEEEES-HHHHHHHHHHHHHHHGGGEEEEEEEEEEPPGGGB-TTSSBP-TT---SHHHHHHHHS--SSTTTT-EEEEEEEEEE-HHHHHTS-HHHHHHHHTB-TTT-PBPPGGGS-TTSHHHHHS-EETTEE---EE--EEEE-TTS-EEEEEEEEES-HHHHHHHHHHHBTTTTSPBPHHHHHTEEEEEEEEEEE--HHHHHT-

Nearest PDB structures (foldseek):
  7yzt-assembly1_B  TM=9.429E-01  e=1.651E-32  Acinetobacter radioresistens
  2hag-assembly1_A  TM=9.305E-01  e=2.277E-31  Shewanella oneidensis
  2gvk-assembly1_A  TM=9.187E-01  e=1.480E-29  Bacteroides thetaiotaomicron VPI-5482
  3qns-assembly1_A  TM=9.371E-01  e=1.376E-27  Rhodococcus jostii RHA1
  3vec-assembly1_B  TM=9.248E-01  e=1.460E-27  Rhodococcus jostii RHA1

InterPro domains:
  IPR006314 Dyp-type peroxidase [PS51404] (2-299)
  IPR006314 Dyp-type peroxidase [PTHR30521] (1-297)
  IPR006314 Dyp-type peroxidase [TIGR01413] (5-295)
  IPR011008 Dimeric alpha-beta barrel [SSF54909] (1-298)
  IPR048327 Dyp-type peroxidase, N-terminal domain [PF04261] (5-130)
  IPR048328 Dyp-type peroxidase, C-terminal domain [PF20628] (133-294)

Foldseek 3Di:
DFAAFQVQQDDDFFKKKKWFWAFDDLVLQLQLLLQLVVLQVVLCVVDPDFSKTKFKWFADVLVVVVVPPPAPVQGHKDDAFLVPQADAPAHGMMMMITTNDHVSNVVSVVSSCVSCDPRIDIPDMFMFGADPPCDFPLQAHPCPQADDDRVRSCQWFAQCDDPQGNKKKKKKWDKWWDNVLSVVDDQVVNCLLAQARRPVRGGHDPVPHDCQRLCNLQQDDDPNHTLDWHWDKGWGDDPVDTIDITTMIIGSHVVSVVSSVCSQSCVPPNRHRCCSVRIIGIDYITMTMTGGSVVSNVD/DFAAFQVQQDDDFFKKKKWFWAFDDLVLQLQLLLQLVVLQVVLCVVDPDFSKTKFKWFADVLVVVVVPPPAPVQGHKDDAFLVPQADAPAHGMMMMITTNDHVSNVVSVVSSCVSCDPRIDIPDMFMFGADPPCDFPLQAHPCPQADDDRVRSCVWFAQCDDPQGNKKKKKKWDKWWDNVLSVVDDQVVNCLLAQARRPVGGGHDPVPHDCQRLCNLQQDDDPNHTLDWHWDKGWGDDPVDTIDITTMIIGSHVCSVVSSVCSQSCVPPNRHRCCSVRIIGIDYITMTMTGGSVVSNVD

Solvent-accessible surface area (backbone atoms only — not comparable to full-atom values): 29880 Å² total; per-residue (Å²): 134,61,42,54,39,56,44,71,57,63,80,71,63,44,18,35,39,41,34,32,20,36,74,71,32,75,76,50,46,41,58,15,42,38,47,31,52,51,50,50,53,50,48,45,68,76,50,64,91,36,65,72,20,42,38,64,25,27,9,30,72,52,49,56,70,56,65,55,84,76,41,58,77,75,55,44,72,49,70,63,36,47,91,76,53,30,44,53,56,65,44,33,33,37,40,41,29,29,9,70,38,59,23,51,38,50,52,51,48,46,53,35,51,57,46,38,44,79,26,43,47,77,75,44,76,48,61,29,36,38,32,69,88,47,25,42,93,86,57,32,64,57,69,79,82,39,61,66,58,64,68,48,29,39,66,34,23,29,21,82,61,74,79,34,24,16,10,27,28,34,42,44,34,33,30,42,49,39,61,71,58,44,66,70,48,51,70,67,55,51,21,41,30,44,24,28,44,50,90,78,61,45,72,49,54,77,90,72,35,42,72,36,5,38,43,50,24,49,68,43,65,58,94,85,39,69,50,61,50,37,69,71,52,29,32,34,67,42,85,92,53,68,28,32,38,42,40,31,36,30,10,45,43,52,62,38,57,51,52,31,50,34,30,32,38,17,69,75,78,68,43,47,22,35,49,57,73,45,32,36,40,48,70,35,24,29,36,28,36,26,53,12,45,66,47,45,60,59,90,133,60,42,55,40,55,44,71,58,63,80,72,64,42,18,35,40,41,35,34,18,36,73,71,34,75,78,49,46,41,58,14,42,39,47,29,52,49,49,50,51,51,46,46,68,74,51,64,92,37,66,71,20,41,38,64,25,26,9,30,70,52,48,56,71,57,65,53,83,76,41,58,76,75,56,44,72,49,70,62,36,46,91,74,54,30,44,54,59,65,45,34,32,36,38,40,30,31,10,68,38,60,24,52,37,49,53,50,50,46,52,34,50,58,45,36,45,79,26,44,46,78,76,45,76,48,60,27,35,36,32,68,86,47,24,44,93,85,58,33,65,56,68,78,81,40,61,66,60,63,66,50,30,39,67,36,23,29,22,82,61,74,80,33,23,16,9,26,27,33,42,44,35,33,29,42,49,39,60,69,57,44,64,70,48,52,70,67,55,51,21,42,27,44,24,28,43,51,90,79,61,44,71,50,54,77,89,71,36,42,72,34,5,38,43,51,23,49,67,43,64,57,98,85,39,68,50,61,49,37,69,72,52,28,31,35,68,42,86,93,54,69,30,33,38,42,40,31,35,29,10,45,43,50,63,39,57,50,52,30,50,32,30,32,38,17,70,76,77,68,42,46,22,34,48,57,73,44,31,34,41,48,70,34,24,27,35,28,37,25,52,12,46,66,48,44,59,61,90

Sequence (598 aa):
MSTPQTAIIPETITAAIYIEADVRDVVKVKTACLEALAALSDCQTRFPGHELGMTIAFGADFWRSLNHSGEGEEIRPFVPLGNGLCPATQCDVMIHIQSTHTGLNYLLAEKVLAAFGESLEVKNETHGFRMPEERGLDGFVDGTENPHGDEEIAAVGIIAEGKSAGGSYVVLQQYLHDLKKWDSISVQEQEQAVGRSKVDNIEFASEDRLPDSHLGRTNIKENGVGLKIVRRSLPFGQVSGEHGLQFIAYSASLHNIDEQLKFMFGEKDDKIDLLLKHMSTAKRSAYYYAPSVERLADLMSTPQTAIIPETITAAIYIEADVRDVVKVKTACLEALAALSDCQTRFPGHELGMTIAFGADFWRSLNHSGEGEEIRPFVPLGNGLCPATQCDVMIHIQSTHTGLNYLLAEKVLAAFGESLEVKNETHGFRMPEERGLDGFVDGTENPHGDEEIAAVGIIAEGKSAGGSYVVLQQYLHDLKKWDSISVQEQEQAVGRSKVDNIEFASEDRLPDSHLGRTNIKENGVGLKIVRRSLPFGQVSGEHGLQFIAYSASLHNIDEQLKFMFGEKDDKIDLLLKHMSTAKRSAYYYAPSVERLADL